Protein AF-0000000069366385 (afdb_homodimer)

Organism: Musa acuminata subsp. malaccensis (NCBI:txid214687)

Radius of gyration: 23.06 Å; Cα contacts (8 Å, |Δi|>4): 667; chains: 2; bounding box: 48×67×67 Å

Nearest PDB structures (foldseek):
  4hi0-assembly1_C  TM=8.438E-01  e=1.173E-07  Helicobacter pylori 26695
  3o1q-assembly1_A  TM=8.506E-01  e=2.607E-05  Helicobacter pylori
  8hc1-assembly1_D  TM=8.419E-01  e=2.725E-05  Helicobacter pylori 26695
  3cxn-assembly2_C  TM=8.375E-01  e=3.112E-05  unclassified
  3o1q-assembly2_B  TM=7.946E-01  e=2.980E-04  Helicobacter pylori

Structure (mmCIF, N/CA/C/O backbone):
data_AF-0000000069366385-model_v1
#
loop_
_entity.id
_entity.type
_entity.pdbx_description
1 polymer 'Urease accessory protein F'
#
loop_
_atom_site.group_PDB
_atom_site.id
_atom_site.type_symbol
_atom_site.label_atom_id
_atom_site.label_alt_id
_atom_site.label_comp_id
_atom_site.label_asym_id
_atom_site.label_entity_id
_atom_site.label_seq_id
_atom_site.pdbx_PDB_ins_code
_atom_site.Cartn_x
_atom_site.Cartn_y
_atom_site.Cartn_z
_atom_site.occupancy
_atom_site.B_iso_or_equiv
_atom_site.auth_seq_id
_atom_site.auth_comp_id
_atom_site.auth_asym_id
_atom_site.auth_atom_id
_atom_site.pdbx_PDB_model_num
ATOM 1 N N . MET A 1 1 ? -12.914 -15.672 28.844 1 44.03 1 MET A N 1
ATOM 2 C CA . MET A 1 1 ? -11.508 -15.297 28.734 1 44.03 1 MET A CA 1
ATOM 3 C C . MET A 1 1 ? -10.977 -15.547 27.328 1 44.03 1 MET A C 1
ATOM 5 O O . MET A 1 1 ? -10.219 -14.742 26.797 1 44.03 1 MET A O 1
ATOM 9 N N . GLN A 1 2 ? -11.484 -16.609 26.531 1 52.28 2 GLN A N 1
ATOM 10 C CA . GLN A 1 2 ? -11.07 -16.984 25.188 1 52.28 2 GLN A CA 1
ATOM 11 C C . GLN A 1 2 ? -11.711 -16.078 24.141 1 52.28 2 GLN A C 1
ATOM 13 O O . GLN A 1 2 ? -11.086 -15.719 23.141 1 52.28 2 GLN A O 1
ATOM 18 N N . ALA A 1 3 ? -12.805 -15.477 24.422 1 59.47 3 ALA A N 1
ATOM 19 C CA . ALA A 1 3 ? -13.562 -14.633 23.516 1 59.47 3 ALA A CA 1
ATOM 20 C C . ALA A 1 3 ? -12.938 -13.242 23.406 1 59.47 3 ALA A C 1
ATOM 22 O O . ALA A 1 3 ? -12.883 -12.656 22.328 1 59.47 3 ALA A O 1
ATOM 23 N N . ASN A 1 4 ? -12.492 -12.742 24.562 1 58.88 4 ASN A N 1
ATOM 24 C CA . ASN A 1 4 ? -11.852 -11.438 24.578 1 58.88 4 ASN A CA 1
ATOM 25 C C . ASN A 1 4 ? -10.555 -11.438 23.766 1 58.88 4 ASN A C 1
ATOM 27 O O . ASN A 1 4 ? -10.258 -10.469 23.062 1 58.88 4 ASN A O 1
ATOM 31 N N . GLY A 1 5 ? -9.891 -12.664 23.781 1 65.31 5 GLY A N 1
ATOM 32 C CA . GLY A 1 5 ? -8.656 -12.812 23.016 1 65.31 5 GLY A CA 1
ATOM 33 C C . GLY A 1 5 ? -8.883 -12.844 21.516 1 65.31 5 GLY A C 1
ATOM 34 O O . GLY A 1 5 ? -8.117 -12.25 20.766 1 65.31 5 GLY A O 1
ATOM 35 N N . MET A 1 6 ? -9.953 -13.445 21.203 1 68.44 6 MET A N 1
ATOM 36 C CA . MET A 1 6 ? -10.281 -13.562 19.797 1 68.44 6 MET A CA 1
ATOM 37 C C . MET A 1 6 ? -10.703 -12.211 19.219 1 68.44 6 MET A C 1
ATOM 39 O O . MET A 1 6 ? -10.344 -11.875 18.094 1 68.44 6 MET A O 1
ATOM 43 N N . HIS A 1 7 ? -11.438 -11.484 20 1 70.88 7 HIS A N 1
ATOM 44 C CA . HIS A 1 7 ? -11.867 -10.164 19.562 1 70.88 7 HIS A CA 1
ATOM 45 C C . HIS A 1 7 ? -10.688 -9.211 19.422 1 70.88 7 HIS A C 1
ATOM 47 O O . HIS A 1 7 ? -10.625 -8.414 18.484 1 70.88 7 HIS A O 1
ATOM 53 N N . GLU A 1 8 ? -9.734 -9.359 20.375 1 75.56 8 GLU A N 1
ATOM 54 C CA . GLU A 1 8 ? -8.531 -8.531 20.328 1 75.56 8 GLU A CA 1
ATOM 55 C C . GLU A 1 8 ? -7.668 -8.883 19.125 1 75.56 8 GLU A C 1
ATOM 57 O O . GLU A 1 8 ? -7.098 -8 18.484 1 75.56 8 GLU A O 1
ATOM 62 N N . GLN A 1 9 ? -7.688 -10.117 18.875 1 80.12 9 GLN A N 1
ATOM 63 C CA . GLN A 1 9 ? -6.902 -10.57 17.734 1 80.12 9 GLN A CA 1
ATOM 64 C C . GLN A 1 9 ? -7.512 -10.078 16.422 1 80.12 9 GLN A C 1
ATOM 66 O O . GLN A 1 9 ? -6.801 -9.594 15.539 1 80.12 9 GLN A O 1
ATOM 71 N N . LEU A 1 10 ? -8.812 -10.18 16.297 1 79.69 10 LEU A N 1
ATOM 72 C CA . LEU A 1 10 ? -9.5 -9.719 15.102 1 79.69 10 LEU A CA 1
ATOM 73 C C . LEU A 1 10 ? -9.328 -8.219 14.914 1 79.69 10 LEU A C 1
ATOM 75 O O . LEU A 1 10 ? -9.156 -7.742 13.789 1 79.69 10 LEU A O 1
ATOM 79 N N . GLY A 1 11 ? -9.344 -7.574 16.062 1 82.88 11 GLY A N 1
ATOM 80 C CA . GLY A 1 11 ? -9.102 -6.141 16.016 1 82.88 11 GLY A CA 1
ATOM 81 C C . GLY A 1 11 ? -7.738 -5.781 15.453 1 82.88 11 GLY A C 1
ATOM 82 O O . GLY A 1 11 ? -7.617 -4.875 14.625 1 82.88 11 GLY A O 1
ATOM 83 N N . SER A 1 12 ? -6.789 -6.523 15.883 1 88.12 12 SER A N 1
ATOM 84 C CA . SER A 1 12 ? -5.426 -6.297 15.406 1 88.12 12 SER A CA 1
ATOM 85 C C . SER A 1 12 ? -5.297 -6.621 13.922 1 88.12 12 SER A C 1
ATOM 87 O O . SER A 1 12 ? -4.613 -5.914 13.18 1 88.12 12 SER A O 1
ATOM 89 N N . GLU A 1 13 ? -5.973 -7.645 13.531 1 92.38 13 GLU A N 1
ATOM 90 C CA . GLU A 1 13 ? -5.922 -8.055 12.133 1 92.38 13 GLU A CA 1
ATOM 91 C C . GLU A 1 13 ? -6.621 -7.031 11.234 1 92.38 13 GLU A C 1
ATOM 93 O O . GLU A 1 13 ? -6.113 -6.684 10.164 1 92.38 13 GLU A O 1
ATOM 98 N N . LEU A 1 14 ? -7.703 -6.539 11.688 1 95.06 14 LEU A N 1
ATOM 99 C CA . LEU A 1 14 ? -8.414 -5.543 10.898 1 95.06 14 LEU A CA 1
ATOM 100 C C . LEU A 1 14 ? -7.652 -4.223 10.867 1 95.06 14 LEU A C 1
ATOM 102 O O . LEU A 1 14 ? -7.719 -3.482 9.883 1 95.06 14 LEU A O 1
ATOM 106 N N . LEU A 1 15 ? -6.922 -3.945 11.922 1 96.62 15 LEU A N 1
ATOM 107 C CA . LEU A 1 15 ? -6.066 -2.764 11.93 1 96.62 15 LEU A CA 1
ATOM 108 C C . LEU A 1 15 ? -4.984 -2.867 10.859 1 96.62 15 LEU A C 1
ATOM 110 O O . LEU A 1 15 ? -4.598 -1.858 10.266 1 96.62 15 LEU A O 1
ATOM 114 N N . GLN A 1 16 ? -4.555 -4.082 10.609 1 97 16 GLN A N 1
ATOM 115 C CA . GLN A 1 16 ? -3.578 -4.309 9.547 1 97 16 GLN A CA 1
ATOM 116 C C . GLN A 1 16 ? -4.18 -4.004 8.18 1 97 16 GLN A C 1
ATOM 118 O O . GLN A 1 16 ? -3.525 -3.393 7.328 1 97 16 GLN A O 1
ATOM 123 N N . TRP A 1 17 ? -5.41 -4.418 7.961 1 98.06 17 TRP A N 1
ATOM 124 C CA . TRP A 1 17 ? -6.105 -4.113 6.715 1 98.06 17 TRP A CA 1
ATOM 125 C C . TRP A 1 17 ? -6.242 -2.609 6.516 1 98.06 17 TRP A C 1
ATOM 127 O O . TRP A 1 17 ? -6.027 -2.1 5.414 1 98.06 17 TRP A O 1
ATOM 137 N N . ARG A 1 18 ? -6.566 -1.894 7.602 1 97.88 18 ARG A N 1
ATOM 138 C CA . ARG A 1 18 ? -6.68 -0.439 7.551 1 97.88 18 ARG A CA 1
ATOM 139 C C . ARG A 1 18 ? -5.336 0.206 7.23 1 97.88 18 ARG A C 1
ATOM 141 O O . ARG A 1 18 ? -5.273 1.181 6.48 1 97.88 18 ARG A O 1
ATOM 148 N N . GLN A 1 19 ? -4.309 -0.343 7.824 1 98.38 19 GLN A N 1
ATOM 149 C CA . GLN A 1 19 ? -2.957 0.148 7.582 1 98.38 19 GLN A CA 1
ATOM 150 C C . GLN A 1 19 ? -2.592 0.052 6.105 1 98.38 19 GLN A C 1
ATOM 152 O O . GLN A 1 19 ? -2.113 1.022 5.516 1 98.38 19 GLN A O 1
ATOM 157 N N . TRP A 1 20 ? -2.898 -1.11 5.555 1 98.38 20 TRP A N 1
ATOM 158 C CA . TRP A 1 20 ? -2.559 -1.345 4.156 1 98.38 20 TRP A CA 1
ATOM 159 C C . TRP A 1 20 ? -3.385 -0.448 3.238 1 98.38 20 TRP A C 1
ATOM 161 O O . TRP A 1 20 ? -2.871 0.078 2.248 1 98.38 20 TRP A O 1
ATOM 171 N N . GLN A 1 21 ? -4.594 -0.24 3.543 1 98 21 GLN A N 1
ATOM 172 C CA . GLN A 1 21 ? -5.453 0.611 2.727 1 98 21 GLN A CA 1
ATOM 173 C C . GLN A 1 21 ? -4.996 2.066 2.779 1 98 21 GLN A C 1
ATOM 175 O O . GLN A 1 21 ? -4.945 2.744 1.751 1 98 21 GLN A O 1
ATOM 180 N N . LEU A 1 22 ? -4.664 2.518 3.953 1 97.31 22 LEU A N 1
ATOM 181 C CA . LEU A 1 22 ? -4.266 3.906 4.16 1 97.31 22 LEU A CA 1
ATOM 182 C C . LEU A 1 22 ? -2.959 4.211 3.438 1 97.31 22 LEU A C 1
ATOM 184 O O . LEU A 1 22 ? -2.738 5.34 2.996 1 97.31 22 LEU A O 1
ATOM 188 N N . LEU A 1 23 ? -2.102 3.229 3.258 1 97.12 23 LEU A N 1
ATOM 189 C CA . LEU A 1 23 ? -0.777 3.438 2.684 1 97.12 23 LEU A CA 1
ATOM 190 C C . LEU A 1 23 ? -0.79 3.188 1.18 1 97.12 23 LEU A C 1
ATOM 192 O O . LEU A 1 23 ? 0.168 3.525 0.482 1 97.12 23 LEU A O 1
ATOM 196 N N . ASP A 1 24 ? -1.859 2.609 0.712 1 96.75 24 ASP A N 1
ATOM 197 C CA . ASP A 1 24 ? -1.896 2.246 -0.701 1 96.75 24 ASP A CA 1
ATOM 198 C C . ASP A 1 24 ? -1.888 3.488 -1.588 1 96.75 24 ASP A C 1
ATOM 200 O O . ASP A 1 24 ? -2.633 4.438 -1.342 1 96.75 24 ASP A O 1
ATOM 204 N N . SER A 1 25 ? -1.121 3.432 -2.645 1 94.31 25 SER A N 1
ATOM 205 C CA . SER A 1 25 ? -0.947 4.582 -3.527 1 94.31 25 SER A CA 1
ATOM 206 C C . SER A 1 25 ? -2.225 4.879 -4.305 1 94.31 25 SER A C 1
ATOM 208 O O . SER A 1 25 ? -2.361 5.953 -4.898 1 94.31 25 SER A O 1
ATOM 210 N N . VAL A 1 26 ? -3.146 4.012 -4.273 1 92.19 26 VAL A N 1
ATOM 211 C CA . VAL A 1 26 ? -4.375 4.211 -5.039 1 92.19 26 VAL A CA 1
ATOM 212 C C . VAL A 1 26 ? -5.348 5.07 -4.238 1 92.19 26 VAL A C 1
ATOM 214 O O . VAL A 1 26 ? -6.336 5.57 -4.781 1 92.19 26 VAL A O 1
ATOM 217 N N . LEU A 1 27 ? -5.055 5.223 -2.887 1 94.25 27 LEU A N 1
ATOM 218 C CA . LEU A 1 27 ? -5.938 6.062 -2.08 1 94.25 27 LEU A CA 1
ATOM 219 C C . LEU A 1 27 ? -6.078 7.449 -2.699 1 94.25 27 LEU A C 1
ATOM 221 O O . LEU A 1 27 ? -5.082 8.094 -3.025 1 94.25 27 LEU A O 1
ATOM 225 N N . PRO A 1 28 ? -7.266 7.902 -2.891 1 90.94 28 PRO A N 1
ATOM 226 C CA . PRO A 1 28 ? -7.473 9.148 -3.637 1 90.94 28 PRO A CA 1
ATOM 227 C C . PRO A 1 28 ? -7.246 10.391 -2.785 1 90.94 28 PRO A C 1
ATOM 229 O O . PRO A 1 28 ? -8.188 11.133 -2.504 1 90.94 28 PRO A O 1
ATOM 232 N N . THR A 1 29 ? -6.102 10.648 -2.385 1 87.12 29 THR A N 1
ATOM 233 C CA . THR A 1 29 ? -5.773 11.789 -1.53 1 87.12 29 THR A CA 1
ATOM 234 C C . THR A 1 29 ? -5.051 12.867 -2.326 1 87.12 29 THR A C 1
ATOM 236 O O . THR A 1 29 ? -4.594 13.859 -1.757 1 87.12 29 THR A O 1
ATOM 239 N N . GLY A 1 30 ? -5.109 12.945 -3.486 1 65.31 30 GLY A N 1
ATOM 240 C CA . GLY A 1 30 ? -4.543 13.992 -4.316 1 65.31 30 GLY A CA 1
ATOM 241 C C . GLY A 1 30 ? -3.027 13.984 -4.34 1 65.31 30 GLY A C 1
ATOM 242 O O . GLY A 1 30 ? -2.398 15.039 -4.473 1 65.31 30 GLY A O 1
ATOM 243 N N . GLY A 1 31 ? -2.246 12.883 -4.016 1 56.41 31 GLY A N 1
ATOM 244 C CA . GLY A 1 31 ? -0.798 12.766 -3.951 1 56.41 31 GLY A CA 1
ATOM 245 C C . GLY A 1 31 ? -0.09 13.508 -5.07 1 56.41 31 GLY A C 1
ATOM 246 O O . GLY A 1 31 ? 1.137 13.625 -5.062 1 56.41 31 GLY A O 1
ATOM 247 N N . PHE A 1 32 ? -0.819 13.906 -6.125 1 51.5 32 PHE A N 1
ATOM 248 C CA . PHE A 1 32 ? -0.129 14.523 -7.25 1 51.5 32 PHE A CA 1
ATOM 249 C C . PHE A 1 32 ? 0.514 15.844 -6.836 1 51.5 32 PHE A C 1
ATOM 251 O O . PHE A 1 32 ? 1.322 16.406 -7.578 1 51.5 32 PHE A O 1
ATOM 258 N N . ALA A 1 33 ? 0.308 16.266 -5.59 1 49.84 33 ALA A N 1
ATOM 259 C CA . ALA A 1 33 ? 0.835 17.562 -5.164 1 49.84 33 ALA A CA 1
ATOM 260 C C . ALA A 1 33 ? 2.34 17.484 -4.922 1 49.84 33 ALA A C 1
ATOM 262 O O . ALA A 1 33 ? 3.057 18.469 -5.113 1 49.84 33 ALA A O 1
ATOM 263 N N . HIS A 1 34 ? 2.932 16.281 -4.656 1 56.22 34 HIS A N 1
ATOM 264 C CA . HIS A 1 34 ? 4.344 16.266 -4.297 1 56.22 34 HIS A CA 1
ATOM 265 C C . HIS A 1 34 ? 5.23 16.5 -5.516 1 56.22 34 HIS A C 1
ATOM 267 O O 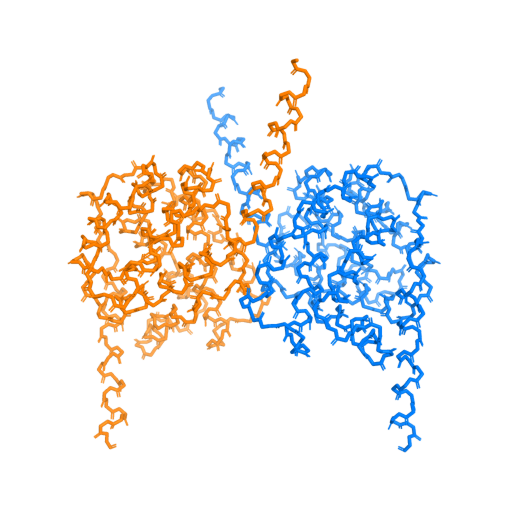. HIS A 1 34 ? 6.434 16.734 -5.379 1 56.22 34 HIS A O 1
ATOM 273 N N . SER A 1 35 ? 4.59 16.625 -6.469 1 65.88 35 SER A N 1
ATOM 274 C CA . SER A 1 35 ? 5.336 16.703 -7.719 1 65.88 35 SER A CA 1
ATOM 275 C C . SER A 1 35 ? 5.941 18.094 -7.914 1 65.88 35 SER A C 1
ATOM 277 O O . SER A 1 35 ? 6.938 18.25 -8.617 1 65.88 35 SER A O 1
ATOM 279 N N . TYR A 1 36 ? 5.535 18.859 -7.09 1 64.19 36 TYR A N 1
ATOM 280 C CA . TYR A 1 36 ? 5.953 20.234 -7.391 1 64.19 36 TYR A CA 1
ATOM 281 C C . TYR A 1 36 ? 7.387 20.469 -6.938 1 64.19 36 TYR A C 1
ATOM 283 O O . TYR A 1 36 ? 8.172 21.109 -7.652 1 64.19 36 TYR A O 1
ATOM 291 N N . GLY A 1 37 ? 7.672 20 -5.863 1 77.31 37 GLY A N 1
ATOM 292 C CA . GLY A 1 37 ? 9.031 20.172 -5.371 1 77.31 37 GLY A CA 1
ATOM 293 C C . GLY A 1 37 ? 10.07 19.516 -6.262 1 77.31 37 GLY A C 1
ATOM 294 O O . GLY A 1 37 ? 11.102 20.125 -6.57 1 77.31 37 GLY A O 1
ATOM 295 N N . LEU A 1 38 ? 9.766 18.406 -6.727 1 83.81 38 LEU A N 1
ATOM 296 C CA . LEU A 1 38 ? 10.719 17.703 -7.57 1 83.81 38 LEU A CA 1
ATOM 297 C C . LEU A 1 38 ? 10.82 18.344 -8.945 1 83.81 38 LEU A C 1
ATOM 299 O O . LEU A 1 38 ? 11.906 18.453 -9.508 1 83.81 38 LEU A O 1
ATOM 303 N N . GLU A 1 39 ? 9.688 18.812 -9.414 1 84.5 39 GLU A N 1
ATOM 304 C CA . GLU A 1 39 ? 9.688 19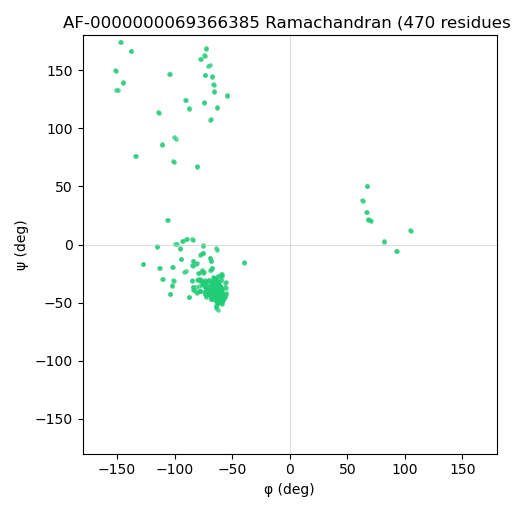.516 -10.688 1 84.5 39 GLU A CA 1
ATOM 305 C C . GLU A 1 39 ? 10.555 20.781 -10.633 1 84.5 39 GLU A C 1
ATOM 307 O O . GLU A 1 39 ? 11.336 21.047 -11.547 1 84.5 39 GLU A O 1
ATOM 312 N N . ALA A 1 40 ? 10.367 21.453 -9.555 1 81.94 40 ALA A N 1
ATOM 313 C CA . ALA A 1 40 ? 11.188 22.656 -9.352 1 81.94 40 ALA A CA 1
ATOM 314 C C . ALA A 1 40 ? 12.664 22.297 -9.266 1 81.94 40 ALA A C 1
ATOM 316 O O . ALA A 1 40 ? 13.516 23 -9.812 1 81.94 40 ALA A O 1
ATOM 317 N N . ALA A 1 41 ? 12.992 21.25 -8.633 1 83.75 41 ALA A N 1
ATOM 318 C CA . ALA A 1 41 ? 14.367 20.797 -8.477 1 83.75 41 ALA A CA 1
ATOM 319 C C . ALA A 1 41 ? 14.977 20.406 -9.828 1 83.75 41 ALA A C 1
ATOM 321 O O . ALA A 1 41 ? 16.156 20.656 -10.07 1 83.75 41 ALA A O 1
ATOM 322 N N . ILE A 1 42 ? 14.195 19.875 -10.68 1 86.19 42 ILE A N 1
ATOM 323 C CA . ILE A 1 42 ? 14.641 19.484 -12.016 1 86.19 42 ILE A CA 1
ATOM 324 C C . ILE A 1 42 ? 14.867 20.734 -12.867 1 86.19 42 ILE A C 1
ATOM 326 O O . ILE A 1 42 ? 15.898 20.859 -13.523 1 86.19 42 ILE A O 1
ATOM 330 N N . GLN A 1 43 ? 13.914 21.625 -12.766 1 82.12 43 GLN A N 1
ATOM 331 C CA . GLN A 1 43 ? 13.969 22.844 -13.57 1 82.12 43 GLN A CA 1
ATOM 332 C C . GLN A 1 43 ? 15.172 23.703 -13.188 1 82.12 43 GLN A C 1
ATOM 334 O O . GLN A 1 43 ? 15.773 24.359 -14.047 1 82.12 43 GLN A O 1
ATOM 339 N N . THR A 1 44 ? 15.57 23.656 -11.961 1 82.19 44 THR A N 1
ATOM 340 C CA . THR A 1 44 ? 16.703 24.453 -11.477 1 82.19 44 THR A CA 1
ATOM 341 C C . THR A 1 44 ? 18 23.656 -11.57 1 82.19 44 THR A C 1
ATOM 343 O O . THR A 1 44 ? 19.031 24.078 -11.055 1 82.19 44 THR A O 1
ATOM 346 N N . THR A 1 45 ? 17.938 22.422 -12.109 1 82.56 45 THR A N 1
ATOM 347 C CA . THR A 1 45 ? 19.062 21.547 -12.406 1 82.56 45 THR A CA 1
ATOM 348 C C . THR A 1 45 ? 19.703 21.031 -11.125 1 82.56 45 THR A C 1
ATOM 350 O O . THR A 1 45 ? 20.891 20.688 -11.102 1 82.56 45 THR A O 1
ATOM 353 N N . PHE A 1 46 ? 18.906 21.109 -10.148 1 83.19 46 PHE A N 1
ATOM 354 C CA . PHE A 1 46 ? 19.344 20.469 -8.914 1 83.19 46 PHE A CA 1
ATOM 355 C C . PHE A 1 46 ? 19.312 18.953 -9.031 1 83.19 46 PHE A C 1
ATOM 357 O O . PHE A 1 46 ? 20.125 18.266 -8.414 1 83.19 46 PHE A O 1
ATOM 364 N N . VAL A 1 47 ? 18.359 18.453 -9.672 1 88.25 47 VAL A N 1
ATOM 365 C CA . VAL A 1 47 ? 18.25 17.031 -9.961 1 88.25 47 VAL A CA 1
ATOM 366 C C . VAL A 1 47 ? 18.375 16.797 -11.469 1 88.25 47 VAL A C 1
ATOM 368 O O . VAL A 1 47 ? 17.516 17.203 -12.242 1 88.25 47 VAL A O 1
ATOM 371 N N . THR A 1 48 ? 19.453 16.156 -11.812 1 84.19 48 THR A N 1
ATOM 372 C CA . THR A 1 48 ? 19.703 15.961 -13.242 1 84.19 48 THR A CA 1
ATOM 373 C C . THR A 1 48 ? 19.953 14.484 -13.555 1 84.19 48 THR A C 1
ATOM 375 O O . THR A 1 48 ? 19.891 14.078 -14.711 1 84.19 48 THR A O 1
ATOM 378 N N . ASN A 1 49 ? 20.234 13.758 -12.578 1 84.25 49 ASN A N 1
ATOM 379 C CA . ASN A 1 49 ? 20.531 12.344 -12.734 1 84.25 49 ASN A CA 1
ATOM 380 C C . ASN A 1 49 ? 20.062 11.531 -11.523 1 84.25 49 ASN A C 1
ATOM 382 O O . ASN A 1 49 ? 19.609 12.102 -10.531 1 84.25 49 ASN A O 1
ATOM 386 N N . PRO A 1 50 ? 20.172 10.211 -11.609 1 83.88 50 PRO A N 1
ATOM 387 C CA . PRO A 1 50 ? 19.656 9.359 -10.531 1 83.88 50 PRO A CA 1
ATOM 388 C C . PRO A 1 50 ? 20.375 9.586 -9.203 1 83.88 50 PRO A C 1
ATOM 390 O O . PRO A 1 50 ? 19.781 9.422 -8.141 1 83.88 50 PRO A O 1
ATOM 393 N N . ILE A 1 51 ? 21.562 9.906 -9.273 1 87.69 51 ILE A N 1
ATOM 394 C CA . ILE A 1 51 ? 22.328 10.172 -8.055 1 87.69 51 ILE A CA 1
ATOM 395 C C . ILE A 1 51 ? 21.797 11.43 -7.371 1 87.69 51 ILE A C 1
ATOM 397 O O . ILE A 1 51 ? 21.609 11.453 -6.152 1 87.69 51 ILE A O 1
ATOM 401 N N . ASP A 1 52 ? 21.484 12.445 -8.211 1 91.62 52 ASP A N 1
ATOM 402 C CA . ASP A 1 52 ? 20.875 13.672 -7.691 1 91.62 52 ASP A CA 1
ATOM 403 C C . ASP A 1 52 ? 19.5 13.391 -7.094 1 91.62 52 ASP A C 1
ATOM 405 O O . ASP A 1 52 ? 19.125 13.984 -6.082 1 91.62 52 ASP A O 1
ATOM 409 N N . LEU A 1 53 ? 18.859 12.484 -7.719 1 93.88 53 LEU A N 1
ATOM 410 C CA . LEU A 1 53 ? 17.531 12.148 -7.25 1 93.88 53 LEU A CA 1
ATOM 411 C C . LEU A 1 53 ? 17.578 11.516 -5.863 1 93.88 53 LEU A C 1
ATOM 413 O O . LEU A 1 53 ? 16.781 11.859 -4.984 1 93.88 53 LEU A O 1
ATOM 417 N N . LYS A 1 54 ? 18.5 10.594 -5.668 1 94.5 54 LYS A N 1
ATOM 418 C CA . LYS A 1 54 ? 18.672 9.953 -4.363 1 94.5 54 LYS A CA 1
ATOM 419 C C . LYS A 1 54 ? 18.969 10.984 -3.279 1 94.5 54 LYS A C 1
ATOM 421 O O . LYS A 1 54 ? 18.391 10.938 -2.197 1 94.5 54 LYS A O 1
ATOM 426 N N . SER A 1 55 ? 19.844 11.891 -3.602 1 92.62 55 SER A N 1
ATOM 427 C CA . SER A 1 55 ? 20.203 12.938 -2.656 1 92.62 55 SER A CA 1
ATOM 428 C C . SER A 1 55 ? 19 13.828 -2.334 1 92.62 55 SER A C 1
ATOM 430 O O . SER A 1 55 ? 18.812 14.227 -1.185 1 92.62 55 SER A O 1
ATOM 432 N N . TYR A 1 56 ? 18.297 14.125 -3.344 1 92.69 56 TYR A N 1
ATOM 433 C CA . TYR A 1 56 ? 17.094 14.93 -3.174 1 92.69 56 TYR A CA 1
ATOM 434 C C . TYR A 1 56 ? 16.094 14.234 -2.26 1 92.69 56 TYR A C 1
ATOM 436 O O . TYR A 1 56 ? 15.516 14.859 -1.367 1 92.69 56 TYR A O 1
ATOM 444 N N . ILE A 1 57 ? 15.914 12.961 -2.451 1 94.69 57 ILE A N 1
ATOM 445 C CA . ILE A 1 57 ? 14.961 12.195 -1.651 1 94.69 57 ILE A CA 1
ATOM 446 C C . ILE A 1 57 ? 15.406 12.18 -0.192 1 94.69 57 ILE A C 1
ATOM 448 O O . ILE A 1 57 ? 14.586 12.328 0.717 1 94.69 57 ILE A O 1
ATOM 452 N N . VAL A 1 58 ? 16.641 12.031 0.003 1 94.94 58 VAL A N 1
ATOM 453 C CA . VAL A 1 58 ? 17.188 12.023 1.358 1 94.94 58 VAL A CA 1
ATOM 454 C C . VAL A 1 58 ? 16.906 13.367 2.033 1 94.94 58 VAL A C 1
ATOM 456 O O . VAL A 1 58 ? 16.547 13.414 3.213 1 94.94 58 VAL A O 1
ATOM 459 N N . GLN A 1 59 ? 17.031 14.461 1.294 1 92.12 59 GLN A N 1
ATOM 460 C CA . GLN A 1 59 ? 16.734 15.789 1.823 1 92.12 59 GLN A CA 1
ATOM 461 C C . GLN A 1 59 ? 15.258 15.938 2.139 1 92.12 59 GLN A C 1
ATOM 463 O O . GLN A 1 59 ? 14.891 16.531 3.154 1 92.12 59 GLN A O 1
ATOM 468 N N . VAL A 1 60 ? 14.438 15.438 1.271 1 92.06 60 VAL A N 1
ATOM 469 C CA . VAL A 1 60 ? 13 15.469 1.505 1 92.06 60 VAL A CA 1
ATOM 470 C C . VAL A 1 60 ? 12.664 14.695 2.779 1 92.06 60 VAL A C 1
ATOM 472 O O . VAL A 1 60 ? 11.859 15.148 3.594 1 92.06 60 VAL A O 1
ATOM 475 N N . LEU A 1 61 ? 13.32 13.539 2.977 1 95.06 61 LEU A N 1
ATOM 476 C CA . LEU A 1 61 ? 13.078 12.719 4.156 1 95.06 61 LEU A CA 1
ATOM 477 C C . LEU A 1 61 ? 13.539 13.438 5.422 1 95.06 61 LEU A C 1
ATOM 479 O O . LEU A 1 61 ? 12.867 13.383 6.453 1 95.06 61 LEU A O 1
ATOM 483 N N . GLU A 1 62 ? 14.633 14.102 5.316 1 93.88 62 GLU A N 1
ATOM 484 C CA . GLU A 1 62 ? 15.125 14.867 6.457 1 93.88 62 GLU A CA 1
ATOM 485 C C . GLU A 1 62 ? 14.148 15.977 6.84 1 93.88 62 GLU A C 1
ATOM 487 O O . GLU A 1 62 ? 13.852 16.172 8.023 1 93.88 62 GLU A O 1
ATOM 492 N N . ASN A 1 63 ? 13.656 16.703 5.871 1 92.12 63 ASN A N 1
ATOM 493 C CA . ASN A 1 63 ? 12.695 17.766 6.121 1 92.12 63 ASN A CA 1
ATOM 494 C C . ASN A 1 63 ? 11.375 17.219 6.645 1 92.12 63 ASN A C 1
ATOM 496 O O . ASN A 1 63 ? 10.742 17.828 7.508 1 92.12 63 ASN A O 1
ATOM 500 N N . THR A 1 64 ? 10.945 16.109 6.055 1 95.06 64 THR A N 1
ATOM 501 C CA . THR A 1 64 ? 9.727 15.477 6.535 1 95.06 64 THR A CA 1
ATOM 502 C C . THR A 1 64 ? 9.867 15.07 8 1 95.06 64 THR A C 1
ATOM 504 O O . THR A 1 64 ? 8.961 15.297 8.805 1 95.06 64 THR A O 1
ATOM 507 N N . GLY A 1 65 ? 10.992 14.492 8.32 1 96.44 65 GLY A N 1
ATOM 508 C CA . GLY A 1 65 ? 11.258 14.102 9.695 1 96.44 65 GLY A CA 1
ATOM 509 C C . GLY A 1 65 ? 11.32 15.281 10.648 1 96.44 65 GLY A C 1
ATOM 510 O O . GLY A 1 65 ? 10.594 15.32 11.648 1 96.44 65 GLY A O 1
ATOM 511 N N . SER A 1 66 ? 12.07 16.281 10.32 1 95.44 66 SER A N 1
ATOM 512 C CA . SER A 1 66 ? 12.375 17.375 11.234 1 95.44 66 SER A CA 1
ATOM 513 C C . SER A 1 66 ? 11.195 18.328 11.375 1 95.44 66 SER A C 1
ATOM 515 O O . SER A 1 66 ? 10.961 18.891 12.453 1 95.44 66 SER A O 1
ATOM 517 N N . LEU A 1 67 ? 10.453 18.453 10.32 1 95.12 67 LEU A N 1
ATOM 518 C CA . LEU A 1 67 ? 9.43 19.484 10.297 1 95.12 67 LEU A CA 1
ATOM 519 C C . LEU A 1 67 ? 8.039 18.891 10.508 1 95.12 67 LEU A C 1
ATOM 521 O O . LEU A 1 67 ? 7.215 19.453 11.234 1 95.12 67 LEU A O 1
ATOM 525 N N . LEU A 1 68 ? 7.734 17.766 9.875 1 96.75 68 LEU A N 1
ATOM 526 C CA . LEU A 1 68 ? 6.348 17.312 9.789 1 96.75 68 LEU A CA 1
ATOM 527 C C . LEU A 1 68 ? 6.07 16.203 10.805 1 96.75 68 LEU A C 1
ATOM 529 O O . LEU A 1 68 ? 4.957 16.109 11.328 1 96.75 68 LEU A O 1
ATOM 533 N N . LEU A 1 69 ? 7.035 15.352 11.195 1 98 69 LEU A N 1
ATOM 534 C CA . LEU A 1 69 ? 6.809 14.219 12.086 1 98 69 LEU A CA 1
ATOM 535 C C . LEU A 1 69 ? 6.297 14.68 13.445 1 98 69 LEU A C 1
ATOM 537 O O . LEU A 1 69 ? 5.441 14.031 14.047 1 98 69 LEU A O 1
ATOM 541 N N . PRO A 1 70 ? 6.84 15.781 13.977 1 98.12 70 PRO A N 1
ATOM 542 C CA . PRO A 1 70 ? 6.297 16.234 15.258 1 98.12 70 PRO A CA 1
ATOM 543 C C . PRO A 1 70 ? 4.789 16.469 15.211 1 98.12 70 PRO A C 1
ATOM 545 O O . PRO A 1 70 ? 4.082 16.156 16.172 1 98.12 70 PRO A O 1
ATOM 548 N N . PHE A 1 71 ? 4.246 16.984 14.102 1 98.31 71 PHE A N 1
ATOM 549 C CA . PHE A 1 71 ? 2.814 17.219 13.953 1 98.31 71 PHE A CA 1
ATOM 550 C C . PHE A 1 71 ? 2.062 15.891 13.828 1 98.31 71 PHE A C 1
ATOM 552 O O . PHE A 1 71 ? 0.976 15.734 14.391 1 98.31 71 PHE A O 1
ATOM 559 N N . VAL A 1 72 ? 2.646 14.938 13.094 1 98.69 72 VAL A N 1
ATOM 560 C CA . VAL A 1 72 ? 2.07 13.602 12.977 1 98.69 72 VAL A CA 1
ATOM 561 C C . VAL A 1 72 ? 2.012 12.945 14.352 1 98.69 72 VAL A C 1
ATOM 563 O O . VAL A 1 72 ? 0.973 12.406 14.742 1 98.69 72 VAL A O 1
ATOM 566 N N . TYR A 1 73 ? 3.09 13.055 15.078 1 98.69 73 TYR A N 1
ATOM 567 C CA . TYR A 1 73 ? 3.24 12.43 16.391 1 98.69 73 TYR A CA 1
ATOM 568 C C . TYR A 1 73 ? 2.236 13 17.391 1 98.69 73 TYR A C 1
ATOM 570 O O . TYR A 1 73 ? 1.475 12.258 18 1 98.69 73 TYR A O 1
ATOM 578 N N . CYS A 1 74 ? 2.199 14.273 17.516 1 98.44 74 CYS A N 1
ATOM 579 C CA . CYS A 1 74 ? 1.361 14.922 18.516 1 98.44 74 CYS A CA 1
ATOM 580 C C . CYS A 1 74 ? -0.116 14.695 18.219 1 98.44 74 CYS A C 1
ATOM 582 O O . CYS A 1 74 ? -0.905 14.453 19.141 1 98.44 74 CYS A O 1
ATOM 584 N N . ALA A 1 75 ? -0.49 14.758 16.953 1 98.44 75 ALA A N 1
ATOM 585 C CA . ALA A 1 75 ? -1.887 14.539 16.578 1 98.44 75 ALA A CA 1
ATOM 586 C C . ALA A 1 75 ? -2.305 13.094 16.844 1 98.44 75 ALA A C 1
ATOM 588 O O . ALA A 1 75 ? -3.445 12.836 17.234 1 98.44 75 ALA A O 1
ATOM 589 N N . CYS A 1 76 ? -1.405 12.18 16.625 1 98.62 76 CYS A N 1
ATOM 590 C CA . CYS A 1 76 ? -1.703 10.766 16.797 1 98.62 76 CYS A CA 1
ATOM 591 C C . CYS A 1 76 ? -1.795 10.414 18.281 1 98.62 76 CYS A C 1
ATOM 593 O O . CYS A 1 76 ? -2.672 9.648 18.688 1 98.62 76 CYS A O 1
ATOM 595 N N . LYS A 1 77 ? -0.901 10.914 19.078 1 97.19 77 LYS A N 1
ATOM 596 C CA . LYS A 1 77 ? -0.779 10.57 20.484 1 97.19 77 LYS A CA 1
ATOM 597 C C . LYS A 1 77 ? -2.02 11.008 21.266 1 97.19 77 LYS A C 1
ATOM 599 O O . LYS A 1 77 ? -2.455 10.312 22.188 1 97.19 77 LYS A O 1
ATOM 604 N N . SER A 1 78 ? -2.607 12.125 20.938 1 94.31 78 SER A N 1
ATOM 605 C CA . SER A 1 78 ? -3.805 12.648 21.594 1 94.31 78 SER A CA 1
ATOM 606 C C . SER A 1 78 ? -4.832 13.117 20.562 1 94.31 78 SER A C 1
ATOM 608 O O . SER A 1 78 ? -5.059 14.32 20.422 1 94.31 78 SER A O 1
ATOM 610 N N . PRO A 1 79 ? -5.441 12.062 20.016 1 94.88 79 PRO A N 1
ATOM 611 C CA . PRO A 1 79 ? -6.383 12.445 18.969 1 94.88 79 PRO A CA 1
ATOM 612 C C . PRO A 1 79 ? -7.602 13.195 19.5 1 94.88 79 PRO A C 1
ATOM 614 O O . PRO A 1 79 ? -8.43 12.609 20.203 1 94.88 79 PRO A O 1
ATOM 617 N N . ASP A 1 80 ? -7.594 14.438 19.203 1 94.75 80 ASP A N 1
ATOM 618 C CA . ASP A 1 80 ? -8.602 15.406 19.641 1 94.75 80 ASP A CA 1
ATOM 619 C C . ASP A 1 80 ? -8.758 16.531 18.625 1 94.75 80 ASP A C 1
ATOM 621 O O . ASP A 1 80 ? -7.762 17.094 18.156 1 94.75 80 ASP A O 1
ATOM 625 N N . ILE A 1 81 ? -9.961 16.844 18.297 1 94.19 81 ILE A N 1
ATOM 626 C CA . ILE A 1 81 ? -10.227 17.781 17.219 1 94.19 81 ILE A CA 1
ATOM 627 C C . ILE A 1 81 ? -9.734 19.172 17.625 1 94.19 81 ILE A C 1
ATOM 629 O O . ILE A 1 81 ? -9.211 19.922 16.781 1 94.19 81 ILE A O 1
ATOM 633 N N . VAL A 1 82 ? -9.914 19.516 18.891 1 93.12 82 VAL A N 1
ATOM 634 C CA . VAL A 1 82 ? -9.492 20.828 19.375 1 93.12 82 VAL A CA 1
ATOM 635 C C . VAL A 1 82 ? -7.965 20.906 19.359 1 93.12 82 VAL A C 1
ATOM 637 O O . VAL A 1 82 ? -7.398 21.891 18.875 1 93.12 82 VAL A O 1
ATOM 640 N N . ALA A 1 83 ? -7.324 19.906 19.859 1 94.88 83 ALA A N 1
ATOM 641 C CA . ALA A 1 83 ? -5.863 19.859 19.828 1 94.88 83 ALA A CA 1
ATOM 642 C C . ALA A 1 83 ? -5.34 19.859 18.406 1 94.88 83 ALA A C 1
ATOM 644 O O . ALA A 1 83 ? -4.348 20.531 18.094 1 94.88 83 ALA A O 1
ATOM 645 N N . TRP A 1 84 ? -5.98 19.141 17.547 1 96.44 84 TRP A N 1
ATOM 646 C CA . TRP A 1 84 ? -5.609 19.094 16.141 1 96.44 84 TRP A CA 1
ATOM 647 C C . TRP A 1 84 ? -5.695 20.469 15.492 1 96.44 84 TRP A C 1
ATOM 649 O O . TRP A 1 84 ? -4.816 20.859 14.719 1 96.44 84 TRP A O 1
ATOM 659 N N . SER A 1 85 ? -6.762 21.234 15.789 1 95.06 85 SER A N 1
ATOM 660 C CA . SER A 1 85 ? -6.945 22.547 15.188 1 95.06 85 SER A CA 1
ATOM 661 C C . SER A 1 85 ? -5.785 23.484 15.523 1 95.06 85 SER A C 1
ATOM 663 O O . SER A 1 85 ? -5.371 24.297 14.695 1 95.06 85 SER A O 1
ATOM 665 N N . LYS A 1 86 ? -5.273 23.375 16.688 1 95.56 86 LYS A N 1
ATOM 666 C CA . LYS A 1 86 ? -4.113 24.156 17.094 1 95.56 86 LYS A CA 1
ATOM 667 C C . LYS A 1 86 ? -2.867 23.734 16.312 1 95.56 86 LYS A C 1
ATOM 669 O O . LYS A 1 86 ? -2.086 24.578 15.883 1 95.56 86 LYS A O 1
ATOM 674 N N . LEU A 1 87 ? -2.689 22.453 16.203 1 97.44 87 LEU A N 1
ATOM 675 C CA . LEU A 1 87 ? -1.568 21.922 15.422 1 97.44 87 LEU A CA 1
ATOM 676 C C . LEU A 1 87 ? -1.647 22.391 13.969 1 97.44 87 LEU A C 1
ATOM 678 O O . LEU A 1 87 ? -0.63 22.75 13.375 1 97.44 87 LEU A O 1
ATOM 682 N N . ASP A 1 88 ? -2.824 22.391 13.406 1 97.25 88 ASP A N 1
ATOM 683 C CA . ASP A 1 88 ? -3.059 22.797 12.023 1 97.25 88 ASP A CA 1
ATOM 684 C C . ASP A 1 88 ? -2.664 24.25 11.812 1 97.25 88 ASP A C 1
ATOM 686 O O . ASP A 1 88 ? -1.968 24.578 10.844 1 97.25 88 ASP A O 1
ATOM 690 N N . ARG A 1 89 ? -3.092 25.078 12.703 1 95.62 89 ARG A N 1
ATOM 691 C CA . ARG A 1 89 ? -2.77 26.5 12.617 1 95.62 89 ARG A CA 1
ATOM 692 C C . ARG A 1 89 ? -1.271 26.734 12.781 1 95.62 89 ARG A C 1
ATOM 694 O O . ARG A 1 89 ? -0.689 27.578 12.094 1 95.62 89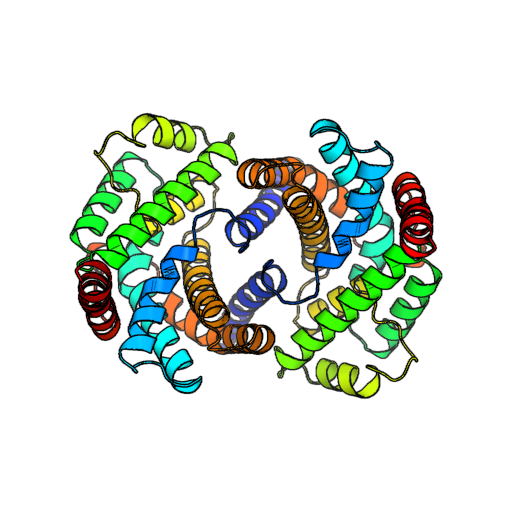 ARG A O 1
ATOM 701 N N . LEU A 1 90 ? -0.729 26.016 13.68 1 96.31 90 LEU A N 1
ATOM 702 C CA . LEU A 1 90 ? 0.706 26.141 13.906 1 96.31 90 LEU A CA 1
ATOM 703 C C . LEU A 1 90 ? 1.496 25.734 12.672 1 96.31 90 LEU A C 1
ATOM 705 O O . LEU A 1 90 ? 2.463 26.406 12.297 1 96.31 90 LEU A O 1
ATOM 709 N N . LEU A 1 91 ? 1.104 24.625 12.055 1 96.56 91 LEU A N 1
ATOM 710 C CA . LEU A 1 91 ? 1.818 24.188 10.859 1 96.56 91 LEU A CA 1
ATOM 711 C C . LEU A 1 91 ? 1.645 25.188 9.727 1 96.56 91 LEU A C 1
ATOM 713 O O . LEU A 1 91 ? 2.59 25.469 8.984 1 96.56 91 LEU A O 1
ATOM 717 N N . GLU A 1 92 ? 0.479 25.766 9.609 1 95.19 92 GLU A N 1
ATOM 718 C CA . GLU A 1 92 ? 0.249 26.828 8.625 1 95.19 92 GLU A CA 1
ATOM 719 C C . GLU A 1 92 ? 1.253 27.969 8.797 1 95.19 92 GLU A C 1
ATOM 721 O O . GLU A 1 92 ? 1.803 28.469 7.816 1 95.19 92 GLU A O 1
ATOM 726 N N . ALA A 1 93 ? 1.485 28.312 9.992 1 92.94 93 ALA A N 1
ATOM 727 C CA . ALA A 1 93 ? 2.387 29.422 10.312 1 92.94 93 ALA A CA 1
ATOM 728 C C . ALA A 1 93 ? 3.844 29.016 10.109 1 92.94 93 ALA A C 1
ATOM 730 O O . ALA A 1 93 ? 4.707 29.859 9.891 1 92.94 93 ALA A O 1
ATOM 731 N N . THR A 1 94 ? 4.086 27.734 10.18 1 91.5 94 THR A N 1
ATOM 732 C CA . THR A 1 94 ? 5.449 27.219 10.109 1 91.5 94 THR A CA 1
ATOM 733 C C . THR A 1 94 ? 5.895 27.062 8.656 1 91.5 94 THR A C 1
ATOM 735 O O . THR A 1 94 ? 7.062 27.297 8.336 1 91.5 94 THR A O 1
ATOM 738 N N . LEU A 1 95 ? 4.973 26.672 7.832 1 89.06 95 LEU A N 1
ATOM 739 C CA . LEU A 1 95 ? 5.309 26.469 6.43 1 89.06 95 LEU A CA 1
ATOM 740 C C . LEU A 1 95 ? 5.48 27.797 5.707 1 89.06 95 LEU A C 1
ATOM 742 O O . LEU A 1 95 ? 4.566 28.625 5.695 1 89.06 95 LEU A O 1
ATOM 746 N N . THR A 1 96 ? 6.621 28.016 5.137 1 80.81 96 THR A N 1
ATOM 747 C CA . THR A 1 96 ? 6.941 29.328 4.562 1 80.81 96 THR A CA 1
ATOM 748 C C . THR A 1 96 ? 6.777 29.297 3.047 1 80.81 96 THR A C 1
ATOM 750 O O . THR A 1 96 ? 6.59 30.344 2.424 1 80.81 96 THR A O 1
ATOM 753 N N . ASN A 1 97 ? 6.785 28.156 2.471 1 81.62 97 ASN A N 1
ATOM 754 C CA . ASN A 1 97 ? 6.633 28.016 1.026 1 81.62 97 ASN A CA 1
ATOM 755 C C . ASN A 1 97 ? 5.168 27.859 0.629 1 81.62 97 ASN A C 1
ATOM 757 O O . ASN A 1 97 ? 4.512 26.906 1.044 1 81.62 97 ASN A O 1
ATOM 761 N N . GLU A 1 98 ? 4.734 28.734 -0.257 1 84 98 GLU A N 1
ATOM 762 C CA . GLU A 1 98 ? 3.328 28.766 -0.644 1 84 98 GLU A CA 1
ATOM 763 C C . GLU A 1 98 ? 2.932 27.5 -1.382 1 84 98 GLU A C 1
ATOM 765 O O . GLU A 1 98 ? 1.837 26.969 -1.176 1 84 98 GLU A O 1
ATOM 770 N N . VAL A 1 99 ? 3.795 27.062 -2.201 1 81.38 99 VAL A N 1
ATOM 771 C CA . VAL A 1 99 ? 3.506 25.859 -2.99 1 81.38 99 VAL A CA 1
ATOM 772 C C . VAL A 1 99 ? 3.363 24.656 -2.066 1 81.38 99 VAL A C 1
ATOM 774 O O . VAL A 1 99 ? 2.402 23.891 -2.178 1 81.38 99 VAL A O 1
ATOM 777 N N . SER A 1 100 ? 4.23 24.516 -1.209 1 84.31 100 SER A N 1
ATOM 778 C CA . SER A 1 100 ? 4.199 23.406 -0.255 1 84.31 100 SER A CA 1
ATOM 779 C C . SER A 1 100 ? 3.01 23.531 0.689 1 84.31 100 SER A C 1
ATOM 781 O O . SER A 1 100 ? 2.412 22.516 1.071 1 84.31 100 SER A O 1
ATOM 783 N N . ARG A 1 101 ? 2.74 24.734 1.074 1 89.69 101 ARG A N 1
ATOM 784 C CA . ARG A 1 101 ? 1.61 25 1.96 1 89.69 101 ARG A CA 1
ATOM 785 C C . ARG A 1 101 ? 0.294 24.594 1.307 1 89.69 101 ARG A C 1
ATOM 787 O O . ARG A 1 101 ? -0.527 23.906 1.925 1 89.69 101 ARG A O 1
ATOM 794 N N . LYS A 1 102 ? 0.147 24.953 0.084 1 89 102 LYS A N 1
ATOM 795 C CA . LYS A 1 102 ? -1.066 24.641 -0.661 1 89 102 LYS A CA 1
ATOM 796 C C . LYS A 1 102 ? -1.183 23.125 -0.892 1 89 102 LYS A C 1
ATOM 798 O O . LYS A 1 102 ? -2.268 22.562 -0.766 1 89 102 LYS A O 1
ATOM 803 N N . ALA A 1 103 ? -0.093 22.516 -1.229 1 88.44 103 ALA A N 1
ATOM 804 C CA . ALA A 1 103 ? -0.077 21.078 -1.437 1 88.44 103 ALA A CA 1
ATOM 805 C C . ALA A 1 103 ? -0.44 20.328 -0.154 1 88.44 103 ALA A C 1
ATOM 807 O O . ALA A 1 103 ? -1.229 19.391 -0.179 1 88.44 103 ALA A O 1
ATOM 808 N N . SER A 1 104 ? 0.146 20.734 0.941 1 92.62 104 SER A N 1
ATOM 809 C CA . SER A 1 104 ? -0.122 20.156 2.248 1 92.62 104 SER A CA 1
ATOM 810 C C . SER A 1 104 ? -1.602 2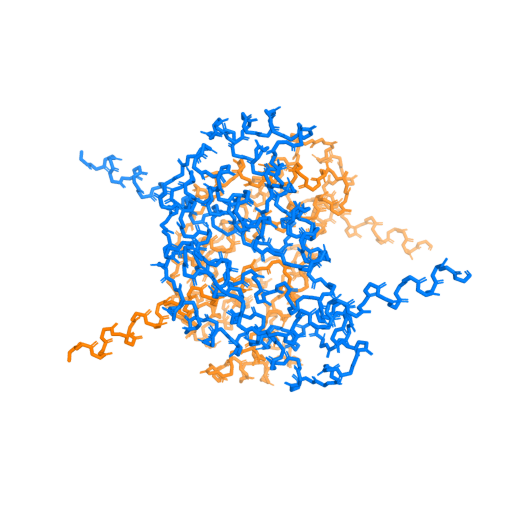0.25 2.605 1 92.62 104 SER A C 1
ATOM 812 O O . SER A 1 104 ? -2.209 19.266 3.033 1 92.62 104 SER A O 1
ATOM 814 N N . ALA A 1 105 ? -2.154 21.438 2.379 1 93.56 105 ALA A N 1
ATOM 815 C CA . ALA A 1 105 ? -3.555 21.688 2.713 1 93.56 105 ALA A CA 1
ATOM 816 C C . ALA A 1 105 ? -4.484 20.875 1.812 1 93.56 105 ALA A C 1
ATOM 818 O O . ALA A 1 105 ? -5.445 20.266 2.289 1 93.56 105 ALA A O 1
ATOM 819 N N . SER A 1 106 ? -4.219 20.891 0.525 1 92.5 106 SER A N 1
ATOM 820 C CA . SER A 1 106 ? -5.051 20.156 -0.429 1 92.5 106 SER A CA 1
ATOM 821 C C . SER A 1 106 ? -5.039 18.656 -0.15 1 92.5 106 SER A C 1
ATOM 823 O O . SER A 1 106 ? -6.086 18.016 -0.176 1 92.5 106 SER A O 1
ATOM 825 N N . GLN A 1 107 ? -3.92 18.125 0.148 1 93.56 107 GLN A N 1
ATOM 826 C CA . GLN A 1 107 ? -3.797 16.703 0.435 1 93.56 107 GLN A CA 1
ATOM 827 C C . GLN A 1 107 ? -4.5 16.344 1.74 1 93.56 107 GLN A C 1
ATOM 829 O O . GLN A 1 107 ? -5.109 15.273 1.849 1 93.56 107 GLN A O 1
ATOM 834 N N . GLY A 1 108 ? -4.32 17.219 2.709 1 95.81 108 GLY A N 1
ATOM 835 C CA . GLY A 1 108 ? -4.988 16.969 3.977 1 95.81 108 GLY A CA 1
ATOM 836 C C . GLY A 1 108 ? -6.5 17 3.869 1 95.81 108 GLY A C 1
ATOM 837 O O . GLY A 1 108 ? -7.184 16.156 4.453 1 95.81 108 GLY A O 1
ATOM 838 N N . SER A 1 109 ? -6.996 17.984 3.125 1 94.75 109 SER A N 1
ATOM 839 C CA . SER A 1 109 ? -8.438 18.078 2.9 1 94.75 109 SER A CA 1
ATOM 840 C C . SER A 1 109 ? -8.961 16.844 2.18 1 94.75 109 SER A C 1
ATOM 842 O O . SER A 1 109 ? -10.008 16.297 2.545 1 94.75 109 SER A O 1
ATOM 844 N N . ALA A 1 110 ? -8.242 16.406 1.182 1 94.88 110 ALA A N 1
ATOM 845 C CA . ALA A 1 110 ? -8.625 15.203 0.443 1 94.88 110 ALA A CA 1
ATOM 846 C C . ALA A 1 110 ? -8.609 13.977 1.345 1 94.88 110 ALA A C 1
ATOM 848 O O . ALA A 1 110 ? -9.516 13.141 1.29 1 94.88 110 ALA A O 1
ATOM 849 N N . LEU A 1 111 ? -7.625 13.875 2.176 1 96.75 111 LEU A N 1
ATOM 850 C CA . LEU A 1 111 ? -7.508 12.734 3.086 1 96.75 111 LEU A CA 1
ATOM 851 C C . LEU A 1 111 ? -8.672 12.711 4.074 1 96.75 111 LEU A C 1
ATOM 853 O O . LEU A 1 111 ? -9.227 11.648 4.359 1 96.75 111 LEU A O 1
ATOM 857 N N . LEU A 1 112 ? -9.016 13.867 4.629 1 96.69 112 LEU A N 1
ATOM 858 C CA . LEU A 1 112 ? -10.133 13.93 5.566 1 96.69 112 LEU A CA 1
ATOM 859 C C . LEU A 1 112 ? -11.43 13.516 4.891 1 96.69 112 LEU A C 1
ATOM 861 O O . LEU A 1 112 ? -12.25 12.805 5.484 1 96.69 112 LEU A O 1
ATOM 865 N N . ARG A 1 113 ? -11.602 13.969 3.641 1 95.69 113 ARG A N 1
ATOM 866 C CA . ARG A 1 113 ? -12.805 13.586 2.9 1 95.69 113 ARG A CA 1
ATOM 867 C C . ARG A 1 113 ? -12.891 12.07 2.744 1 95.69 113 ARG A C 1
ATOM 869 O O . ARG A 1 113 ? -13.945 11.477 2.971 1 95.69 113 ARG A O 1
ATOM 876 N N . VAL A 1 114 ? -11.812 11.461 2.373 1 97.12 114 VAL A N 1
ATOM 877 C CA . VAL A 1 114 ? -11.766 10.008 2.205 1 97.12 114 VAL A CA 1
ATOM 878 C C . VAL A 1 114 ? -12.023 9.328 3.545 1 97.12 114 VAL A C 1
ATOM 880 O O . VAL A 1 114 ? -12.891 8.445 3.645 1 97.12 114 VAL A O 1
ATOM 883 N N . ALA A 1 115 ? -11.328 9.766 4.566 1 97.94 115 ALA A N 1
ATOM 884 C CA . ALA A 1 115 ? -11.414 9.117 5.871 1 97.94 115 ALA A CA 1
ATOM 885 C C . ALA A 1 115 ? -12.828 9.227 6.445 1 97.94 115 ALA A C 1
ATOM 887 O O . ALA A 1 115 ? -13.352 8.266 7.012 1 97.94 115 ALA A O 1
ATOM 888 N N . ALA A 1 116 ? -13.414 10.398 6.285 1 97.38 116 ALA A N 1
ATOM 889 C CA . ALA A 1 116 ? -14.766 10.625 6.801 1 97.38 116 ALA A CA 1
ATOM 890 C C . ALA A 1 116 ? -15.781 9.734 6.098 1 97.38 116 ALA A C 1
ATOM 892 O O . ALA A 1 116 ? -16.781 9.336 6.691 1 97.38 116 ALA A O 1
ATOM 893 N N . SER A 1 117 ? -15.508 9.406 4.855 1 97.12 117 SER A N 1
ATOM 894 C CA . SER A 1 117 ? -16.406 8.562 4.078 1 97.12 117 SER A CA 1
ATOM 895 C C . SER A 1 117 ? -16.141 7.086 4.328 1 97.12 117 SER A C 1
ATOM 897 O O . SER A 1 117 ? -17.062 6.266 4.285 1 97.12 117 SER A O 1
ATOM 899 N N . VAL A 1 118 ? -14.961 6.742 4.605 1 97.94 118 VAL A N 1
ATOM 900 C CA . VAL A 1 118 ? -14.531 5.352 4.703 1 97.94 118 VAL A CA 1
ATOM 901 C C . VAL A 1 118 ? -14.766 4.84 6.121 1 97.94 118 VAL A C 1
ATOM 903 O O . VAL A 1 118 ? -15.312 3.748 6.312 1 97.94 118 VAL A O 1
ATOM 906 N N . TYR A 1 119 ? -14.391 5.633 7.109 1 97.88 119 TYR A N 1
ATOM 907 C CA . TYR A 1 119 ? -14.414 5.176 8.492 1 97.88 119 TYR A CA 1
ATOM 908 C C . TYR A 1 119 ? -15.641 5.703 9.227 1 97.88 119 TYR A C 1
ATOM 910 O O . TYR A 1 119 ? -15.516 6.465 10.188 1 97.88 119 TYR A O 1
ATOM 918 N N . LEU A 1 120 ? -16.766 5.195 8.906 1 95.94 120 LEU A N 1
ATOM 919 C CA . LEU A 1 120 ? -18.031 5.648 9.469 1 95.94 120 LEU A CA 1
ATOM 920 C C . LEU A 1 120 ? -18.125 5.309 10.953 1 95.94 120 LEU A C 1
ATOM 922 O O . LEU A 1 120 ? -18.891 5.934 11.695 1 95.94 120 LEU A O 1
ATOM 926 N N . GLU A 1 121 ? -17.312 4.348 11.398 1 95.38 121 GLU A N 1
ATOM 927 C CA . GLU A 1 121 ? -17.312 3.949 12.797 1 95.38 121 GLU A CA 1
ATOM 928 C C . GLU A 1 121 ? -16.609 4.984 13.664 1 95.38 121 GLU A C 1
ATOM 930 O O . GLU A 1 121 ? -16.609 4.883 14.898 1 95.38 121 GLU A O 1
ATOM 935 N N . VAL A 1 122 ? -15.984 5.98 13.086 1 96.38 122 VAL A N 1
ATOM 936 C CA . VAL A 1 122 ? -15.359 7.102 13.789 1 96.38 122 VAL A CA 1
ATOM 937 C C . VAL A 1 122 ? -16.141 8.383 13.516 1 96.38 122 VAL A C 1
ATOM 939 O O . VAL A 1 122 ? -15.734 9.211 12.703 1 96.38 122 VAL A O 1
ATOM 942 N N . PRO A 1 123 ? -17.141 8.68 14.234 1 95.5 123 PRO A N 1
ATOM 943 C CA . PRO A 1 123 ? -18.031 9.797 13.953 1 95.5 123 PRO A CA 1
ATOM 944 C C . PRO A 1 123 ? -17.328 11.148 14 1 95.5 123 PRO A C 1
ATOM 946 O O . PRO A 1 123 ? -17.734 12.086 13.312 1 95.5 123 PRO A O 1
ATOM 949 N N . SER A 1 124 ? -16.297 11.227 14.75 1 95.69 124 SER A N 1
ATOM 950 C CA . SER A 1 124 ? -15.57 12.484 14.891 1 95.69 124 SER A CA 1
ATOM 951 C C . SER A 1 124 ? -15.031 12.969 13.547 1 95.69 124 SER A C 1
ATOM 953 O O . SER A 1 124 ? -14.938 14.172 13.305 1 95.69 124 SER A O 1
ATOM 955 N N . LEU A 1 125 ? -14.719 12.07 12.68 1 96.56 125 LEU A N 1
ATOM 956 C CA . LEU A 1 125 ? -14.172 12.445 11.383 1 96.56 125 LEU A CA 1
ATOM 957 C C . LEU A 1 125 ? -15.242 13.094 10.508 1 96.56 125 LEU A C 1
ATOM 959 O O . LEU A 1 125 ? -14.977 14.094 9.836 1 96.56 125 LEU A O 1
ATOM 963 N N . LYS A 1 126 ? -16.375 12.539 10.523 1 94.88 126 LYS A N 1
ATOM 964 C CA . LYS A 1 126 ? -17.5 13.133 9.805 1 94.88 126 LYS A CA 1
ATOM 965 C C . LYS A 1 126 ? -17.859 14.508 10.375 1 94.88 126 LYS A C 1
ATOM 967 O O . LYS A 1 126 ? -18.109 15.445 9.625 1 94.88 126 LYS A O 1
ATOM 972 N N . GLU A 1 127 ? -17.844 14.562 11.617 1 94.12 127 GLU A N 1
ATOM 973 C CA . GLU A 1 127 ? -18.141 15.828 12.289 1 94.12 127 GLU A CA 1
ATOM 974 C C . GLU A 1 127 ? -17.125 16.906 11.914 1 94.12 127 GLU A C 1
ATOM 976 O O . GLU A 1 127 ? -17.484 18.047 11.672 1 94.12 127 GLU A O 1
ATOM 981 N N . MET A 1 128 ? -15.945 16.484 11.953 1 94 128 MET A N 1
ATOM 982 C CA . MET A 1 128 ? -14.859 17.391 11.578 1 94 128 MET A CA 1
ATOM 983 C C . MET A 1 128 ? -15.039 17.891 10.156 1 94 128 MET A C 1
ATOM 985 O O . MET A 1 128 ? -14.914 19.094 9.891 1 94 128 MET A O 1
ATOM 989 N N . ARG A 1 129 ? -15.242 17 9.258 1 92.44 129 ARG A N 1
ATOM 990 C CA . ARG A 1 129 ? -15.445 17.359 7.863 1 92.44 129 ARG A CA 1
ATOM 991 C C . ARG A 1 129 ? -16.609 18.344 7.715 1 92.44 129 ARG A C 1
ATOM 993 O O . ARG A 1 129 ? -16.453 19.406 7.105 1 92.44 129 ARG A O 1
ATOM 1000 N N . ASP A 1 130 ? -17.688 18.094 8.383 1 91.69 130 ASP A N 1
ATOM 1001 C CA . ASP A 1 130 ? -18.906 18.891 8.234 1 91.69 130 ASP A CA 1
ATOM 1002 C C . ASP A 1 130 ? -18.75 20.25 8.898 1 91.69 130 ASP A C 1
ATOM 1004 O O . ASP A 1 130 ? -19.281 21.25 8.422 1 91.69 130 ASP A O 1
ATOM 1008 N N . LYS A 1 131 ? -18 20.281 9.875 1 90.06 131 LYS A N 1
ATOM 1009 C CA . LYS A 1 131 ? -17.844 21.5 10.648 1 90.06 131 LYS A CA 1
ATOM 1010 C C . LYS A 1 131 ? -16.812 22.422 10.008 1 90.06 131 LYS A C 1
ATOM 1012 O O . LYS A 1 131 ? -17 23.641 9.961 1 90.06 131 LYS A O 1
ATOM 1017 N N . PHE A 1 132 ? -15.758 21.781 9.5 1 88.44 132 PHE A N 1
ATOM 1018 C CA . PHE A 1 132 ? -14.609 22.641 9.211 1 88.44 132 PHE A CA 1
ATOM 1019 C C . PHE A 1 132 ? -14.398 22.766 7.707 1 88.44 132 PHE A C 1
ATOM 1021 O O . PHE A 1 132 ? -13.836 23.75 7.238 1 88.44 132 PHE A O 1
ATOM 1028 N N . LEU A 1 133 ? -14.781 21.734 7.055 1 83.25 133 LEU A N 1
ATOM 1029 C CA . LEU A 1 133 ? -14.531 21.844 5.621 1 83.25 133 LEU A CA 1
ATOM 1030 C C . LEU A 1 133 ? -15.328 23 5.02 1 83.25 133 LEU A C 1
ATOM 1032 O O . LEU A 1 133 ? -16.547 23.047 5.145 1 83.25 133 LEU A O 1
ATOM 1036 N N . GLY A 1 134 ? -14.688 24.031 4.457 1 81 134 GLY A N 1
ATOM 1037 C CA . GLY A 1 134 ? -15.32 25.188 3.844 1 81 134 GLY A CA 1
ATOM 1038 C C . GLY A 1 134 ? -15.5 26.359 4.801 1 81 134 GLY A C 1
ATOM 1039 O O . GLY A 1 134 ? -15.93 27.438 4.402 1 81 134 GLY A O 1
ATOM 1040 N N . SER A 1 135 ? -15.195 26.219 6.078 1 82.44 135 SER A N 1
ATOM 1041 C CA . SER A 1 135 ? -15.406 27.25 7.086 1 82.44 135 SER A CA 1
ATOM 1042 C C . SER A 1 135 ? -14.297 28.297 7.035 1 82.44 135 SER A C 1
ATOM 1044 O O . SER A 1 135 ? -14.492 29.438 7.465 1 82.44 135 SER A O 1
ATOM 1046 N N . GLY A 1 136 ? -13.102 27.875 6.617 1 82.94 136 GLY A N 1
ATOM 1047 C CA . GLY A 1 136 ? -11.953 28.781 6.59 1 82.94 136 GLY A CA 1
ATOM 1048 C C . GLY A 1 136 ? -11.281 28.922 7.941 1 82.94 136 GLY A C 1
ATOM 1049 O O . GLY A 1 136 ? -10.297 29.641 8.078 1 82.94 136 GLY A O 1
ATOM 1050 N N . SER A 1 137 ? -11.711 28.25 8.922 1 86.88 137 SER A N 1
ATOM 1051 C CA . SER A 1 137 ? -11.195 28.375 10.281 1 86.88 137 SER A CA 1
ATOM 1052 C C . SER A 1 137 ? -9.961 27.5 10.484 1 86.88 137 SER A C 1
ATOM 1054 O O . SER A 1 137 ? -9.234 27.656 11.469 1 86.88 137 SER A O 1
ATOM 1056 N N . VAL A 1 138 ? -9.781 26.516 9.578 1 93.12 138 VAL A N 1
ATOM 1057 C CA . VAL A 1 138 ? -8.641 25.609 9.617 1 93.12 138 VAL A CA 1
ATOM 1058 C C . VAL A 1 138 ? -8.102 25.406 8.203 1 93.12 138 VAL A C 1
ATOM 1060 O O . VAL A 1 138 ? -8.727 25.828 7.223 1 93.12 138 VAL A O 1
ATOM 1063 N N . TYR A 1 139 ? -6.926 24.844 8.078 1 94.81 139 TYR A N 1
ATOM 1064 C CA . TYR A 1 139 ? -6.25 24.781 6.789 1 94.81 139 TYR A CA 1
ATOM 1065 C C . TYR A 1 139 ? -6.145 23.359 6.281 1 94.81 139 TYR A C 1
ATOM 1067 O O . TYR A 1 139 ? -5.891 23.125 5.098 1 94.81 139 TYR A O 1
ATOM 1075 N N . PHE A 1 140 ? -6.266 22.328 7.188 1 95.69 140 PHE A N 1
ATOM 1076 C CA . PHE A 1 140 ? -6.309 20.906 6.883 1 95.69 140 PHE A CA 1
ATOM 1077 C C . PHE A 1 140 ? -4.969 20.422 6.328 1 95.69 140 PHE A C 1
ATOM 1079 O O . PHE A 1 140 ? -4.922 19.766 5.285 1 95.69 140 PHE A O 1
ATOM 1086 N N . HIS A 1 141 ? -3.928 20.75 7.023 1 96.25 141 HIS A N 1
ATOM 1087 C CA . HIS A 1 141 ? -2.623 20.266 6.59 1 96.25 141 HIS A CA 1
ATOM 1088 C C . HIS A 1 141 ? -2.52 18.75 6.742 1 96.25 141 HIS A C 1
ATOM 1090 O O . HIS A 1 141 ? -3.029 18.188 7.711 1 96.25 141 HIS A O 1
ATOM 1096 N N . HIS A 1 142 ? -1.852 18.172 5.855 1 96.94 142 HIS A N 1
ATOM 1097 C CA . HIS A 1 142 ? -1.822 16.719 5.699 1 96.94 142 HIS A CA 1
ATOM 1098 C C . HIS A 1 142 ? -1.244 16.047 6.938 1 96.94 142 HIS A C 1
ATOM 1100 O O . HIS A 1 142 ? -1.812 15.07 7.438 1 96.94 142 HIS A O 1
ATOM 1106 N N . ALA A 1 143 ? -0.141 16.531 7.5 1 97.69 143 ALA A N 1
ATOM 1107 C CA . ALA A 1 143 ? 0.589 15.859 8.57 1 97.69 143 ALA A CA 1
ATOM 1108 C C . ALA A 1 143 ? -0.279 15.711 9.82 1 97.69 143 ALA A C 1
ATOM 1110 O O . ALA A 1 143 ? -0.499 14.602 10.305 1 97.69 143 ALA A O 1
ATOM 1111 N N . PRO A 1 144 ? -0.814 16.844 10.352 1 98.19 144 PRO A N 1
ATOM 1112 C CA . PRO A 1 144 ? -1.652 16.672 11.539 1 98.19 144 PRO A CA 1
ATOM 1113 C C . PRO A 1 144 ? -2.928 15.875 11.258 1 98.19 144 PRO A C 1
ATOM 1115 O O . PRO A 1 144 ? -3.402 15.133 12.117 1 98.19 144 PRO A O 1
ATOM 1118 N N . ILE A 1 145 ? -3.525 15.945 10.047 1 97.81 145 ILE A N 1
ATOM 1119 C CA . ILE A 1 145 ? -4.715 15.172 9.695 1 97.81 145 ILE A CA 1
ATOM 1120 C C . ILE A 1 145 ? -4.379 13.688 9.688 1 97.81 145 ILE A C 1
ATOM 1122 O O . ILE A 1 145 ? -5.137 12.875 10.227 1 97.81 145 ILE A O 1
ATOM 1126 N N . PHE A 1 146 ? -3.279 13.359 9.062 1 98.31 146 PHE A N 1
ATOM 1127 C CA . PHE A 1 146 ? -2.85 11.969 8.984 1 98.31 146 PHE A CA 1
ATOM 1128 C C . PHE A 1 146 ? -2.65 11.391 10.383 1 98.31 146 PHE A C 1
ATOM 1130 O O . PHE A 1 146 ? -3.139 10.305 10.688 1 98.31 146 PHE A O 1
ATOM 1137 N N . GLY A 1 147 ? -1.894 12.148 11.242 1 98.69 147 GLY A N 1
ATOM 1138 C CA . GLY A 1 147 ? -1.714 11.711 12.617 1 98.69 147 GLY A CA 1
ATOM 1139 C C . GLY A 1 147 ? -3.023 11.516 13.359 1 98.69 147 GLY A C 1
ATOM 1140 O O . GLY A 1 147 ? -3.207 10.516 14.055 1 98.69 147 GLY A O 1
ATOM 1141 N N . LEU A 1 148 ? -3.92 12.461 13.188 1 98.62 148 LEU A N 1
ATOM 1142 C CA . LEU A 1 148 ? -5.207 12.43 13.867 1 98.62 148 LEU A CA 1
ATOM 1143 C C . LEU A 1 148 ? -6.012 11.203 13.461 1 98.62 148 LEU A C 1
ATOM 1145 O O . LEU A 1 148 ? -6.539 10.484 14.312 1 98.62 148 LEU A O 1
ATO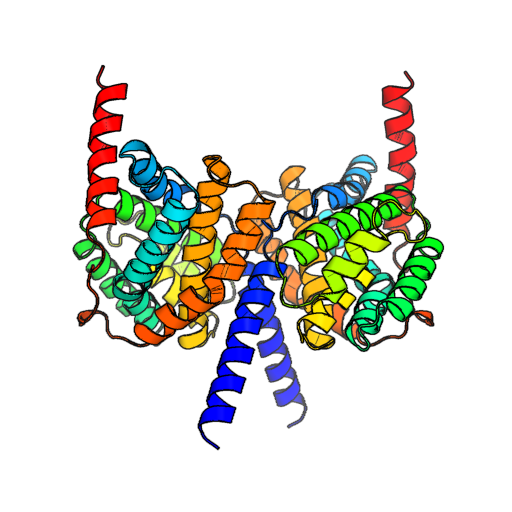M 1149 N N . ILE A 1 149 ? -6.113 10.953 12.172 1 98.44 149 ILE A N 1
ATOM 1150 C CA . ILE A 1 149 ? -6.859 9.812 11.641 1 98.44 149 ILE A CA 1
ATOM 1151 C C . ILE A 1 149 ? -6.277 8.516 12.18 1 98.44 149 ILE A C 1
ATOM 1153 O O . ILE A 1 149 ? -7.016 7.648 12.656 1 98.44 149 ILE A O 1
ATOM 1157 N N . CYS A 1 150 ? -4.965 8.391 12.117 1 98.69 150 CYS A N 1
ATOM 1158 C CA . CYS A 1 150 ? -4.316 7.188 12.625 1 98.69 150 CYS A CA 1
ATOM 1159 C C . CYS A 1 150 ? -4.605 6.992 14.109 1 98.69 150 CYS A C 1
ATOM 1161 O O . CYS A 1 150 ? -4.879 5.875 14.547 1 98.69 150 CYS A O 1
ATOM 1163 N N . GLY A 1 151 ? -4.543 8.102 14.867 1 98.44 151 GLY A N 1
ATOM 1164 C CA . GLY A 1 151 ? -4.887 8.016 16.281 1 98.44 151 GLY A CA 1
ATOM 1165 C C . GLY A 1 151 ? -6.297 7.52 16.516 1 98.44 151 GLY A C 1
ATOM 1166 O O . GLY A 1 151 ? -6.516 6.633 17.344 1 98.44 151 GLY A O 1
ATOM 1167 N N . PHE A 1 152 ? -7.254 8.062 15.812 1 98.19 152 PHE A N 1
ATOM 1168 C CA . PHE A 1 152 ? -8.648 7.656 15.945 1 98.19 152 PHE A CA 1
ATOM 1169 C C . PHE A 1 152 ? -8.828 6.188 15.578 1 98.19 152 PHE A C 1
ATOM 1171 O O . PHE A 1 152 ? -9.672 5.496 16.156 1 98.19 152 PHE A O 1
ATOM 1178 N N . LEU A 1 153 ? -8.039 5.699 14.633 1 97.5 153 LEU A N 1
ATOM 1179 C CA . LEU A 1 153 ? -8.18 4.328 14.156 1 97.5 153 LEU A CA 1
ATOM 1180 C C . LEU A 1 153 ? -7.488 3.352 15.102 1 97.5 153 LEU A C 1
ATOM 1182 O O . LEU A 1 153 ? -7.645 2.135 14.969 1 97.5 153 LEU A O 1
ATOM 1186 N N . GLY A 1 154 ? -6.605 3.846 15.984 1 96.94 154 GLY A N 1
ATOM 1187 C CA . GLY A 1 154 ? -6 3 17 1 96.94 154 GLY A CA 1
ATOM 1188 C C . GLY A 1 154 ? -4.555 2.646 16.703 1 96.94 154 GLY A C 1
ATOM 1189 O O . GLY A 1 154 ? -3.979 1.771 17.359 1 96.94 154 GLY A O 1
ATOM 1190 N N . PHE A 1 155 ? -3.938 3.307 15.727 1 97.81 155 PHE A N 1
ATOM 1191 C CA . PHE A 1 155 ? -2.523 3.07 15.461 1 97.81 155 PHE A CA 1
ATOM 1192 C C . PHE A 1 155 ? -1.658 3.699 16.547 1 97.81 155 PHE A C 1
ATOM 1194 O O . PHE A 1 155 ? -1.994 4.758 17.078 1 97.81 155 PHE A O 1
ATOM 1201 N N . ASP A 1 156 ? -0.54 3.012 16.844 1 97.38 156 ASP A N 1
ATOM 1202 C CA . ASP A 1 156 ? 0.427 3.643 17.734 1 97.38 156 ASP A CA 1
ATOM 1203 C C . ASP A 1 156 ? 1.249 4.695 17 1 97.38 156 ASP A C 1
ATOM 1205 O O . ASP A 1 156 ? 1.361 4.656 15.766 1 97.38 156 ASP A O 1
ATOM 1209 N N . SER A 1 157 ? 1.854 5.617 17.781 1 97.88 157 SER A N 1
ATOM 1210 C CA . SER A 1 157 ? 2.521 6.773 17.203 1 97.88 157 SER A CA 1
ATOM 1211 C C . SER A 1 157 ? 3.766 6.355 16.422 1 97.88 157 SER A C 1
ATOM 1213 O O . SER A 1 157 ? 4.105 6.977 15.406 1 97.88 157 SER A O 1
ATOM 1215 N N . SER A 1 158 ? 4.453 5.324 16.875 1 97.62 158 SER A N 1
ATOM 1216 C CA . SER A 1 158 ? 5.656 4.875 16.172 1 97.62 158 SER A CA 1
ATOM 1217 C C . SER A 1 158 ? 5.324 4.379 14.773 1 97.62 158 SER A C 1
ATOM 1219 O O . SER A 1 158 ? 5.949 4.797 13.797 1 97.62 158 SER A O 1
ATOM 1221 N N . THR A 1 159 ? 4.324 3.537 14.664 1 97.56 159 THR A N 1
ATOM 1222 C CA . THR A 1 159 ? 3.875 3.027 13.375 1 97.56 159 THR A CA 1
ATOM 1223 C C . THR A 1 159 ? 3.375 4.164 12.492 1 97.56 159 THR A C 1
ATOM 1225 O O . THR A 1 159 ? 3.684 4.211 11.297 1 97.56 159 THR A O 1
ATOM 1228 N N . THR A 1 160 ? 2.658 5.078 13.094 1 98.69 160 THR A N 1
ATOM 1229 C CA . THR A 1 160 ? 2.088 6.195 12.352 1 98.69 160 THR A CA 1
ATOM 1230 C C . THR A 1 160 ? 3.189 7.055 11.734 1 98.69 160 THR A C 1
ATOM 1232 O O . THR A 1 160 ? 3.105 7.438 10.57 1 98.69 160 THR A O 1
ATOM 1235 N N . GLN A 1 161 ? 4.191 7.332 12.531 1 98.69 161 GLN A N 1
ATOM 1236 C CA . GLN A 1 161 ? 5.305 8.141 12.047 1 98.69 161 GLN A CA 1
ATOM 1237 C C . GLN A 1 161 ? 6.078 7.406 10.953 1 98.69 161 GLN A C 1
ATOM 1239 O O . GLN A 1 161 ? 6.496 8.016 9.969 1 98.69 161 GLN A O 1
ATOM 1244 N N . ARG A 1 162 ? 6.238 6.105 11.094 1 98.62 162 ARG A N 1
ATOM 1245 C CA . ARG A 1 162 ? 6.887 5.297 10.062 1 98.62 162 ARG A CA 1
ATOM 1246 C C . ARG A 1 162 ? 6.066 5.285 8.781 1 98.62 162 ARG A C 1
ATOM 1248 O O . ARG A 1 162 ? 6.617 5.43 7.684 1 98.62 162 ARG A O 1
ATOM 1255 N N . MET A 1 163 ? 4.777 5.156 8.906 1 98.5 163 MET A N 1
ATOM 1256 C CA . MET A 1 163 ? 3.879 5.207 7.762 1 98.5 163 MET A CA 1
ATOM 1257 C C . MET A 1 163 ? 4.039 6.523 7 1 98.5 163 MET A C 1
ATOM 1259 O O . MET A 1 163 ? 4.094 6.531 5.77 1 98.5 163 MET A O 1
ATOM 1263 N N . TYR A 1 164 ? 4.109 7.566 7.758 1 98.31 164 TYR A N 1
ATOM 1264 C CA . TYR A 1 164 ? 4.203 8.883 7.145 1 98.31 164 TYR A CA 1
ATOM 1265 C C . TYR A 1 164 ? 5.5 9.031 6.352 1 98.31 164 TYR A C 1
ATOM 1267 O O . TYR A 1 164 ? 5.5 9.562 5.242 1 98.31 164 TYR A O 1
ATOM 1275 N N . MET A 1 165 ? 6.613 8.578 6.922 1 97.88 165 MET A N 1
ATOM 1276 C CA . MET A 1 165 ? 7.902 8.609 6.238 1 97.88 165 MET A CA 1
ATOM 1277 C C . MET A 1 165 ? 7.879 7.734 4.988 1 97.88 165 MET A C 1
ATOM 1279 O O . MET A 1 165 ? 8.438 8.102 3.957 1 97.88 165 MET A O 1
ATOM 1283 N N . PHE A 1 166 ? 7.246 6.633 5.082 1 98.06 166 PHE A N 1
ATOM 1284 C CA . PHE A 1 166 ? 7.102 5.75 3.932 1 98.06 166 PHE A CA 1
ATOM 1285 C C . PHE A 1 166 ? 6.359 6.445 2.797 1 98.06 166 PHE A C 1
ATOM 1287 O O . PHE A 1 166 ? 6.805 6.422 1.648 1 98.06 166 PHE A O 1
ATOM 1294 N N . MET A 1 167 ? 5.289 7.055 3.15 1 96.69 167 MET A N 1
ATOM 1295 C CA . MET A 1 167 ? 4.473 7.738 2.152 1 96.69 167 MET A CA 1
ATOM 1296 C C . MET A 1 167 ? 5.25 8.883 1.504 1 96.69 167 MET A C 1
ATOM 1298 O O . MET A 1 167 ? 5.18 9.07 0.289 1 96.69 167 MET A O 1
ATOM 1302 N N . ALA A 1 168 ? 5.934 9.625 2.314 1 95.06 168 ALA A N 1
ATOM 1303 C CA . ALA A 1 168 ? 6.715 10.734 1.777 1 95.06 168 ALA A CA 1
ATOM 1304 C C . ALA A 1 168 ? 7.73 10.242 0.748 1 95.06 168 ALA A C 1
ATOM 1306 O O . ALA A 1 168 ? 7.828 10.797 -0.348 1 95.06 168 ALA A O 1
ATOM 1307 N N . MET A 1 169 ? 8.43 9.211 1.105 1 95.88 169 MET A N 1
ATOM 1308 C CA . MET A 1 169 ? 9.43 8.641 0.206 1 95.88 169 MET A CA 1
ATOM 1309 C C . MET A 1 169 ? 8.781 8.125 -1.073 1 95.88 169 MET A C 1
ATOM 1311 O O . MET A 1 169 ? 9.219 8.453 -2.176 1 95.88 169 MET A O 1
ATOM 1315 N N . ARG A 1 170 ? 7.742 7.34 -0.914 1 95.94 170 ARG A N 1
ATOM 1316 C CA . ARG A 1 170 ? 7.039 6.742 -2.043 1 95.94 170 ARG A CA 1
ATOM 1317 C C . ARG A 1 170 ? 6.488 7.816 -2.977 1 95.94 170 ARG A C 1
ATOM 1319 O O . ARG A 1 170 ? 6.504 7.652 -4.199 1 95.94 170 ARG A O 1
ATOM 1326 N N . ASP A 1 171 ? 5.988 8.875 -2.438 1 93.75 171 ASP A N 1
ATOM 1327 C CA . ASP A 1 171 ? 5.355 9.914 -3.242 1 93.75 171 ASP A CA 1
ATOM 1328 C C . ASP A 1 171 ? 6.395 10.68 -4.066 1 93.75 171 ASP A C 1
ATOM 1330 O O . ASP A 1 171 ? 6.133 11.055 -5.211 1 93.75 171 ASP A O 1
ATOM 1334 N N . VAL A 1 172 ? 7.562 10.977 -3.5 1 93.31 172 VAL A N 1
ATOM 1335 C CA . VAL A 1 172 ? 8.617 11.641 -4.254 1 93.31 172 VAL A CA 1
ATOM 1336 C C . VAL A 1 172 ? 9.102 10.734 -5.379 1 93.31 172 VAL A C 1
ATOM 1338 O O . VAL A 1 172 ? 9.32 11.188 -6.504 1 93.31 172 VAL A O 1
ATOM 1341 N N . ILE A 1 173 ? 9.258 9.484 -5.078 1 95.06 173 ILE A N 1
ATOM 1342 C CA . ILE A 1 173 ? 9.719 8.523 -6.078 1 95.06 173 ILE A CA 1
ATOM 1343 C C . ILE A 1 173 ? 8.672 8.383 -7.18 1 95.06 173 ILE A C 1
ATOM 1345 O O . ILE A 1 173 ? 9.008 8.312 -8.359 1 95.06 173 ILE A O 1
ATOM 1349 N N . SER A 1 174 ? 7.414 8.328 -6.777 1 93.62 174 SER A N 1
ATOM 1350 C CA . SER A 1 174 ? 6.332 8.289 -7.754 1 93.62 174 SER A CA 1
ATOM 1351 C C . SER A 1 174 ? 6.355 9.516 -8.656 1 93.62 174 SER A C 1
ATOM 1353 O O . SER A 1 174 ? 6.156 9.414 -9.867 1 93.62 174 SER A O 1
ATOM 1355 N N . ALA A 1 175 ? 6.605 10.656 -8.078 1 91.88 175 ALA A N 1
ATOM 1356 C CA . ALA A 1 175 ? 6.73 11.875 -8.867 1 91.88 175 ALA A CA 1
ATOM 1357 C C . ALA A 1 175 ? 7.895 11.781 -9.852 1 91.88 175 ALA A C 1
ATOM 1359 O O . ALA A 1 175 ? 7.793 12.234 -10.992 1 91.88 175 ALA A O 1
ATOM 1360 N N . ALA A 1 176 ? 8.961 11.227 -9.422 1 93.25 176 ALA A N 1
ATOM 1361 C CA . ALA A 1 176 ? 10.133 11.062 -10.281 1 93.25 176 ALA A CA 1
ATOM 1362 C C . ALA A 1 176 ? 9.805 10.188 -11.492 1 93.25 176 ALA A C 1
ATOM 1364 O O . ALA A 1 176 ? 10.297 10.438 -12.594 1 93.25 176 ALA A O 1
ATOM 1365 N N . THR A 1 177 ? 8.984 9.141 -11.273 1 93.31 177 THR A N 1
ATOM 1366 C CA . THR A 1 177 ? 8.57 8.266 -12.367 1 93.31 177 THR A CA 1
ATOM 1367 C C . THR A 1 177 ? 7.676 9.023 -13.352 1 93.31 177 THR A C 1
ATOM 1369 O O . THR A 1 177 ? 7.824 8.883 -14.562 1 93.31 177 THR A O 1
ATOM 1372 N N . ARG A 1 178 ? 6.809 9.812 -12.875 1 90.56 178 ARG A N 1
ATOM 1373 C CA . ARG A 1 178 ? 5.898 10.578 -13.719 1 90.56 178 ARG A CA 1
ATOM 1374 C C . ARG A 1 178 ? 6.656 11.625 -14.531 1 90.56 178 ARG A C 1
ATOM 1376 O O . ARG A 1 178 ? 6.262 11.953 -15.648 1 90.56 178 ARG A O 1
ATOM 1383 N N . LEU A 1 179 ? 7.73 12.109 -13.93 1 89.44 179 LEU A N 1
ATOM 1384 C CA . LEU A 1 179 ? 8.547 13.117 -14.594 1 89.44 179 LEU A CA 1
ATOM 1385 C C . LEU A 1 179 ? 9.633 12.461 -15.438 1 89.44 179 LEU A C 1
ATOM 1387 O O . LEU A 1 179 ? 10.547 13.141 -15.922 1 89.44 179 LEU A O 1
ATOM 1391 N N . ASN A 1 180 ? 9.617 11.133 -15.523 1 90.44 180 ASN A N 1
ATOM 1392 C CA . ASN A 1 180 ? 10.484 10.32 -16.375 1 90.44 180 ASN A CA 1
ATOM 1393 C C . ASN A 1 180 ? 11.938 10.398 -15.93 1 90.44 180 ASN A C 1
ATOM 1395 O O . ASN A 1 180 ? 12.852 10.305 -16.75 1 90.44 180 ASN A O 1
ATOM 1399 N N . LEU A 1 181 ? 12.18 10.641 -14.664 1 91.62 181 LEU A N 1
ATOM 1400 C CA . LEU A 1 181 ? 13.531 10.641 -14.125 1 91.62 181 LEU A CA 1
ATOM 1401 C C . LEU A 1 181 ? 14.008 9.219 -13.859 1 91.62 181 LEU A C 1
ATOM 1403 O O . LEU A 1 181 ? 15.211 8.938 -13.898 1 91.62 181 LEU A O 1
ATOM 1407 N N . VAL A 1 182 ? 13.109 8.398 -13.555 1 94.06 182 VAL A N 1
ATOM 1408 C CA . VAL A 1 182 ? 13.391 6.996 -13.273 1 94.06 182 VAL A CA 1
ATOM 1409 C C . VAL A 1 182 ? 12.242 6.129 -13.773 1 94.06 182 VAL A C 1
ATOM 1411 O O . VAL A 1 182 ? 11.078 6.527 -13.711 1 94.06 182 VAL A O 1
ATOM 1414 N N . GLY A 1 183 ? 12.578 4.992 -14.359 1 94.31 183 GLY A N 1
ATOM 1415 C CA . GLY A 1 183 ? 11.539 4.07 -14.781 1 94.31 183 GLY A CA 1
ATOM 1416 C C . GLY A 1 183 ? 10.867 3.355 -13.625 1 94.31 183 GLY A C 1
ATOM 1417 O O . GLY A 1 183 ? 11.359 3.402 -12.492 1 94.31 183 GLY A O 1
ATOM 1418 N N . PRO A 1 184 ? 9.773 2.672 -13.914 1 94.94 184 PRO A N 1
ATOM 1419 C CA . PRO A 1 184 ? 9.008 2.002 -12.852 1 94.94 184 PRO A CA 1
ATOM 1420 C C . PRO A 1 184 ? 9.844 0.979 -12.086 1 94.94 184 PRO A C 1
ATOM 1422 O O . PRO A 1 184 ? 9.781 0.92 -10.852 1 94.94 184 PRO A O 1
ATOM 1425 N N . LEU A 1 185 ? 10.586 0.179 -12.758 1 95.69 185 LEU A N 1
ATOM 1426 C CA . LEU A 1 185 ? 11.438 -0.799 -12.094 1 95.69 185 LEU A CA 1
ATOM 1427 C C . LEU A 1 185 ? 12.523 -0.106 -11.273 1 95.69 185 LEU A C 1
ATOM 1429 O O . LEU A 1 185 ? 12.781 -0.487 -10.133 1 95.69 185 LEU A O 1
ATOM 1433 N N . GLY A 1 186 ? 13.117 0.877 -11.883 1 95.94 186 GLY A N 1
ATOM 1434 C CA . GLY A 1 186 ? 14.109 1.655 -11.156 1 95.94 186 GLY A CA 1
ATOM 1435 C C . GLY A 1 186 ? 13.562 2.316 -9.906 1 95.94 186 GLY A C 1
ATOM 1436 O O . GLY A 1 186 ? 14.258 2.416 -8.898 1 95.94 186 GLY A O 1
ATOM 1437 N N . ALA A 1 187 ? 12.359 2.785 -9.992 1 96.38 187 ALA A N 1
ATOM 1438 C CA . ALA A 1 187 ? 11.688 3.396 -8.844 1 96.38 187 ALA A CA 1
ATOM 1439 C C . ALA A 1 187 ? 11.531 2.398 -7.703 1 96.38 187 ALA A C 1
ATOM 1441 O O . ALA A 1 187 ? 11.758 2.736 -6.539 1 96.38 187 ALA A O 1
ATOM 1442 N N . SER A 1 188 ? 11.156 1.181 -8.039 1 97.62 188 SER A N 1
ATOM 1443 C CA . SER A 1 188 ? 11 0.138 -7.031 1 97.62 188 SER A CA 1
ATOM 1444 C C . SER A 1 188 ? 12.336 -0.188 -6.367 1 97.62 188 SER A C 1
ATOM 1446 O O . SER A 1 188 ? 12.398 -0.376 -5.148 1 97.62 188 SER A O 1
ATOM 1448 N N . VAL A 1 189 ? 13.352 -0.254 -7.133 1 97.69 189 VAL A N 1
ATOM 1449 C CA . VAL A 1 189 ? 14.695 -0.516 -6.625 1 97.69 189 VAL A CA 1
ATOM 1450 C C . VAL A 1 189 ? 15.117 0.61 -5.688 1 97.69 189 VAL A C 1
ATOM 1452 O O . VAL A 1 189 ? 15.594 0.356 -4.578 1 97.69 189 VAL A O 1
ATOM 1455 N N . LEU A 1 190 ? 14.922 1.82 -6.168 1 97.06 190 LEU A N 1
ATOM 1456 C CA . LEU A 1 190 ? 15.297 3 -5.395 1 97.06 190 LEU A CA 1
ATOM 1457 C C . LEU A 1 190 ? 14.578 3.027 -4.055 1 97.06 190 LEU A C 1
ATOM 1459 O O . LEU A 1 190 ? 15.18 3.344 -3.025 1 97.06 190 LEU A O 1
ATOM 1463 N N . GLN A 1 191 ? 13.328 2.732 -4.059 1 97.75 191 GLN A N 1
ATOM 1464 C CA . GLN A 1 191 ? 12.531 2.729 -2.836 1 97.75 191 GLN A CA 1
ATOM 1465 C C . GLN A 1 191 ? 13.086 1.728 -1.824 1 97.75 191 GLN A C 1
ATOM 1467 O O . GLN A 1 191 ? 13.172 2.025 -0.632 1 97.75 191 GLN A O 1
ATOM 1472 N N . HIS A 1 192 ? 13.383 0.542 -2.287 1 98.06 192 HIS A N 1
ATOM 1473 C CA . HIS A 1 192 ? 13.953 -0.48 -1.418 1 98.06 192 HIS A CA 1
ATOM 1474 C C . HIS A 1 192 ? 15.305 -0.042 -0.867 1 98.06 192 HIS A C 1
ATOM 1476 O O . HIS A 1 192 ? 15.586 -0.218 0.321 1 98.06 192 HIS A O 1
ATOM 1482 N N . GLN A 1 193 ? 16.109 0.579 -1.674 1 97 193 GLN A N 1
ATOM 1483 C CA . GLN A 1 193 ? 17.438 1.011 -1.284 1 97 193 GLN A CA 1
ATOM 1484 C C . GLN A 1 193 ? 17.375 2.092 -0.21 1 97 193 GLN A C 1
ATOM 1486 O O . GLN A 1 193 ? 18.25 2.168 0.655 1 97 193 GLN A O 1
ATOM 1491 N N . LEU A 1 194 ? 16.375 2.865 -0.235 1 97.69 194 LEU A N 1
ATOM 1492 C CA . LEU A 1 194 ? 16.297 4.023 0.646 1 97.69 194 LEU A CA 1
ATOM 1493 C C . LEU A 1 194 ? 15.516 3.689 1.914 1 97.69 194 LEU A C 1
ATOM 1495 O O . LEU A 1 194 ? 15.406 4.516 2.82 1 97.69 194 LEU A O 1
ATOM 1499 N N . ALA A 1 195 ? 14.992 2.465 1.979 1 98.12 195 ALA A N 1
ATOM 1500 C CA . ALA A 1 195 ? 14.172 2.084 3.123 1 98.12 195 ALA A CA 1
ATOM 1501 C C . ALA A 1 195 ? 14.945 2.223 4.43 1 98.12 195 ALA A C 1
ATOM 1503 O O . ALA A 1 195 ? 14.422 2.725 5.426 1 98.12 195 ALA A O 1
ATOM 1504 N N . LEU A 1 196 ? 16.188 1.763 4.422 1 97.06 196 LEU A N 1
ATOM 1505 C CA . LEU A 1 196 ? 17 1.845 5.633 1 97.06 196 LEU A CA 1
ATOM 1506 C C . LEU A 1 196 ? 17.266 3.299 6.012 1 97.06 196 LEU A C 1
ATOM 1508 O O . LEU A 1 196 ? 17.172 3.662 7.184 1 97.06 196 LEU A O 1
ATOM 1512 N N . VAL A 1 197 ? 17.578 4.098 5.012 1 97.25 197 VAL A N 1
ATOM 1513 C CA . VAL A 1 197 ? 17.812 5.52 5.238 1 97.25 197 VAL A CA 1
ATOM 1514 C C . VAL A 1 197 ? 16.562 6.172 5.824 1 97.25 197 VAL A C 1
ATOM 1516 O O . VAL A 1 197 ? 16.656 6.949 6.773 1 97.25 197 VAL A O 1
ATOM 1519 N N . ALA A 1 198 ? 15.453 5.855 5.266 1 98.06 198 ALA A N 1
ATOM 1520 C CA . ALA A 1 198 ? 14.18 6.41 5.73 1 98.06 198 ALA A CA 1
ATOM 1521 C C . ALA A 1 198 ? 13.891 5.988 7.164 1 98.06 198 ALA A C 1
ATOM 1523 O O . ALA A 1 198 ? 13.43 6.797 7.977 1 98.06 198 ALA A O 1
ATOM 1524 N N . GLU A 1 199 ? 14.117 4.707 7.5 1 98.12 199 GLU A N 1
ATOM 1525 C CA . GLU A 1 199 ? 13.914 4.211 8.859 1 98.12 199 GLU A CA 1
ATOM 1526 C C . GLU A 1 199 ? 14.82 4.934 9.852 1 98.12 199 GLU A C 1
ATOM 1528 O O . GLU A 1 199 ? 14.383 5.301 10.945 1 98.12 199 GLU A O 1
ATOM 1533 N N . GLU A 1 200 ? 16.031 5.098 9.477 1 96.88 200 GLU A N 1
ATOM 1534 C CA . GLU A 1 200 ? 16.984 5.793 10.344 1 96.88 200 GLU A CA 1
ATOM 1535 C C . GLU A 1 200 ? 16.578 7.246 10.555 1 96.88 200 GLU A C 1
ATOM 1537 O O . GLU A 1 200 ? 16.672 7.77 11.664 1 96.88 200 GLU A O 1
ATOM 1542 N N . MET A 1 201 ? 16.188 7.887 9.484 1 96.25 201 MET A N 1
ATOM 1543 C CA . MET A 1 201 ? 15.703 9.266 9.578 1 96.25 201 MET A CA 1
ATOM 1544 C C . MET A 1 201 ? 14.469 9.352 10.469 1 96.25 201 MET A C 1
ATOM 1546 O O . MET A 1 201 ? 14.328 10.297 11.25 1 96.25 201 MET A O 1
ATOM 1550 N N . MET A 1 202 ? 13.586 8.406 10.305 1 97.19 202 MET A N 1
ATOM 1551 C CA . MET A 1 202 ? 12.391 8.328 11.141 1 97.19 202 MET A CA 1
ATOM 1552 C C . MET A 1 202 ? 12.766 8.219 12.609 1 97.19 202 MET A C 1
ATOM 1554 O O . MET A 1 202 ? 12.242 8.961 13.445 1 97.19 202 MET A O 1
ATOM 1558 N N . LYS A 1 203 ? 13.688 7.395 12.992 1 97.12 203 LYS A N 1
ATOM 1559 C CA . LYS A 1 203 ? 14.109 7.184 14.375 1 97.12 203 LYS A CA 1
ATOM 1560 C C . LYS A 1 203 ? 14.805 8.422 14.93 1 97.12 203 LYS A C 1
ATOM 1562 O O . LYS A 1 203 ? 14.664 8.734 16.109 1 97.12 203 LYS A O 1
ATOM 1567 N N . LYS A 1 204 ? 15.516 9.023 14.062 1 96.69 204 LYS A N 1
ATOM 1568 C CA . LYS A 1 204 ? 16.219 10.242 14.461 1 96.69 204 LYS A CA 1
ATOM 1569 C C . LYS A 1 204 ? 15.242 11.32 14.922 1 96.69 204 LYS A C 1
ATOM 1571 O O . LYS A 1 204 ? 15.516 12.039 15.883 1 96.69 204 LYS A O 1
ATOM 1576 N N . TRP A 1 205 ? 14.055 11.422 14.297 1 96.94 205 TRP A N 1
ATOM 1577 C CA . TRP A 1 205 ? 13.203 12.586 14.492 1 96.94 205 TRP A CA 1
ATOM 1578 C C . TRP A 1 205 ? 11.898 12.195 15.188 1 96.94 205 TRP A C 1
ATOM 1580 O O . TRP A 1 205 ? 11.086 13.062 15.523 1 96.94 205 TRP A O 1
ATOM 1590 N N . MET A 1 206 ? 11.703 10.969 15.469 1 97.38 206 MET A N 1
ATOM 1591 C CA . MET A 1 206 ? 10.414 10.508 15.969 1 97.38 206 MET A CA 1
ATOM 1592 C C . MET A 1 206 ? 10.172 11 17.391 1 97.38 206 MET A C 1
ATOM 1594 O O . MET A 1 206 ? 11.117 11.297 18.125 1 97.38 206 MET A O 1
ATOM 1598 N N . ASP A 1 207 ? 8.945 11.133 17.781 1 97.81 207 ASP A N 1
ATOM 1599 C CA . ASP A 1 207 ? 8.453 11.367 19.141 1 97.81 207 ASP A CA 1
ATOM 1600 C C . ASP A 1 207 ? 8.938 12.711 19.672 1 97.81 207 ASP A C 1
ATOM 1602 O O . ASP A 1 207 ? 9.328 12.812 20.844 1 97.81 207 ASP A O 1
ATOM 1606 N N . ARG A 1 208 ? 8.977 13.656 18.812 1 96.69 208 ARG A N 1
ATOM 1607 C CA . ARG A 1 208 ? 9.359 15.008 19.203 1 96.69 208 ARG A CA 1
ATOM 1608 C C . ARG A 1 208 ? 8.141 15.922 19.281 1 96.69 208 ARG A C 1
ATOM 1610 O O . ARG A 1 208 ? 7.195 15.773 18.5 1 96.69 208 ARG A O 1
ATOM 1617 N N . PRO A 1 209 ? 8.195 16.906 20.234 1 96.19 209 PRO A N 1
ATOM 1618 C CA . PRO A 1 209 ? 7.109 17.891 20.297 1 96.19 209 PRO A CA 1
ATOM 1619 C C . PRO A 1 209 ? 7.188 18.906 19.172 1 96.19 209 PRO A C 1
ATOM 1621 O O . PRO A 1 209 ? 8.219 19.031 18.5 1 96.19 209 PRO A O 1
ATOM 1624 N N . VAL A 1 210 ? 6.109 19.625 18.906 1 95.12 210 VAL A N 1
ATOM 1625 C CA . VAL A 1 210 ? 6.004 20.516 17.766 1 95.12 210 VAL A CA 1
ATOM 1626 C C . VAL A 1 210 ? 6.926 21.719 17.953 1 95.12 210 VAL A C 1
ATOM 1628 O O . VAL A 1 210 ? 7.344 22.359 16.984 1 95.12 210 VAL A O 1
ATOM 1631 N N . ASP A 1 211 ? 7.309 22.047 19.172 1 93.31 211 ASP A N 1
ATOM 1632 C CA . ASP A 1 211 ? 8.195 23.172 19.422 1 93.31 211 ASP A CA 1
ATOM 1633 C C . ASP A 1 211 ? 9.602 22.891 18.891 1 93.31 211 ASP A C 1
ATOM 1635 O O . ASP A 1 211 ? 10.406 23.812 18.734 1 93.31 211 ASP A O 1
ATOM 1639 N N . GLU A 1 212 ? 9.891 21.625 18.562 1 89.62 212 GLU A N 1
ATOM 1640 C CA . GLU A 1 212 ? 11.195 21.25 18.031 1 89.62 212 GLU A CA 1
ATOM 1641 C C . GLU A 1 212 ? 11.148 21.125 16.516 1 89.62 212 GLU A C 1
ATOM 1643 O O . GLU A 1 212 ? 12.172 20.859 15.875 1 89.62 212 GLU A O 1
ATOM 1648 N N . ALA A 1 213 ? 10.008 21.375 15.969 1 87.81 213 ALA A N 1
ATOM 1649 C CA . ALA A 1 213 ? 9.883 21.281 14.516 1 87.81 213 ALA A CA 1
ATOM 1650 C C . ALA A 1 213 ? 10.727 22.359 13.828 1 87.81 213 ALA A C 1
ATOM 1652 O O . ALA A 1 213 ? 10.719 23.516 14.25 1 87.81 213 ALA A O 1
ATOM 1653 N N . CYS A 1 214 ? 11.477 22.031 12.875 1 82.25 214 CYS A N 1
ATOM 1654 C CA . CYS A 1 214 ? 12.328 22.969 12.156 1 82.25 214 CYS A CA 1
ATOM 1655 C C . CYS A 1 214 ? 12.562 22.516 10.727 1 82.25 214 CYS A C 1
ATOM 1657 O O . CYS A 1 214 ? 12.43 21.328 10.414 1 82.25 214 CYS A O 1
ATOM 1659 N N . GLN A 1 215 ? 12.742 23.516 9.898 1 74.88 215 GLN A N 1
ATOM 1660 C CA . GLN A 1 215 ? 13.148 23.219 8.531 1 74.88 215 GLN A CA 1
ATOM 1661 C C . GLN A 1 215 ? 14.672 23.125 8.414 1 74.88 215 GLN A C 1
ATOM 1663 O O . GLN A 1 215 ? 15.383 24.047 8.812 1 74.88 215 GLN A O 1
ATOM 1668 N N . VAL A 1 216 ? 15.117 22.094 8.109 1 63.88 216 VAL A N 1
ATOM 1669 C CA . VAL A 1 216 ? 16.562 21.953 8.07 1 63.88 216 VAL A CA 1
ATOM 1670 C C . VAL A 1 216 ? 17.062 22.016 6.625 1 63.88 216 VAL A C 1
ATOM 1672 O O . VAL A 1 216 ? 18.203 22.375 6.371 1 63.88 216 VAL A O 1
ATOM 1675 N N . ALA A 1 217 ? 16.344 21.484 5.613 1 60.59 217 ALA A N 1
ATOM 1676 C CA . ALA A 1 217 ? 16.922 21.438 4.277 1 60.59 217 ALA A CA 1
ATOM 1677 C C . ALA A 1 217 ? 16.422 22.594 3.422 1 60.59 217 ALA A C 1
ATOM 1679 O O . ALA A 1 217 ? 15.328 22.516 2.84 1 60.59 217 ALA A O 1
ATOM 1680 N N . PRO A 1 218 ? 17.172 23.797 3.414 1 54.97 218 PRO A N 1
ATOM 1681 C CA . PRO A 1 218 ? 16.812 25.016 2.705 1 54.97 218 PRO A CA 1
ATOM 1682 C C . PRO A 1 218 ? 16.688 24.812 1.197 1 54.97 218 PRO A C 1
ATOM 1684 O O . PRO A 1 218 ? 15.953 25.562 0.532 1 54.97 218 PRO A O 1
ATOM 1687 N N . MET A 1 219 ? 17.359 23.844 0.725 1 50.28 219 MET A N 1
ATOM 1688 C CA . MET A 1 219 ? 17.391 23.703 -0.729 1 50.28 219 MET A CA 1
ATOM 1689 C C . MET A 1 219 ? 16 23.453 -1.284 1 50.28 219 MET A C 1
ATOM 1691 O O . MET A 1 219 ? 15.641 23.984 -2.338 1 50.28 219 MET A O 1
ATOM 1695 N N . LEU A 1 220 ? 15.164 22.766 -0.501 1 54.94 220 LEU A N 1
ATOM 1696 C CA . LEU A 1 220 ? 13.812 22.469 -0.978 1 54.94 220 LEU A CA 1
ATOM 1697 C C . LEU A 1 220 ? 12.969 23.75 -1.027 1 54.94 220 LEU A C 1
ATOM 1699 O O . LEU A 1 220 ? 12.195 23.938 -1.967 1 54.94 220 LEU A O 1
ATOM 1703 N N . ASP A 1 221 ? 13.258 24.609 -0.114 1 54.38 221 ASP A N 1
ATOM 1704 C CA . ASP A 1 221 ? 12.5 25.859 -0.052 1 54.38 221 ASP A CA 1
ATOM 1705 C C . ASP A 1 221 ? 12.914 26.797 -1.18 1 54.38 221 ASP A C 1
ATOM 1707 O O . ASP A 1 221 ? 12.07 27.484 -1.76 1 54.38 221 ASP A O 1
ATOM 1711 N N . VAL A 1 222 ? 14.133 26.703 -1.479 1 48.53 222 VAL A N 1
ATOM 1712 C CA . VAL A 1 222 ? 14.641 27.594 -2.52 1 48.53 222 VAL A CA 1
ATOM 1713 C C . VAL A 1 222 ? 14.148 27.125 -3.887 1 48.53 222 VAL A C 1
ATOM 1715 O O . VAL A 1 222 ? 13.711 27.938 -4.707 1 48.53 222 VAL A O 1
ATOM 1718 N N . VAL A 1 223 ? 14.141 25.875 -4.078 1 52.5 223 VAL A N 1
ATOM 1719 C CA . VAL A 1 223 ? 13.766 25.328 -5.375 1 52.5 223 VAL A CA 1
ATOM 1720 C C . VAL A 1 223 ? 12.266 25.484 -5.59 1 52.5 223 VAL A C 1
ATOM 1722 O O . VAL A 1 223 ? 11.82 25.844 -6.68 1 52.5 223 VAL A O 1
ATOM 1725 N N . GLN A 1 224 ? 11.531 25.312 -4.523 1 51.38 224 GLN A N 1
ATOM 1726 C CA . GLN A 1 224 ? 10.078 25.406 -4.625 1 51.38 224 GLN A CA 1
ATOM 1727 C C . GLN A 1 224 ? 9.633 26.859 -4.797 1 51.38 224 GLN A C 1
ATOM 1729 O O . GLN A 1 224 ? 8.633 27.141 -5.465 1 51.38 224 GLN A O 1
ATOM 1734 N N . GLY A 1 225 ? 10.375 27.75 -4.117 1 47.53 225 GLY A N 1
ATOM 1735 C CA . GLY A 1 225 ? 10.141 29.188 -4.258 1 47.53 225 GLY A CA 1
ATOM 1736 C C . GLY A 1 225 ? 10.453 29.703 -5.648 1 47.53 225 GLY A C 1
ATOM 1737 O O . GLY A 1 225 ? 9.773 30.609 -6.145 1 47.53 225 GLY A O 1
ATOM 1738 N N . CYS A 1 226 ? 11.352 29.078 -6.309 1 44.34 226 CYS A N 1
ATOM 1739 C CA . CYS A 1 226 ? 11.742 29.516 -7.641 1 44.34 226 CYS A CA 1
ATOM 1740 C C . CYS A 1 226 ? 10.703 29.109 -8.68 1 44.34 226 CYS A C 1
ATOM 1742 O O . CYS A 1 226 ? 10.523 29.797 -9.688 1 44.34 226 CYS A O 1
ATOM 1744 N N . HIS A 1 227 ? 10 28.016 -8.5 1 45.84 227 HIS A N 1
ATOM 1745 C CA . HIS A 1 227 ? 8.992 27.547 -9.445 1 45.84 227 HIS A CA 1
ATOM 1746 C C . HIS A 1 227 ? 7.848 28.562 -9.562 1 45.84 227 HIS A C 1
ATOM 1748 O O . HIS A 1 227 ? 7.293 28.75 -10.648 1 45.84 227 HIS A O 1
ATOM 1754 N N . GLN A 1 228 ? 7.418 29.141 -8.492 1 44.53 228 GLN A N 1
ATOM 1755 C CA . GLN A 1 228 ? 6.418 30.203 -8.602 1 44.53 228 GLN A CA 1
ATOM 1756 C C . GLN A 1 228 ? 6.891 31.312 -9.539 1 44.53 228 GLN A C 1
ATOM 1758 O O . GLN A 1 228 ? 6.094 31.875 -10.297 1 44.53 228 GLN A O 1
ATOM 1763 N N . TYR A 1 229 ? 8.07 31.5 -9.547 1 41.09 229 TYR A N 1
ATOM 1764 C CA . TYR A 1 229 ? 8.586 32.562 -10.414 1 41.09 229 TYR A CA 1
ATOM 1765 C C . TYR A 1 229 ? 8.594 32.094 -11.867 1 41.09 229 TYR A C 1
ATOM 1767 O O . TYR A 1 229 ? 8.297 32.875 -12.773 1 41.09 229 TYR A O 1
ATOM 1775 N N . LEU A 1 230 ? 8.844 30.875 -12.117 1 39.72 230 LEU A N 1
ATOM 1776 C CA . LEU A 1 230 ? 8.938 30.438 -13.508 1 39.72 230 LEU A CA 1
ATOM 1777 C C . LEU A 1 230 ? 7.547 30.266 -14.117 1 39.72 230 LEU A C 1
ATOM 1779 O O . LEU A 1 230 ? 7.328 30.609 -15.281 1 39.72 230 LEU A O 1
ATOM 1783 N N . PHE A 1 231 ? 6.574 29.75 -13.445 1 39.06 231 PHE A N 1
ATOM 1784 C CA . PHE A 1 231 ? 5.223 29.656 -13.984 1 39.06 231 PHE A CA 1
ATOM 1785 C C . PHE A 1 231 ? 4.598 31.047 -14.125 1 39.06 231 PHE A C 1
ATOM 1787 O O . PHE A 1 231 ? 3.803 31.281 -15.039 1 39.06 231 PHE A O 1
ATOM 1794 N N . SER A 1 232 ? 4.84 31.969 -13.258 1 36.38 232 SER A N 1
ATOM 1795 C CA . SER A 1 232 ? 4.328 33.312 -13.508 1 36.38 232 SER A CA 1
ATOM 1796 C C . SER A 1 232 ? 4.875 33.875 -14.82 1 36.38 232 SER A C 1
ATOM 1798 O O . SER A 1 232 ? 4.219 34.688 -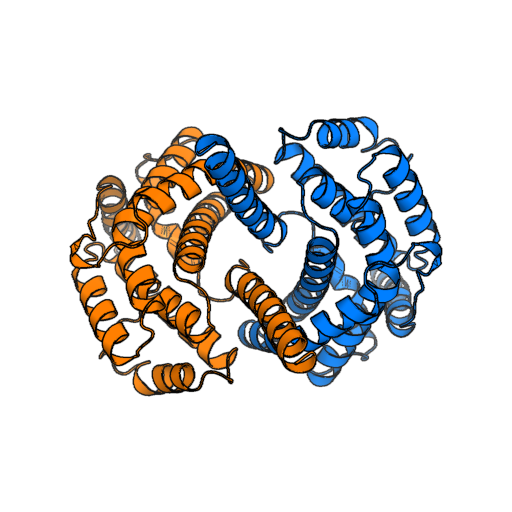15.477 1 36.38 232 SER A O 1
ATOM 1800 N N . ARG A 1 233 ? 5.969 33.406 -15.195 1 38.62 233 ARG A N 1
ATOM 1801 C CA . ARG A 1 233 ? 6.484 33.969 -16.453 1 38.62 233 ARG A CA 1
ATOM 1802 C C . ARG A 1 233 ? 5.824 33.312 -17.656 1 38.62 233 ARG A C 1
ATOM 1804 O O . ARG A 1 233 ? 5.793 33.875 -18.734 1 38.62 233 ARG A O 1
ATOM 1811 N N . LEU A 1 234 ? 5.562 32.031 -17.562 1 35.81 234 LEU A N 1
ATOM 1812 C CA . LEU A 1 234 ? 4.996 31.422 -18.766 1 35.81 234 LEU A CA 1
ATOM 1813 C C . LEU A 1 234 ? 3.543 31.844 -18.953 1 35.81 234 LEU A C 1
ATOM 1815 O O . LEU A 1 234 ? 3.045 31.891 -20.078 1 35.81 234 LEU A O 1
ATOM 1819 N N . PHE A 1 235 ? 2.711 32.094 -17.984 1 33.97 235 PHE A N 1
ATOM 1820 C CA . PHE A 1 235 ? 1.335 32.5 -18.234 1 33.97 235 PHE A CA 1
ATOM 1821 C C . PHE A 1 235 ? 1.22 34.031 -18.297 1 33.97 235 PHE A C 1
ATOM 1823 O O . PHE A 1 235 ? 0.142 34.562 -18.562 1 33.97 235 PHE A O 1
ATOM 1830 N N . CYS A 1 236 ? 2.125 34.719 -17.703 1 31.78 236 CYS A N 1
ATOM 1831 C CA . CYS A 1 236 ? 1.934 36.156 -17.891 1 31.78 236 CYS A CA 1
ATOM 1832 C C . CYS A 1 236 ? 2.533 36.625 -19.203 1 31.78 236 CYS A C 1
ATOM 1834 O O . CYS A 1 236 ? 2.549 37.844 -19.5 1 31.78 236 CYS A O 1
ATOM 1836 N N . SER A 1 237 ? 3.025 35.719 -19.953 1 27.98 237 SER A N 1
ATOM 1837 C CA . SER A 1 237 ? 3.238 36.281 -21.266 1 27.98 237 SER A CA 1
ATOM 1838 C C . SER A 1 237 ? 2.025 36.094 -22.172 1 27.98 237 SER A C 1
ATOM 1840 O O . SER A 1 237 ? 1.279 35.125 -22 1 27.98 237 SER A O 1
ATOM 1842 N N . MET B 1 1 ? 24.234 -8.617 24.406 1 44.06 1 MET B N 1
ATOM 1843 C CA . MET B 1 1 ? 22.828 -8.992 24.531 1 44.06 1 MET B CA 1
ATOM 1844 C C . MET B 1 1 ? 21.922 -7.867 24.047 1 44.06 1 MET B C 1
ATOM 1846 O O . MET B 1 1 ? 20.906 -8.125 23.391 1 44.06 1 MET B O 1
ATOM 1850 N N . GLN B 1 2 ? 22.281 -6.5 24.172 1 52.72 2 GLN B N 1
ATOM 1851 C CA . GLN B 1 2 ? 21.516 -5.328 23.75 1 52.72 2 GLN B CA 1
ATOM 1852 C C . GLN B 1 2 ? 21.641 -5.094 22.25 1 52.72 2 GLN B C 1
ATOM 1854 O O . GLN B 1 2 ? 20.672 -4.691 21.594 1 52.72 2 GLN B O 1
ATOM 1859 N N . ALA B 1 3 ? 22.656 -5.539 21.641 1 59.25 3 ALA B N 1
ATOM 1860 C CA . ALA B 1 3 ? 22.938 -5.344 20.219 1 59.25 3 ALA B CA 1
ATOM 1861 C C . ALA B 1 3 ? 22.109 -6.293 19.359 1 59.25 3 ALA B C 1
ATOM 1863 O O . ALA B 1 3 ? 21.609 -5.91 18.297 1 59.25 3 ALA B O 1
ATOM 1864 N N . ASN B 1 4 ? 21.984 -7.52 19.844 1 59.56 4 ASN B N 1
ATOM 1865 C CA . ASN B 1 4 ? 21.188 -8.5 19.125 1 59.56 4 ASN B CA 1
ATOM 1866 C C . ASN B 1 4 ? 19.719 -8.102 19.062 1 59.56 4 ASN B C 1
ATOM 1868 O O . ASN B 1 4 ? 19.062 -8.281 18.047 1 59.56 4 ASN B O 1
ATOM 1872 N N . GLY B 1 5 ? 19.297 -7.375 20.172 1 65.56 5 GLY B N 1
ATOM 1873 C CA . GLY B 1 5 ? 17.922 -6.898 20.234 1 65.56 5 GLY B CA 1
ATOM 1874 C C . GLY B 1 5 ? 17.641 -5.758 19.281 1 65.56 5 GLY B C 1
ATOM 1875 O O . GLY B 1 5 ? 16.594 -5.723 18.641 1 65.56 5 GLY B O 1
ATOM 1876 N N . MET B 1 6 ? 18.641 -4.973 19.156 1 69.06 6 MET B N 1
ATOM 1877 C CA . MET B 1 6 ? 18.5 -3.822 18.266 1 69.06 6 MET B CA 1
ATOM 1878 C C . MET B 1 6 ? 18.5 -4.254 16.812 1 69.06 6 MET B C 1
ATOM 1880 O O . MET B 1 6 ? 17.734 -3.725 16 1 69.06 6 MET B O 1
ATOM 1884 N N . HIS B 1 7 ? 19.312 -5.215 16.516 1 71.06 7 HIS B N 1
ATOM 1885 C CA . HIS B 1 7 ? 19.375 -5.727 15.148 1 71.06 7 HIS B CA 1
ATOM 1886 C C . HIS B 1 7 ? 18.078 -6.445 14.773 1 71.06 7 HIS B C 1
ATOM 1888 O O . HIS B 1 7 ? 17.594 -6.312 13.648 1 71.06 7 HIS B O 1
ATOM 1894 N N . GLU B 1 8 ? 17.547 -7.168 15.781 1 75.62 8 GLU B N 1
ATOM 1895 C CA . GLU B 1 8 ? 16.281 -7.867 15.547 1 75.62 8 GLU B CA 1
ATOM 1896 C C . GLU B 1 8 ? 15.141 -6.879 15.352 1 75.62 8 GLU B C 1
ATOM 1898 O O . GLU B 1 8 ? 14.258 -7.094 14.516 1 75.62 8 GLU B O 1
ATOM 1903 N N . GLN B 1 9 ? 15.25 -5.863 16.094 1 80.19 9 GLN B N 1
ATOM 1904 C CA . GLN B 1 9 ? 14.219 -4.84 15.977 1 80.19 9 GLN B CA 1
ATOM 1905 C C . GLN B 1 9 ? 14.281 -4.137 14.625 1 80.19 9 GLN B C 1
ATOM 1907 O O . GLN B 1 9 ? 13.258 -3.932 13.977 1 80.19 9 GLN B O 1
ATOM 1912 N N . LEU B 1 10 ? 15.477 -3.799 14.203 1 79.75 10 LEU B N 1
ATOM 1913 C CA . LEU B 1 10 ? 15.656 -3.141 12.914 1 79.75 10 LEU B CA 1
ATOM 1914 C C . LEU B 1 10 ? 15.211 -4.051 11.773 1 79.75 10 LEU B C 1
ATOM 1916 O O . LEU B 1 10 ? 14.609 -3.584 10.797 1 79.75 10 LEU B O 1
ATOM 1920 N N . GLY B 1 11 ? 15.5 -5.305 12.008 1 83.19 11 GLY B N 1
ATOM 1921 C CA . GLY B 1 11 ? 15.047 -6.27 11.023 1 83.19 11 GLY B CA 1
ATOM 1922 C C . GLY B 1 11 ? 13.539 -6.309 10.875 1 83.19 11 GLY B C 1
ATOM 1923 O O . GLY B 1 11 ? 13.023 -6.34 9.75 1 83.19 11 GLY B O 1
ATOM 1924 N N . SER B 1 12 ? 12.906 -6.262 11.984 1 88.19 12 SER B N 1
ATOM 1925 C CA . SER B 1 12 ? 11.445 -6.27 11.977 1 88.19 12 SER B CA 1
ATOM 1926 C C . SER B 1 12 ? 10.891 -4.996 11.352 1 88.19 12 SER B C 1
ATOM 1928 O O . SER B 1 12 ? 9.898 -5.039 10.609 1 88.19 12 SER B O 1
ATOM 1930 N N . GLU B 1 13 ? 11.539 -3.924 11.625 1 92.44 13 GLU B N 1
ATOM 1931 C CA . GLU B 1 13 ? 11.102 -2.645 11.078 1 92.44 13 GLU B CA 1
ATOM 1932 C C . GLU B 1 13 ? 11.305 -2.588 9.57 1 92.44 13 GLU B C 1
ATOM 1934 O O . GLU B 1 13 ? 10.43 -2.127 8.836 1 92.44 13 GLU B O 1
ATOM 1939 N N . LEU B 1 14 ? 12.391 -3.086 9.125 1 95.12 14 LEU B N 1
ATOM 1940 C CA . LEU B 1 14 ? 12.648 -3.082 7.688 1 95.12 14 LEU B CA 1
ATOM 1941 C C . LEU B 1 14 ? 11.727 -4.062 6.969 1 95.12 14 LEU B C 1
ATOM 1943 O O . LEU B 1 14 ? 11.359 -3.842 5.812 1 95.12 14 LEU B O 1
ATOM 1947 N N . LEU B 1 15 ? 11.359 -5.125 7.656 1 96.69 15 LEU B N 1
ATOM 1948 C CA . LEU B 1 15 ? 10.391 -6.055 7.094 1 96.69 15 LEU B CA 1
ATOM 1949 C C . LEU B 1 15 ? 9.047 -5.371 6.871 1 96.69 15 LEU B C 1
ATOM 1951 O O . LEU B 1 15 ? 8.344 -5.676 5.906 1 96.69 15 LEU B O 1
ATOM 1955 N N . GLN B 1 16 ? 8.742 -4.43 7.734 1 97.06 16 GLN B N 1
ATOM 1956 C CA . GLN B 1 16 ? 7.52 -3.654 7.574 1 97.06 16 GLN B CA 1
ATOM 1957 C C . GLN B 1 16 ? 7.582 -2.777 6.328 1 97.06 16 GLN B C 1
ATOM 1959 O O . GLN B 1 16 ? 6.602 -2.674 5.586 1 97.06 16 GLN B O 1
ATOM 1964 N N . TRP B 1 17 ? 8.711 -2.168 6.082 1 98.06 17 TRP B N 1
ATOM 1965 C CA . TRP B 1 17 ? 8.898 -1.364 4.879 1 98.06 17 TRP B CA 1
ATOM 1966 C C . TRP B 1 17 ? 8.742 -2.219 3.625 1 98.06 17 TRP B C 1
ATOM 1968 O O . TRP B 1 17 ? 8.102 -1.798 2.658 1 98.06 17 TRP B O 1
ATOM 1978 N N . ARG B 1 18 ? 9.297 -3.43 3.67 1 97.88 18 ARG B N 1
ATOM 1979 C CA . ARG B 1 18 ? 9.172 -4.359 2.551 1 97.88 18 ARG B CA 1
ATOM 1980 C C . ARG B 1 18 ? 7.715 -4.762 2.332 1 97.88 18 ARG B C 1
ATOM 1982 O O . ARG B 1 18 ? 7.262 -4.883 1.192 1 97.88 18 ARG B O 1
ATOM 1989 N N . GLN B 1 19 ? 7.039 -4.973 3.43 1 98.38 19 GLN B N 1
ATOM 1990 C CA . GLN B 1 19 ? 5.625 -5.332 3.373 1 98.38 19 GLN B CA 1
ATOM 1991 C C . GLN B 1 19 ? 4.812 -4.25 2.664 1 98.38 19 GLN B C 1
ATOM 1993 O O . GLN B 1 19 ? 4.027 -4.551 1.763 1 98.38 19 GLN B O 1
ATOM 1998 N N . TRP B 1 20 ? 5.086 -3.018 3.066 1 98.44 20 TRP B N 1
ATOM 1999 C CA . TRP B 1 20 ? 4.348 -1.898 2.494 1 98.44 20 TRP B CA 1
ATOM 2000 C C . TRP B 1 20 ? 4.68 -1.722 1.017 1 98.44 20 TRP B C 1
ATOM 2002 O O . TRP B 1 20 ? 3.795 -1.443 0.204 1 98.44 20 TRP B O 1
ATOM 2012 N N . GLN B 1 21 ? 5.879 -1.902 0.659 1 98 21 GLN B N 1
ATOM 2013 C CA . GLN B 1 21 ? 6.281 -1.759 -0.735 1 98 21 GLN B CA 1
ATOM 2014 C C . GLN B 1 21 ? 5.66 -2.848 -1.604 1 98 21 GLN B C 1
ATOM 2016 O O . GLN B 1 21 ? 5.176 -2.568 -2.705 1 98 21 GLN B O 1
ATOM 2021 N N . LEU B 1 22 ? 5.668 -4.051 -1.111 1 97.38 22 LEU B N 1
ATOM 2022 C CA . LEU B 1 22 ? 5.16 -5.195 -1.858 1 97.38 22 LEU B CA 1
ATOM 2023 C C . LEU B 1 22 ? 3.658 -5.07 -2.088 1 97.38 22 LEU B C 1
ATOM 2025 O O . LEU B 1 22 ? 3.141 -5.547 -3.1 1 97.38 22 LEU B O 1
ATOM 2029 N N . LEU B 1 23 ? 2.951 -4.406 -1.208 1 97.19 23 LEU B N 1
ATOM 2030 C CA . LEU B 1 23 ? 1.496 -4.328 -1.271 1 97.19 23 LEU B CA 1
ATOM 2031 C C . LEU B 1 23 ? 1.051 -3.07 -2.01 1 97.19 23 LEU B C 1
ATOM 2033 O O . LEU B 1 23 ? -0.122 -2.938 -2.365 1 97.19 23 LEU B O 1
ATOM 2037 N N . ASP B 1 24 ? 1.975 -2.18 -2.227 1 96.81 24 ASP B N 1
ATOM 2038 C CA . ASP B 1 24 ? 1.6 -0.907 -2.834 1 96.81 24 ASP B CA 1
ATOM 2039 C C . ASP B 1 24 ? 1.114 -1.105 -4.27 1 96.81 24 ASP B C 1
ATOM 2041 O O . ASP B 1 24 ? 1.749 -1.816 -5.051 1 96.81 24 ASP B O 1
ATOM 2045 N N . SER B 1 25 ? 0.058 -0.425 -4.617 1 94.38 25 SER B N 1
ATOM 2046 C CA . SER B 1 25 ? -0.564 -0.588 -5.93 1 94.38 25 SER B CA 1
ATOM 2047 C C . SER B 1 25 ? 0.325 -0.032 -7.035 1 94.38 25 SER B C 1
ATOM 2049 O O . SER B 1 25 ? 0.099 -0.306 -8.219 1 94.38 25 SER B O 1
ATOM 2051 N N . VAL B 1 26 ? 1.319 0.671 -6.688 1 92.19 26 VAL B N 1
ATOM 2052 C CA . VAL B 1 26 ? 2.182 1.271 -7.703 1 92.19 26 VAL B CA 1
ATOM 2053 C C . VAL B 1 26 ? 3.227 0.255 -8.156 1 92.19 26 VAL B C 1
ATOM 2055 O O . VAL B 1 26 ? 3.896 0.456 -9.172 1 92.19 26 VAL B O 1
ATOM 2058 N N . LEU B 1 27 ? 3.375 -0.87 -7.348 1 94.25 27 LEU B N 1
ATOM 2059 C CA . LEU B 1 27 ? 4.34 -1.889 -7.754 1 94.25 27 LEU B CA 1
ATOM 2060 C C . LEU B 1 27 ? 4.062 -2.357 -9.18 1 94.25 27 LEU B C 1
ATOM 2062 O O . LEU B 1 27 ? 2.93 -2.705 -9.516 1 94.25 27 LEU B O 1
ATOM 2066 N N . PRO B 1 28 ? 5.047 -2.344 -10.016 1 90.94 28 PRO B N 1
ATOM 2067 C CA . PRO B 1 28 ? 4.809 -2.609 -11.438 1 90.94 28 PRO B CA 1
ATOM 2068 C C . PRO B 1 28 ? 4.691 -4.102 -11.75 1 90.94 28 PRO B C 1
ATOM 2070 O O . PRO B 1 28 ? 5.555 -4.66 -12.43 1 90.94 28 PRO B O 1
ATOM 2073 N N . THR B 1 29 ? 3.732 -4.738 -11.312 1 87.19 29 THR B N 1
ATOM 2074 C CA . THR B 1 29 ? 3.539 -6.168 -11.508 1 87.19 29 THR B CA 1
ATOM 2075 C C . THR B 1 29 ? 2.436 -6.43 -12.531 1 87.19 29 THR B C 1
ATOM 2077 O O . THR B 1 29 ? 2.043 -7.578 -12.75 1 87.19 29 THR B O 1
ATOM 2080 N N . GLY B 1 30 ? 2.109 -5.637 -13.305 1 65.56 30 GLY B N 1
ATOM 2081 C CA . GLY B 1 30 ? 1.15 -5.828 -14.383 1 65.56 30 GLY B CA 1
ATOM 2082 C C . GLY B 1 30 ? -0.269 -6.031 -13.891 1 65.56 30 GLY B C 1
ATOM 2083 O O . GLY B 1 30 ? -1.061 -6.727 -14.531 1 65.56 30 GLY B O 1
ATOM 2084 N N . GLY B 1 31 ? -0.741 -5.629 -12.641 1 56.31 31 GLY B N 1
ATOM 2085 C CA . GLY B 1 31 ? -2.055 -5.812 -12.047 1 56.31 31 GLY B CA 1
ATOM 2086 C C . GLY B 1 31 ? -3.189 -5.617 -13.039 1 56.31 31 GLY B C 1
ATOM 2087 O O . GLY B 1 31 ? -4.348 -5.914 -12.727 1 56.31 31 GLY B O 1
ATOM 2088 N N . PHE B 1 32 ? -2.914 -4.996 -14.203 1 51.28 32 PHE B N 1
ATOM 2089 C CA . PHE B 1 32 ? -4.012 -4.703 -15.117 1 51.28 32 PHE B CA 1
ATOM 2090 C C . PHE B 1 32 ? -4.668 -5.988 -15.609 1 51.28 32 PHE B C 1
ATOM 2092 O O . PHE B 1 32 ? -5.754 -5.953 -16.188 1 51.28 32 PHE B O 1
ATOM 2099 N N . ALA B 1 33 ? -4.117 -7.141 -15.234 1 49.88 33 ALA B N 1
ATOM 2100 C CA . ALA B 1 33 ? -4.648 -8.398 -15.75 1 49.88 33 ALA B CA 1
ATOM 2101 C C . ALA B 1 33 ? -5.957 -8.766 -15.055 1 49.88 33 ALA B C 1
ATOM 2103 O O . ALA B 1 33 ? -6.828 -9.406 -15.648 1 49.88 33 ALA B O 1
ATOM 2104 N N . HIS B 1 34 ? -6.242 -8.242 -13.82 1 55.94 34 HIS B N 1
ATOM 2105 C CA . HIS B 1 34 ? -7.434 -8.727 -13.125 1 55.94 34 HIS B CA 1
ATOM 2106 C C . HIS B 1 34 ? -8.695 -8.133 -13.734 1 55.94 34 HIS B C 1
ATOM 2108 O O . HIS B 1 34 ? -9.805 -8.555 -13.406 1 55.94 34 HIS B O 1
ATOM 2114 N N . SER B 1 35 ? -8.445 -7.402 -14.602 1 65.75 35 SER B N 1
ATOM 2115 C CA . SER B 1 35 ? -9.57 -6.664 -15.156 1 65.75 35 SER B CA 1
ATOM 2116 C C . SER B 1 35 ? -10.406 -7.547 -16.078 1 65.75 35 SER B C 1
ATOM 2118 O O . SER B 1 35 ? -11.594 -7.289 -16.297 1 65.75 35 SER B O 1
ATOM 2120 N N . TYR B 1 36 ? -9.867 -8.609 -16.266 1 63.97 36 TYR B N 1
ATOM 2121 C CA . TYR B 1 36 ? -10.562 -9.375 -17.312 1 63.97 36 TYR B CA 1
ATOM 2122 C C . TYR B 1 36 ? -11.781 -10.078 -16.734 1 63.97 36 TYR B C 1
ATOM 2124 O O . TYR B 1 36 ? -12.844 -10.094 -17.359 1 63.97 36 TYR B O 1
ATOM 2132 N N . GLY B 1 37 ? -11.641 -10.57 -15.641 1 77.31 37 GLY B N 1
ATOM 2133 C CA . GLY B 1 37 ? -12.773 -11.242 -15.023 1 77.31 37 GLY B CA 1
ATOM 2134 C C . GLY B 1 37 ? -13.945 -10.312 -14.75 1 77.31 37 GLY B C 1
ATOM 2135 O O . GLY B 1 37 ? -15.094 -10.648 -15.039 1 77.31 37 GLY B O 1
ATOM 2136 N N . LEU B 1 38 ? -13.641 -9.188 -14.328 1 83.88 38 LEU B N 1
ATOM 2137 C CA . LEU B 1 38 ? -14.711 -8.242 -14.016 1 83.88 38 LEU B CA 1
ATOM 2138 C C . LEU B 1 38 ? -15.344 -7.695 -15.297 1 83.88 38 LEU B C 1
ATOM 2140 O O . LEU B 1 38 ? -16.562 -7.52 -15.359 1 83.88 38 LEU B O 1
ATOM 2144 N N . GLU B 1 39 ? -14.508 -7.512 -16.297 1 84.56 39 GLU B N 1
ATOM 2145 C CA . GLU B 1 39 ? -15.023 -7.059 -17.578 1 84.56 39 GLU B CA 1
ATOM 2146 C C . GLU B 1 39 ? -16 -8.078 -18.172 1 84.56 39 GLU B C 1
ATOM 2148 O O . GLU B 1 39 ? -17.062 -7.707 -18.656 1 84.56 39 GLU B O 1
ATOM 2153 N N . ALA B 1 40 ? -15.578 -9.289 -18.062 1 81.88 40 ALA B N 1
ATOM 2154 C CA . ALA B 1 40 ? -16.453 -10.359 -18.531 1 81.88 40 ALA B CA 1
ATOM 2155 C C . ALA B 1 40 ? -17.75 -10.398 -17.734 1 81.88 40 ALA B C 1
ATOM 2157 O O . ALA B 1 40 ? -18.828 -10.602 -18.312 1 81.88 40 ALA B O 1
ATOM 2158 N N . ALA B 1 41 ? -17.703 -10.195 -16.484 1 83.75 41 ALA B N 1
ATOM 2159 C CA . ALA B 1 41 ? -18.875 -10.203 -15.617 1 83.75 41 ALA B CA 1
ATOM 2160 C C . ALA B 1 41 ? -19.828 -9.062 -15.961 1 83.75 41 ALA B C 1
ATOM 2162 O O . ALA B 1 41 ? -21.047 -9.219 -15.898 1 83.75 41 ALA B O 1
ATOM 2163 N N . ILE B 1 42 ? -19.281 -7.969 -16.344 1 86.31 42 ILE B N 1
ATOM 2164 C CA . ILE B 1 42 ? -20.094 -6.809 -16.734 1 86.31 42 ILE B CA 1
ATOM 2165 C C . ILE B 1 42 ? -20.75 -7.066 -18.078 1 86.31 42 ILE B C 1
ATOM 2167 O O . ILE B 1 42 ? -21.953 -6.828 -18.234 1 86.31 42 ILE B O 1
ATOM 2171 N N . GLN B 1 43 ? -19.953 -7.602 -18.969 1 82.31 43 GLN B N 1
ATOM 2172 C CA . GLN B 1 43 ? -20.453 -7.844 -20.328 1 82.31 43 GLN B CA 1
ATOM 2173 C C . GLN B 1 43 ? -21.578 -8.875 -20.328 1 82.31 43 GLN B C 1
ATOM 2175 O O . GLN B 1 43 ? -22.516 -8.781 -21.125 1 82.31 43 GLN B O 1
ATOM 2180 N N . THR B 1 44 ? -21.547 -9.781 -19.406 1 82.44 44 THR B N 1
ATOM 2181 C CA . THR B 1 44 ? -22.562 -10.828 -19.328 1 82.44 44 THR B CA 1
ATOM 2182 C C . THR B 1 44 ? -23.688 -10.422 -18.391 1 82.44 44 THR B C 1
ATOM 2184 O O . THR B 1 44 ? -24.547 -11.234 -18.047 1 82.44 44 THR B O 1
ATOM 2187 N N . THR B 1 45 ? -23.609 -9.188 -17.844 1 82.62 45 THR B N 1
ATOM 2188 C CA . THR B 1 45 ? -24.641 -8.555 -17.016 1 82.62 45 THR B CA 1
ATOM 2189 C C . THR B 1 45 ? -24.734 -9.234 -15.648 1 82.62 45 THR B C 1
ATOM 2191 O O . THR B 1 45 ? -25.781 -9.188 -15 1 82.62 45 THR B O 1
ATOM 2194 N N . PHE B 1 46 ? -23.688 -9.875 -15.375 1 83.44 46 PHE B N 1
ATOM 2195 C CA . PHE B 1 46 ? -23.609 -10.414 -14.031 1 83.44 46 PHE B CA 1
ATOM 2196 C C . PHE B 1 46 ? -23.391 -9.305 -13.008 1 83.44 46 PHE B C 1
ATOM 2198 O O . PHE B 1 46 ? -23.844 -9.398 -11.867 1 83.44 46 PHE B O 1
ATOM 2205 N N . VAL B 1 47 ? -22.641 -8.359 -13.352 1 88.44 47 VAL B N 1
ATOM 2206 C CA . VAL B 1 47 ? -22.422 -7.172 -12.531 1 88.44 47 VAL B CA 1
ATOM 2207 C C . VAL B 1 47 ? -23 -5.945 -13.242 1 88.44 47 VAL B C 1
ATOM 2209 O O . VAL B 1 47 ? -22.5 -5.539 -14.289 1 88.44 47 VAL B O 1
ATOM 2212 N N . THR B 1 48 ? -24.016 -5.41 -12.633 1 84.06 48 THR B N 1
ATOM 2213 C CA . THR B 1 48 ? -24.672 -4.281 -13.281 1 84.06 48 THR B CA 1
ATOM 2214 C C . THR B 1 48 ? -24.781 -3.098 -12.32 1 84.06 48 THR B C 1
ATOM 2216 O O . THR B 1 48 ? -25.047 -1.972 -12.75 1 84.06 48 THR B O 1
ATOM 2219 N N . ASN B 1 49 ? -24.625 -3.355 -11.102 1 84.06 49 ASN B N 1
ATOM 2220 C CA . ASN B 1 49 ? -24.75 -2.328 -10.07 1 84.06 49 ASN B CA 1
ATOM 2221 C C . ASN B 1 49 ? -23.797 -2.592 -8.906 1 84.06 49 ASN B C 1
ATOM 2223 O O . ASN B 1 49 ? -23.125 -3.629 -8.867 1 84.06 49 ASN B O 1
ATOM 2227 N N . PRO B 1 50 ? -23.734 -1.664 -7.977 1 83.81 50 PRO B N 1
ATOM 2228 C CA . PRO B 1 50 ? -22.766 -1.794 -6.875 1 83.81 50 PRO B CA 1
ATOM 2229 C C . PRO B 1 50 ? -23.047 -3.012 -5.996 1 83.81 50 PRO B C 1
ATOM 2231 O O . PRO B 1 50 ? -22.125 -3.588 -5.422 1 83.81 50 PRO B O 1
ATOM 2234 N N . ILE B 1 51 ? -24.234 -3.361 -5.875 1 87.5 51 ILE B N 1
ATOM 2235 C CA . ILE B 1 51 ? -24.578 -4.531 -5.074 1 87.5 51 ILE B CA 1
ATOM 2236 C C . ILE B 1 51 ? -24.047 -5.793 -5.742 1 87.5 51 ILE B C 1
ATOM 2238 O O . ILE B 1 51 ? -23.469 -6.66 -5.078 1 87.5 51 ILE B O 1
ATOM 2242 N N . ASP B 1 52 ? -24.172 -5.832 -7.09 1 91.62 52 ASP B N 1
ATOM 2243 C CA . ASP B 1 52 ? -23.625 -6.941 -7.859 1 91.62 52 ASP B CA 1
ATOM 2244 C C . ASP B 1 52 ? -22.094 -6.98 -7.742 1 91.62 52 ASP B C 1
ATOM 2246 O O . ASP B 1 52 ? -21.5 -8.062 -7.684 1 91.62 52 ASP B O 1
ATOM 2250 N N . LEU B 1 53 ? -21.578 -5.824 -7.68 1 93.88 53 LEU B N 1
ATOM 2251 C CA . LEU B 1 53 ? -20.125 -5.738 -7.586 1 93.88 53 LEU B CA 1
ATOM 2252 C C . LEU B 1 53 ? -19.641 -6.324 -6.266 1 93.88 53 LEU B C 1
ATOM 2254 O O . LEU B 1 53 ? -18.656 -7.078 -6.242 1 93.88 53 LEU B O 1
ATOM 2258 N N . LYS B 1 54 ? -20.297 -5.973 -5.18 1 94.44 54 LYS B N 1
ATOM 2259 C CA . LYS B 1 54 ? -19.938 -6.508 -3.871 1 94.44 54 LYS B CA 1
ATOM 2260 C C . LYS B 1 54 ? -20.016 -8.031 -3.855 1 94.44 54 LYS B C 1
ATOM 2262 O O . LYS B 1 54 ? -19.094 -8.703 -3.361 1 94.44 54 LYS B O 1
ATOM 2267 N N . SER B 1 55 ? -21.062 -8.539 -4.418 1 92.69 55 SER B N 1
ATOM 2268 C CA . SER B 1 55 ? -21.234 -9.984 -4.484 1 92.69 55 SER B CA 1
ATOM 2269 C C . SER B 1 55 ? -20.141 -10.633 -5.32 1 92.69 55 SER B C 1
ATOM 2271 O O . SER B 1 55 ? -19.656 -11.711 -4.977 1 92.69 55 SER B O 1
ATOM 2273 N N . TYR B 1 56 ? -19.859 -10 -6.383 1 92.69 56 TYR B N 1
ATOM 2274 C CA . TYR B 1 56 ? -18.797 -10.492 -7.258 1 92.69 56 TYR B CA 1
ATOM 2275 C C . TYR B 1 56 ? -17.469 -10.539 -6.527 1 92.69 56 TYR B C 1
ATOM 2277 O O . TYR B 1 56 ? -16.734 -11.523 -6.625 1 92.69 56 TYR B O 1
ATOM 2285 N N . ILE B 1 57 ? -17.172 -9.516 -5.785 1 94.69 57 ILE B N 1
ATOM 2286 C CA . ILE B 1 57 ? -15.906 -9.438 -5.062 1 94.69 57 ILE B CA 1
ATOM 2287 C C . ILE B 1 57 ? -15.836 -10.547 -4.02 1 94.69 57 ILE B C 1
ATOM 2289 O O . ILE B 1 57 ? -14.797 -11.188 -3.842 1 94.69 57 ILE B O 1
ATOM 2293 N N . VAL B 1 58 ? -16.906 -10.773 -3.385 1 94.88 58 VAL B N 1
ATOM 2294 C CA . VAL B 1 58 ? -16.969 -11.828 -2.377 1 94.88 58 VAL B CA 1
ATOM 2295 C C . VAL B 1 58 ? -16.688 -13.18 -3.029 1 94.88 58 VAL B C 1
ATOM 2297 O O . VAL B 1 58 ? -15.969 -14.008 -2.461 1 94.88 58 VAL B O 1
ATOM 2300 N N . GLN B 1 59 ? -17.203 -13.398 -4.227 1 92.12 59 GLN B N 1
ATOM 2301 C CA . GLN B 1 59 ? -16.953 -14.641 -4.961 1 92.12 59 GLN B CA 1
ATOM 2302 C C . GLN B 1 59 ? -15.484 -14.75 -5.363 1 92.12 59 GLN B C 1
ATOM 2304 O O . GLN B 1 59 ? -14.891 -15.828 -5.297 1 92.12 59 GLN B O 1
ATOM 2309 N N . VAL B 1 60 ? -14.93 -13.656 -5.801 1 92.12 60 VAL B N 1
ATOM 2310 C CA . VAL B 1 60 ? -13.516 -13.633 -6.152 1 92.12 60 VAL B CA 1
ATOM 2311 C C . VAL B 1 60 ? -12.672 -13.984 -4.93 1 92.12 60 VAL B C 1
ATOM 2313 O O . VAL B 1 60 ? -11.719 -14.758 -5.031 1 92.12 60 VAL B O 1
ATOM 2316 N N . LEU B 1 61 ? -13.047 -13.438 -3.768 1 95.06 61 LEU B N 1
ATOM 2317 C CA . LEU B 1 61 ? -12.312 -13.703 -2.533 1 95.06 61 LEU B CA 1
ATOM 2318 C C . LEU B 1 61 ? -12.438 -15.172 -2.135 1 95.06 61 LEU B C 1
ATOM 2320 O O . LEU B 1 61 ? -11.461 -15.781 -1.692 1 95.06 61 LEU B O 1
ATOM 2324 N N . GLU B 1 62 ? -13.586 -15.703 -2.311 1 93.88 62 GLU B N 1
ATOM 2325 C CA . GLU B 1 62 ? -13.781 -17.125 -2.01 1 93.88 62 GLU B CA 1
ATOM 2326 C C . GLU B 1 62 ? -12.906 -18 -2.898 1 93.88 62 GLU B C 1
ATOM 2328 O O . GLU B 1 62 ? -12.266 -18.938 -2.416 1 93.88 62 GLU B O 1
ATOM 2333 N N . ASN B 1 63 ? -12.875 -17.719 -4.172 1 92.12 63 ASN B N 1
ATOM 2334 C CA . ASN B 1 63 ? -12.055 -18.469 -5.109 1 92.12 63 ASN B CA 1
ATOM 2335 C C . ASN B 1 63 ? -10.562 -18.281 -4.836 1 92.12 63 ASN B C 1
ATOM 2337 O O . ASN B 1 63 ? -9.781 -19.234 -4.957 1 92.12 63 ASN B O 1
ATOM 2341 N N . THR B 1 64 ? -10.203 -17.047 -4.535 1 95 64 THR B N 1
ATOM 2342 C CA . THR B 1 64 ? -8.812 -16.781 -4.18 1 95 64 THR B CA 1
ATOM 2343 C C . THR B 1 64 ? -8.406 -17.594 -2.953 1 95 64 THR B C 1
ATOM 2345 O O . THR B 1 64 ? -7.332 -18.203 -2.93 1 95 64 THR B O 1
ATOM 2348 N N . GLY B 1 65 ? -9.266 -17.594 -1.97 1 96.44 65 GLY B N 1
ATOM 2349 C CA . GLY B 1 65 ? -9 -18.375 -0.765 1 96.44 65 GLY B CA 1
ATOM 2350 C C . GLY B 1 65 ? -8.922 -19.859 -1.015 1 96.44 65 GLY B C 1
ATOM 2351 O O . GLY B 1 65 ? -7.926 -20.5 -0.676 1 96.44 65 GLY B O 1
ATOM 2352 N N . SER B 1 66 ? -9.883 -20.422 -1.691 1 95.44 66 SER B N 1
ATOM 2353 C CA . SER B 1 66 ? -10.031 -21.859 -1.825 1 95.44 66 SER B CA 1
ATOM 2354 C C . SER B 1 66 ? -9.023 -22.438 -2.82 1 95.44 66 SER B C 1
ATOM 2356 O O . SER B 1 66 ? -8.531 -23.547 -2.641 1 95.44 66 SER B O 1
ATOM 2358 N N . LEU B 1 67 ? -8.695 -21.641 -3.789 1 95.06 67 LEU B N 1
ATOM 2359 C CA . LEU B 1 67 ? -7.898 -22.172 -4.891 1 95.06 67 LEU B CA 1
ATOM 2360 C C . LEU B 1 67 ? -6.449 -21.719 -4.789 1 95.06 67 LEU B C 1
ATOM 2362 O O . LEU B 1 67 ? -5.527 -22.5 -5.02 1 95.06 67 LEU B O 1
ATOM 2366 N N . LEU B 1 68 ? -6.207 -20.453 -4.461 1 96.69 68 LEU B N 1
ATOM 2367 C CA . LEU B 1 68 ? -4.879 -19.875 -4.645 1 96.69 68 LEU B CA 1
ATOM 2368 C C . LEU B 1 68 ? -4.117 -19.828 -3.322 1 96.69 68 LEU B C 1
ATOM 2370 O O . LEU B 1 68 ? -2.893 -19.969 -3.301 1 96.69 68 LEU B O 1
ATOM 2374 N N . LEU B 1 69 ? -4.762 -19.672 -2.146 1 98 69 LEU B N 1
ATOM 2375 C CA . LEU B 1 69 ? -4.09 -19.516 -0.862 1 98 69 LEU B CA 1
ATOM 2376 C C . LEU B 1 69 ? -3.238 -20.75 -0.539 1 98 69 LEU B C 1
ATOM 2378 O O . LEU B 1 69 ? -2.146 -20.609 0.021 1 98 69 LEU B O 1
ATOM 2382 N N . PRO B 1 70 ? -3.732 -21.938 -0.834 1 98.06 70 PRO B N 1
ATOM 2383 C CA . PRO B 1 70 ? -2.873 -23.094 -0.562 1 98.06 70 PRO B CA 1
ATOM 2384 C C . PRO B 1 70 ? -1.514 -23 -1.25 1 98.06 70 PRO B C 1
ATOM 2386 O O . PRO B 1 70 ? -0.495 -23.375 -0.671 1 98.06 70 PRO B O 1
ATOM 2389 N N . PHE B 1 71 ? -1.447 -22.469 -2.471 1 98.31 71 PHE B N 1
ATOM 2390 C CA . PHE B 1 71 ? -0.195 -22.297 -3.199 1 98.31 71 PHE B CA 1
ATOM 2391 C C . PHE B 1 71 ? 0.663 -21.219 -2.57 1 98.31 71 PHE B C 1
ATOM 2393 O O . PHE B 1 71 ? 1.884 -21.359 -2.471 1 98.31 71 PHE B O 1
ATOM 2400 N N . VAL B 1 72 ? 0.014 -20.125 -2.143 1 98.69 72 VAL B N 1
ATOM 2401 C CA . VAL B 1 72 ? 0.711 -19.047 -1.437 1 98.69 72 VAL B CA 1
ATOM 2402 C C . VAL B 1 72 ? 1.316 -19.594 -0.144 1 98.69 72 VAL B C 1
ATOM 2404 O O . VAL B 1 72 ? 2.494 -19.359 0.142 1 98.69 72 VAL B O 1
ATOM 2407 N N . TYR B 1 73 ? 0.535 -20.359 0.578 1 98.69 73 TYR B N 1
ATOM 2408 C CA . TYR B 1 73 ? 0.915 -20.906 1.875 1 98.69 73 TYR B CA 1
ATOM 2409 C C . TYR B 1 73 ? 2.092 -21.859 1.738 1 98.69 73 TYR B C 1
ATOM 2411 O O . TYR B 1 73 ? 3.115 -21.703 2.406 1 98.69 73 TYR B O 1
ATOM 2419 N N . CYS B 1 74 ? 1.982 -22.812 0.89 1 98.44 74 CYS B N 1
ATOM 2420 C CA . CYS B 1 74 ? 2.996 -23.844 0.751 1 98.44 74 CYS B CA 1
ATOM 2421 C C . CYS B 1 74 ? 4.312 -23.266 0.254 1 98.44 74 CYS B C 1
ATOM 2423 O O . CYS B 1 74 ? 5.383 -23.641 0.729 1 98.44 74 CYS B O 1
ATOM 2425 N N . ALA B 1 75 ? 4.238 -22.328 -0.696 1 98.44 75 ALA B N 1
ATOM 2426 C CA . ALA B 1 75 ? 5.449 -21.703 -1.223 1 98.44 75 ALA B CA 1
ATOM 2427 C C . ALA B 1 75 ? 6.137 -20.859 -0.16 1 98.44 75 ALA B C 1
ATOM 2429 O O . ALA B 1 75 ? 7.367 -20.781 -0.107 1 98.44 75 ALA B O 1
ATOM 2430 N N . CYS B 1 76 ? 5.359 -20.219 0.67 1 98.56 76 CYS B N 1
ATOM 2431 C CA . CYS B 1 76 ? 5.906 -19.344 1.709 1 98.56 76 CYS B CA 1
ATOM 2432 C C . CYS B 1 76 ? 6.531 -20.172 2.83 1 98.56 76 CYS B C 1
ATOM 2434 O O . CYS B 1 76 ? 7.598 -19.812 3.34 1 98.56 76 CYS B O 1
ATOM 2436 N N . LYS B 1 77 ? 5.891 -21.219 3.24 1 97.19 77 LYS B N 1
ATOM 2437 C CA . LYS B 1 77 ? 6.293 -22.031 4.383 1 97.19 77 LYS B CA 1
ATOM 2438 C C . LYS B 1 77 ? 7.641 -22.703 4.129 1 97.19 77 LYS B C 1
ATOM 2440 O O . LYS B 1 77 ? 8.453 -22.828 5.047 1 97.19 77 LYS B O 1
ATOM 2445 N N . SER B 1 78 ? 7.91 -23.109 2.928 1 94.31 78 SER B N 1
ATOM 2446 C CA . SER B 1 78 ? 9.164 -23.766 2.549 1 94.31 78 SER B CA 1
ATOM 2447 C C . SER B 1 78 ? 9.711 -23.172 1.251 1 94.31 78 SER B C 1
ATOM 2449 O O . SER B 1 78 ? 9.68 -23.828 0.207 1 94.31 78 SER B O 1
ATOM 2451 N N . PRO B 1 79 ? 10.266 -21.984 1.491 1 94.75 79 PRO B N 1
ATOM 2452 C CA . PRO B 1 79 ? 10.734 -21.344 0.267 1 94.75 79 PRO B CA 1
ATOM 2453 C C . PRO B 1 79 ? 11.938 -22.047 -0.351 1 94.75 79 PRO B C 1
ATOM 2455 O O . PRO B 1 79 ? 13.031 -22.031 0.221 1 94.75 79 PRO B O 1
ATOM 2458 N N . ASP B 1 80 ? 11.648 -22.703 -1.426 1 94.69 80 ASP B N 1
ATOM 2459 C CA . ASP B 1 80 ? 12.586 -23.516 -2.188 1 94.69 80 ASP B CA 1
ATOM 2460 C C . ASP B 1 80 ? 12.227 -23.516 -3.672 1 94.69 80 ASP B C 1
ATOM 2462 O O . ASP B 1 80 ? 11.062 -23.703 -4.035 1 94.69 80 ASP B O 1
ATOM 2466 N N . ILE B 1 81 ? 13.203 -23.312 -4.492 1 94.06 81 ILE B N 1
ATOM 2467 C CA . ILE B 1 81 ? 12.961 -23.125 -5.918 1 94.06 81 ILE B CA 1
ATOM 2468 C C . ILE B 1 81 ? 12.422 -24.422 -6.52 1 94.06 81 ILE B C 1
ATOM 2470 O O . ILE B 1 81 ? 11.547 -24.406 -7.387 1 94.06 81 ILE B O 1
ATOM 2474 N N . VAL B 1 82 ? 12.953 -25.547 -6.039 1 93 82 VAL B N 1
ATOM 2475 C CA . VAL B 1 82 ? 12.516 -26.844 -6.559 1 93 82 VAL B CA 1
ATOM 2476 C C . VAL B 1 82 ? 11.078 -27.109 -6.133 1 93 82 VAL B C 1
ATOM 2478 O O . VAL B 1 82 ? 10.242 -27.516 -6.949 1 93 82 VAL B O 1
ATOM 2481 N N . ALA B 1 83 ? 10.789 -26.891 -4.887 1 94.75 83 ALA B N 1
ATOM 2482 C CA . ALA B 1 83 ? 9.422 -27.062 -4.391 1 94.75 83 ALA B CA 1
ATOM 2483 C C . ALA B 1 83 ? 8.469 -26.109 -5.094 1 94.75 83 ALA B C 1
ATOM 2485 O O . ALA B 1 83 ? 7.344 -26.484 -5.434 1 94.75 83 ALA B O 1
ATOM 2486 N N . TRP B 1 84 ? 8.891 -24.906 -5.301 1 96.25 84 TRP B N 1
ATOM 2487 C CA . TRP B 1 84 ? 8.086 -23.891 -5.996 1 96.25 84 TRP B CA 1
ATOM 2488 C C . TRP B 1 84 ? 7.754 -24.359 -7.414 1 96.25 84 TRP B C 1
ATOM 2490 O O . TRP B 1 84 ? 6.625 -24.188 -7.879 1 96.25 84 TRP B O 1
ATOM 2500 N N . SER B 1 85 ? 8.742 -24.938 -8.133 1 94.94 85 SER B N 1
ATOM 2501 C CA . SER B 1 85 ? 8.523 -25.359 -9.508 1 94.94 85 SER B CA 1
ATOM 2502 C C . SER B 1 85 ? 7.414 -26.406 -9.594 1 94.94 85 SER B C 1
ATOM 2504 O O . SER B 1 85 ? 6.637 -26.406 -10.547 1 94.94 85 SER B O 1
ATOM 2506 N N . LYS B 1 86 ? 7.336 -27.25 -8.633 1 95.44 86 LYS B N 1
ATOM 2507 C CA . LYS B 1 86 ? 6.266 -28.234 -8.578 1 95.44 86 LYS B CA 1
ATOM 2508 C C . LYS B 1 86 ? 4.914 -27.578 -8.344 1 95.44 86 LYS B C 1
ATOM 2510 O O . LYS B 1 86 ? 3.918 -27.938 -8.969 1 95.44 86 LYS B O 1
ATOM 2515 N N . LEU B 1 87 ? 4.898 -26.656 -7.43 1 97.38 87 LEU B N 1
ATOM 2516 C CA . LEU B 1 87 ? 3.674 -25.906 -7.156 1 97.38 87 LEU B CA 1
ATOM 2517 C C . LEU B 1 87 ? 3.203 -25.156 -8.398 1 97.38 87 LEU B C 1
ATOM 2519 O O . LEU B 1 87 ? 2.006 -25.109 -8.688 1 97.38 87 LEU B O 1
ATOM 2523 N N . ASP B 1 88 ? 4.113 -24.562 -9.125 1 97.19 88 ASP B N 1
ATOM 2524 C CA . ASP B 1 88 ? 3.816 -23.812 -10.336 1 97.19 88 ASP B CA 1
ATOM 2525 C C . ASP B 1 88 ? 3.162 -24.703 -11.398 1 97.19 88 ASP B C 1
ATOM 2527 O O . ASP B 1 88 ? 2.15 -24.312 -11.992 1 97.19 88 ASP B O 1
ATOM 2531 N N . ARG B 1 89 ? 3.738 -25.828 -11.586 1 95.56 89 ARG B N 1
ATOM 2532 C CA . ARG B 1 89 ? 3.199 -26.781 -12.555 1 95.56 89 ARG B CA 1
ATOM 2533 C C . ARG B 1 89 ? 1.82 -27.266 -12.133 1 95.56 89 ARG B C 1
ATOM 2535 O O . ARG B 1 89 ? 0.927 -27.422 -12.969 1 95.56 89 ARG B O 1
ATOM 2542 N N . LEU B 1 90 ? 1.708 -27.516 -10.891 1 96.25 90 LEU B N 1
ATOM 2543 C CA . LEU B 1 90 ? 0.427 -27.984 -10.375 1 96.25 90 LEU B CA 1
ATOM 2544 C C . LEU B 1 90 ? -0.659 -26.938 -10.578 1 96.25 90 LEU B C 1
ATOM 2546 O O . LEU B 1 90 ? -1.781 -27.266 -10.969 1 96.25 90 LEU B O 1
ATOM 2550 N N . LEU B 1 91 ? -0.325 -25.672 -10.273 1 96.5 91 LEU B N 1
ATOM 2551 C CA . LEU B 1 91 ? -1.319 -24.625 -10.453 1 96.5 91 LEU B CA 1
ATOM 2552 C C . LEU B 1 91 ? -1.678 -24.469 -11.93 1 96.5 91 LEU B C 1
ATOM 2554 O O . LEU B 1 91 ? -2.844 -24.25 -12.266 1 96.5 91 LEU B O 1
ATOM 2558 N N . GLU B 1 92 ? -0.711 -24.594 -12.805 1 95.12 92 GLU B N 1
ATOM 2559 C CA . GLU B 1 92 ? -0.974 -24.562 -14.234 1 95.12 92 GLU B CA 1
ATOM 2560 C C . GLU B 1 92 ? -2.023 -25.609 -14.625 1 95.12 92 GLU B C 1
ATOM 2562 O O . GLU B 1 92 ? -2.934 -25.312 -15.398 1 95.12 92 GLU B O 1
ATOM 2567 N N . ALA B 1 93 ? -1.9 -26.734 -14.07 1 92.88 93 ALA B N 1
ATOM 2568 C CA . ALA B 1 93 ? -2.801 -27.844 -14.383 1 92.88 93 ALA B CA 1
ATOM 2569 C C . ALA B 1 93 ? -4.168 -27.641 -13.734 1 92.88 93 ALA B C 1
ATOM 2571 O O . ALA B 1 93 ? -5.172 -28.172 -14.203 1 92.88 93 ALA B O 1
ATOM 2572 N N . THR B 1 94 ? -4.188 -26.875 -12.68 1 91.38 94 THR B N 1
ATOM 2573 C CA . THR B 1 94 ? -5.41 -26.672 -11.906 1 91.38 94 THR B CA 1
ATOM 2574 C C . THR B 1 94 ? -6.277 -25.578 -12.531 1 91.38 94 THR B C 1
ATOM 2576 O O . THR B 1 94 ? -7.504 -25.672 -12.508 1 91.38 94 THR B O 1
ATOM 2579 N N . LEU B 1 95 ? -5.629 -24.594 -13.055 1 89 95 LEU B N 1
ATOM 2580 C CA . LEU B 1 95 ? -6.371 -23.484 -13.648 1 89 95 LEU B CA 1
ATOM 2581 C C . LEU B 1 95 ? -6.969 -23.891 -14.992 1 89 95 LEU B C 1
ATOM 2583 O O . LEU B 1 95 ? -6.242 -24.297 -15.898 1 89 95 LEU B O 1
ATOM 2587 N N . THR B 1 96 ? -8.234 -23.781 -15.125 1 80.81 96 THR B N 1
ATOM 2588 C CA . THR B 1 96 ? -8.914 -24.297 -16.312 1 80.81 96 THR B CA 1
ATOM 2589 C C . THR B 1 96 ? -9.258 -23.156 -17.266 1 80.81 96 THR B C 1
ATOM 2591 O O . THR B 1 96 ? -9.43 -23.391 -18.469 1 80.81 96 THR B O 1
ATOM 2594 N N . ASN B 1 97 ? -9.289 -21.969 -16.797 1 81.69 97 ASN B N 1
ATOM 2595 C CA . ASN B 1 97 ? -9.602 -20.812 -17.609 1 81.69 97 ASN B CA 1
ATOM 2596 C C . ASN B 1 97 ? -8.344 -20.203 -18.219 1 81.69 97 ASN B C 1
ATOM 2598 O O . ASN B 1 97 ? -7.449 -19.75 -17.5 1 81.69 97 ASN B O 1
ATOM 2602 N N . GLU B 1 98 ? -8.359 -20.094 -19.547 1 83.94 98 GLU B N 1
ATOM 2603 C CA . GLU B 1 98 ? -7.176 -19.625 -20.266 1 83.94 98 GLU B CA 1
ATOM 2604 C C . GLU B 1 98 ? -6.859 -18.172 -19.922 1 83.94 98 GLU B C 1
ATOM 2606 O O . GLU B 1 98 ? -5.691 -17.797 -19.766 1 83.94 98 GLU B O 1
ATOM 2611 N N . VAL B 1 99 ? -7.871 -17.406 -19.812 1 81.44 99 VAL B N 1
ATOM 2612 C CA . VAL B 1 99 ? -7.684 -15.992 -19.531 1 81.44 99 VAL B CA 1
ATOM 2613 C C . VAL B 1 99 ? -7.07 -15.82 -18.141 1 81.44 99 VAL B C 1
ATOM 2615 O O . VAL B 1 99 ? -6.098 -15.086 -17.969 1 81.44 99 VAL B O 1
ATOM 2618 N N . SER B 1 100 ? -7.578 -16.484 -17.234 1 84.31 100 SER B N 1
ATOM 2619 C CA . SER B 1 100 ? -7.078 -16.422 -15.859 1 84.31 100 SER B CA 1
ATOM 2620 C C . SER B 1 100 ? -5.672 -17 -15.758 1 84.31 100 SER B C 1
ATOM 2622 O O . SER B 1 100 ? -4.84 -16.5 -14.992 1 84.31 100 SER B O 1
ATOM 2624 N N . ARG B 1 101 ? -5.473 -18.047 -16.484 1 89.69 101 ARG B N 1
ATOM 2625 C CA . ARG B 1 101 ? -4.168 -18.703 -16.5 1 89.69 101 ARG B CA 1
ATOM 2626 C C . ARG B 1 101 ? -3.092 -17.766 -17.047 1 89.69 101 ARG B C 1
ATOM 2628 O O . ARG B 1 101 ? -2.021 -17.625 -16.438 1 89.69 101 ARG B O 1
ATOM 2635 N N . LYS B 1 102 ? -3.41 -17.109 -18.109 1 88.88 102 LYS B N 1
ATOM 2636 C CA . LYS B 1 102 ? -2.473 -16.188 -18.719 1 88.88 102 LYS B CA 1
ATOM 2637 C C . LYS B 1 102 ? -2.219 -14.977 -17.812 1 88.88 102 LYS B C 1
ATOM 2639 O O . LYS B 1 102 ? -1.08 -14.523 -17.688 1 88.88 102 LYS B O 1
ATOM 2644 N N . ALA B 1 103 ? -3.26 -14.492 -17.219 1 88.38 103 ALA B N 1
ATOM 2645 C CA . ALA B 1 103 ? -3.129 -13.367 -16.297 1 88.38 103 ALA B CA 1
ATOM 2646 C C . ALA B 1 103 ? -2.26 -13.734 -15.094 1 88.38 103 ALA B C 1
ATOM 2648 O O . ALA B 1 103 ? -1.394 -12.961 -14.688 1 88.38 103 ALA B O 1
ATOM 2649 N N . SER B 1 104 ? -2.502 -14.891 -14.539 1 92.62 104 SER B N 1
ATOM 2650 C CA . SER B 1 104 ? -1.736 -15.398 -13.406 1 92.62 104 SER B CA 1
ATOM 2651 C C . SER B 1 104 ? -0.253 -15.508 -13.742 1 92.62 104 SER B C 1
ATOM 2653 O O . SER B 1 104 ? 0.599 -15.062 -12.969 1 92.62 104 SER B O 1
ATOM 2655 N N . ALA B 1 105 ? 0.011 -16.047 -14.914 1 93.56 105 ALA B N 1
ATOM 2656 C CA . ALA B 1 105 ? 1.39 -16.25 -15.352 1 93.56 105 ALA B CA 1
ATOM 2657 C C . ALA B 1 105 ? 2.082 -14.914 -15.625 1 93.56 105 ALA B C 1
ATOM 2659 O O . ALA B 1 105 ? 3.225 -14.711 -15.211 1 93.56 105 ALA B O 1
ATOM 2660 N N . SER B 1 106 ? 1.402 -14.031 -16.328 1 92.44 106 SER B N 1
ATOM 2661 C CA . SER B 1 106 ? 1.974 -12.727 -16.656 1 92.44 106 SER B CA 1
ATOM 2662 C C . SER B 1 106 ? 2.275 -11.922 -15.406 1 92.44 106 SER B C 1
ATOM 2664 O O . SER B 1 106 ? 3.338 -11.305 -15.297 1 92.44 106 SER B O 1
ATOM 2666 N N . GLN B 1 107 ? 1.405 -11.945 -14.469 1 93.5 107 GLN B N 1
ATOM 2667 C CA . GLN B 1 107 ? 1.596 -11.211 -13.219 1 93.5 107 GLN B CA 1
ATOM 2668 C C . GLN B 1 107 ? 2.734 -11.805 -12.398 1 93.5 107 GLN B C 1
ATOM 2670 O O . GLN B 1 107 ? 3.498 -11.07 -11.766 1 93.5 107 GLN B O 1
ATOM 2675 N N . GLY B 1 108 ? 2.762 -13.117 -12.383 1 95.75 108 GLY B N 1
ATOM 2676 C CA . GLY B 1 108 ? 3.838 -13.773 -11.656 1 95.75 108 GLY B CA 1
ATOM 2677 C C . GLY B 1 108 ? 5.211 -13.492 -12.242 1 95.75 108 GLY B C 1
ATOM 2678 O O . GLY B 1 108 ? 6.164 -13.242 -11.5 1 95.75 108 GLY B O 1
ATOM 2679 N N . SER B 1 109 ? 5.285 -13.539 -13.57 1 94.69 109 SER B N 1
ATOM 2680 C CA . SER B 1 109 ? 6.539 -13.227 -14.242 1 94.69 109 SER B CA 1
ATOM 2681 C C . SER B 1 109 ? 6.977 -11.797 -13.961 1 94.69 109 SER B C 1
ATOM 2683 O O . SER B 1 109 ? 8.148 -11.539 -13.695 1 94.69 109 SER B O 1
ATOM 2685 N N . ALA B 1 110 ? 6.039 -10.891 -14.016 1 94.94 110 ALA B N 1
ATOM 2686 C CA . ALA B 1 110 ? 6.336 -9.492 -13.727 1 94.94 110 ALA B CA 1
ATOM 2687 C C . ALA B 1 110 ? 6.793 -9.312 -12.281 1 94.94 110 ALA B C 1
ATOM 2689 O O . ALA B 1 110 ? 7.742 -8.578 -12.016 1 94.94 110 ALA B O 1
ATOM 2690 N N . LEU B 1 111 ? 6.156 -10 -11.383 1 96.75 111 LEU B N 1
ATOM 2691 C CA . LEU B 1 111 ? 6.516 -9.914 -9.969 1 96.75 111 LEU B CA 1
ATOM 2692 C C . LEU B 1 111 ? 7.926 -10.438 -9.734 1 96.75 111 LEU B C 1
ATOM 2694 O O . LEU B 1 111 ? 8.695 -9.844 -8.969 1 96.75 111 LEU B O 1
ATOM 2698 N N . LEU B 1 112 ? 8.266 -11.547 -10.344 1 96.69 112 LEU B N 1
ATOM 2699 C CA . LEU B 1 112 ? 9.609 -12.109 -10.188 1 96.69 112 LEU B CA 1
ATOM 2700 C C . LEU B 1 112 ? 10.664 -11.141 -10.727 1 96.69 112 LEU B C 1
ATOM 2702 O O . LEU B 1 112 ? 11.727 -10.977 -10.125 1 96.69 112 LEU B O 1
ATOM 2706 N N . ARG B 1 113 ? 10.344 -10.523 -11.867 1 95.69 113 ARG B N 1
ATOM 2707 C CA . ARG B 1 113 ? 11.273 -9.555 -12.438 1 95.69 113 ARG B CA 1
ATOM 2708 C C . ARG B 1 113 ? 11.523 -8.406 -11.469 1 95.69 113 ARG B C 1
ATOM 2710 O O . ARG B 1 113 ? 12.672 -8.016 -11.242 1 95.69 113 ARG B O 1
ATOM 2717 N N . VAL B 1 114 ? 10.484 -7.891 -10.891 1 97.12 114 VAL B N 1
ATOM 2718 C CA . VAL B 1 114 ? 10.602 -6.801 -9.93 1 97.12 114 VAL B CA 1
ATOM 2719 C C . VAL B 1 114 ? 11.391 -7.273 -8.711 1 97.12 114 VAL B C 1
ATOM 2721 O O . VAL B 1 114 ? 12.352 -6.625 -8.297 1 97.12 114 VAL B O 1
ATOM 2724 N N . ALA B 1 115 ? 11.016 -8.414 -8.172 1 97.94 115 ALA B N 1
ATOM 2725 C CA . ALA B 1 115 ? 11.625 -8.906 -6.941 1 97.94 115 ALA B CA 1
ATOM 2726 C C . ALA B 1 115 ? 13.109 -9.188 -7.141 1 97.94 115 ALA B C 1
ATOM 2728 O O . ALA B 1 115 ? 13.93 -8.875 -6.273 1 97.94 115 ALA B O 1
ATOM 2729 N N . ALA B 1 116 ? 13.438 -9.758 -8.281 1 97.38 116 ALA B N 1
ATOM 2730 C CA . ALA B 1 116 ? 14.828 -10.094 -8.578 1 97.38 116 ALA B CA 1
ATOM 2731 C C . ALA B 1 116 ? 15.68 -8.828 -8.695 1 97.38 116 ALA B C 1
ATOM 2733 O O . ALA B 1 116 ? 16.875 -8.844 -8.383 1 97.38 116 ALA B O 1
ATOM 2734 N N . SER B 1 117 ? 15.062 -7.754 -9.117 1 97.12 117 SER B N 1
ATOM 2735 C CA . SER B 1 117 ? 15.773 -6.488 -9.281 1 97.12 117 SER B CA 1
ATOM 2736 C C . SER B 1 117 ? 15.828 -5.715 -7.965 1 97.12 117 SER B C 1
ATOM 2738 O O . SER B 1 117 ? 16.781 -4.992 -7.699 1 97.12 117 SER B O 1
ATOM 2740 N N . VAL B 1 118 ? 14.867 -5.855 -7.164 1 97.94 118 VAL B N 1
ATOM 2741 C CA . VAL B 1 118 ? 14.703 -5.051 -5.953 1 97.94 118 VAL B CA 1
ATOM 2742 C C . VAL B 1 118 ? 15.461 -5.699 -4.797 1 97.94 118 VAL B C 1
ATOM 2744 O O . VAL B 1 118 ? 16.188 -5.02 -4.07 1 97.94 118 VAL B O 1
ATOM 2747 N N . TYR B 1 119 ? 15.312 -7.004 -4.652 1 97.88 119 TYR B N 1
ATOM 2748 C CA . TYR B 1 119 ? 15.859 -7.691 -3.486 1 97.88 119 TYR B CA 1
ATOM 2749 C C . TYR B 1 119 ? 17.172 -8.391 -3.826 1 97.88 119 TYR B C 1
ATOM 2751 O O . TYR B 1 119 ? 17.25 -9.625 -3.754 1 97.88 119 TYR B O 1
ATOM 2759 N N . LEU B 1 120 ? 18.188 -7.645 -4.027 1 96 120 LEU B N 1
ATOM 2760 C CA . LEU B 1 120 ? 19.484 -8.164 -4.43 1 96 120 LEU B CA 1
ATOM 2761 C C . LEU B 1 120 ? 20.109 -9 -3.311 1 96 120 LEU B C 1
ATOM 2763 O O . LEU B 1 120 ? 20.984 -9.844 -3.564 1 96 120 LEU B O 1
ATOM 2767 N N . GLU B 1 121 ? 19.641 -8.797 -2.08 1 95.31 121 GLU B N 1
ATOM 2768 C CA . GLU B 1 121 ? 20.156 -9.547 -0.94 1 95.31 121 GLU B CA 1
ATOM 2769 C C . GLU B 1 121 ? 19.625 -10.977 -0.928 1 95.31 121 GLU B C 1
ATOM 2771 O O . GLU B 1 121 ? 20.047 -11.797 -0.114 1 95.31 121 GLU B O 1
ATOM 2776 N N . VAL B 1 122 ? 18.703 -11.328 -1.794 1 96.31 122 VAL B N 1
ATOM 2777 C CA . VAL B 1 122 ? 18.188 -12.68 -1.971 1 96.31 122 VAL B CA 1
ATOM 2778 C C . VAL B 1 122 ? 18.641 -13.234 -3.32 1 96.31 122 VAL B C 1
ATOM 2780 O O . VAL B 1 122 ? 17.875 -13.266 -4.277 1 96.31 122 VAL B O 1
ATOM 2783 N N . PRO B 1 123 ? 19.766 -13.805 -3.434 1 95.44 123 PRO B N 1
ATOM 2784 C CA . PRO B 1 123 ? 20.344 -14.227 -4.711 1 95.44 123 PRO B CA 1
ATOM 2785 C C . PRO B 1 123 ? 19.5 -15.273 -5.43 1 95.44 123 PRO B C 1
ATOM 2787 O O . PRO B 1 123 ? 19.5 -15.344 -6.66 1 95.44 123 PRO B O 1
ATOM 2790 N N . SER B 1 124 ? 18.766 -16.031 -4.688 1 95.62 124 SER B N 1
ATOM 2791 C CA . SER B 1 124 ? 17.953 -17.078 -5.273 1 95.62 124 SER B CA 1
ATOM 2792 C C . SER B 1 124 ? 16.938 -16.516 -6.262 1 95.62 124 SER B C 1
ATOM 2794 O O . SER B 1 124 ? 16.578 -17.172 -7.246 1 95.62 124 SER B O 1
ATOM 2796 N N . LEU B 1 125 ? 16.5 -15.328 -6.035 1 96.5 125 LEU B N 1
ATOM 2797 C CA . LEU B 1 125 ? 15.5 -14.727 -6.914 1 96.5 125 LEU B CA 1
ATOM 2798 C C . LEU B 1 125 ? 16.109 -14.375 -8.266 1 96.5 125 LEU B C 1
ATOM 2800 O O . LEU B 1 125 ? 15.492 -14.602 -9.312 1 96.5 125 LEU B O 1
ATOM 2804 N N . LYS B 1 126 ? 17.266 -13.836 -8.227 1 94.81 126 LYS B N 1
ATOM 2805 C CA . LYS B 1 126 ? 17.984 -13.555 -9.469 1 94.81 126 LYS B CA 1
ATOM 2806 C C . LYS B 1 126 ? 18.297 -14.844 -10.227 1 94.81 126 LYS B C 1
ATOM 2808 O O . LYS B 1 126 ? 18.156 -14.898 -11.453 1 94.81 126 LYS B O 1
ATOM 2813 N N . GLU B 1 127 ? 18.688 -15.781 -9.516 1 94 127 GLU B N 1
ATOM 2814 C CA . GLU B 1 127 ? 19 -17.078 -10.117 1 94 127 GLU B CA 1
ATOM 2815 C C . GLU B 1 127 ? 17.75 -17.688 -10.781 1 94 127 GLU B C 1
ATOM 2817 O O . GLU B 1 127 ? 17.844 -18.234 -11.883 1 94 127 GLU B O 1
ATOM 2822 N N . MET B 1 128 ? 16.734 -17.594 -10.07 1 93.88 128 MET B N 1
ATOM 2823 C CA . MET B 1 128 ? 15.469 -18.094 -10.594 1 93.88 128 MET B CA 1
ATOM 2824 C C . MET B 1 128 ? 15.086 -17.375 -11.883 1 93.88 128 MET B C 1
ATOM 2826 O O . MET B 1 128 ? 14.703 -18.016 -12.859 1 93.88 128 MET B O 1
ATOM 2830 N N . ARG B 1 129 ? 15.117 -16.109 -11.852 1 92.25 129 ARG B N 1
ATOM 2831 C CA . ARG B 1 129 ? 14.797 -15.305 -13.023 1 92.25 129 ARG B CA 1
ATOM 2832 C C . ARG B 1 129 ? 15.688 -15.695 -14.203 1 92.25 129 ARG B C 1
ATOM 2834 O O . ARG B 1 129 ? 15.188 -15.992 -15.289 1 92.25 129 ARG B O 1
ATOM 2841 N N . ASP B 1 130 ? 16.953 -15.844 -13.984 1 91.56 130 ASP B N 1
ATOM 2842 C CA . ASP B 1 130 ? 17.922 -16.094 -15.047 1 91.56 130 ASP B CA 1
ATOM 2843 C C . ASP B 1 130 ? 17.781 -17.531 -15.578 1 91.56 130 ASP B C 1
ATOM 2845 O O . ASP B 1 130 ? 17.969 -17.766 -16.766 1 91.56 130 ASP B O 1
ATOM 2849 N N . LYS B 1 131 ? 17.406 -18.359 -14.75 1 89.94 131 LYS B N 1
ATOM 2850 C CA . LYS B 1 131 ? 17.328 -19.766 -15.117 1 89.94 131 LYS B CA 1
ATOM 2851 C C . LYS B 1 131 ? 16.016 -20.078 -15.828 1 89.94 131 LYS B C 1
ATOM 2853 O O . LYS B 1 131 ? 16 -20.844 -16.797 1 89.94 131 LYS B O 1
ATOM 2858 N N . PHE B 1 132 ? 14.977 -19.438 -15.32 1 88.38 132 PHE B N 1
ATOM 2859 C CA . PHE B 1 132 ? 13.688 -19.969 -15.734 1 88.38 132 PHE B CA 1
ATOM 2860 C C . PHE B 1 132 ? 12.977 -19 -16.672 1 88.38 132 PHE B C 1
ATOM 2862 O O . PHE B 1 132 ? 12.141 -19.422 -17.484 1 88.38 132 PHE B O 1
ATOM 2869 N N . LEU B 1 133 ? 13.266 -17.797 -16.453 1 83 133 LEU B N 1
ATOM 2870 C CA . LEU B 1 133 ? 12.547 -16.875 -17.328 1 83 133 LEU B CA 1
ATOM 2871 C C . LEU B 1 133 ? 12.922 -17.094 -18.797 1 83 133 LEU B C 1
ATOM 2873 O O . LEU B 1 133 ? 14.102 -17.031 -19.141 1 83 133 LEU B O 1
ATOM 2877 N N . GLY B 1 134 ? 11.992 -17.469 -19.672 1 80.5 134 GLY B N 1
ATOM 2878 C CA . GLY B 1 134 ? 12.219 -17.719 -21.078 1 80.5 134 GLY B CA 1
ATOM 2879 C C . GLY B 1 134 ? 12.531 -19.172 -21.391 1 80.5 134 GLY B C 1
ATOM 2880 O O . GLY B 1 134 ? 12.641 -19.547 -22.562 1 80.5 134 GLY B O 1
ATOM 2881 N N . SER B 1 135 ? 12.688 -20.031 -20.422 1 82.25 135 SER B N 1
ATOM 2882 C CA . SER B 1 135 ? 13.055 -21.438 -20.609 1 82.25 135 SER B CA 1
ATOM 2883 C C . SER B 1 135 ? 11.852 -22.266 -21.047 1 82.25 135 SER B C 1
ATOM 2885 O O . SER B 1 135 ? 12.008 -23.312 -21.672 1 82.25 135 SER B O 1
ATOM 2887 N N . GLY B 1 136 ? 10.672 -21.859 -20.594 1 82.75 136 GLY B N 1
ATOM 2888 C CA . GLY B 1 136 ? 9.453 -22.609 -20.875 1 82.75 136 GLY B CA 1
ATOM 2889 C C . GLY B 1 136 ? 9.25 -23.781 -19.938 1 82.75 136 GLY B C 1
ATOM 2890 O O . GLY B 1 136 ? 8.266 -24.516 -20.062 1 82.75 136 GLY B O 1
ATOM 2891 N N . SER B 1 137 ? 10.07 -23.969 -19 1 86.44 137 SER B N 1
ATOM 2892 C CA . SER B 1 137 ? 10.016 -25.109 -18.078 1 86.44 137 SER B CA 1
ATOM 2893 C C . SER B 1 137 ? 9.055 -24.859 -16.922 1 86.44 137 SER B C 1
ATOM 2895 O O . SER B 1 137 ? 8.672 -25.781 -16.219 1 86.44 137 SER B O 1
ATOM 2897 N N . VAL B 1 138 ? 8.742 -23.578 -16.719 1 93 138 VAL B N 1
ATOM 2898 C CA . VAL B 1 138 ? 7.816 -23.156 -15.664 1 93 138 VAL B CA 1
ATOM 2899 C C . VAL B 1 138 ? 6.883 -22.078 -16.203 1 93 138 VAL B C 1
ATOM 2901 O O . VAL B 1 138 ? 7.086 -21.562 -17.297 1 93 138 VAL B O 1
ATOM 2904 N N . TYR B 1 139 ? 5.828 -21.781 -15.484 1 94.75 139 TYR B N 1
ATOM 2905 C CA . TYR B 1 139 ? 4.785 -20.906 -16.016 1 94.75 139 TYR B CA 1
ATOM 2906 C C . TYR B 1 139 ? 4.73 -19.594 -15.25 1 94.75 139 TYR B C 1
ATOM 2908 O O . TYR B 1 139 ? 4.137 -18.609 -15.727 1 94.75 139 TYR B O 1
ATOM 2916 N N . PHE B 1 140 ? 5.285 -19.531 -13.992 1 95.62 140 PHE B N 1
ATOM 2917 C CA . PHE B 1 140 ? 5.434 -18.344 -13.164 1 95.62 140 PHE B CA 1
ATOM 2918 C C . PHE B 1 140 ? 4.074 -17.812 -12.711 1 95.62 140 PHE B C 1
ATOM 2920 O O . PHE B 1 140 ? 3.783 -16.625 -12.852 1 95.62 140 PHE B O 1
ATOM 2927 N N . HIS B 1 141 ? 3.287 -18.703 -12.188 1 96.25 141 HIS B N 1
ATOM 2928 C CA . HIS B 1 141 ? 1.999 -18.25 -11.672 1 96.25 141 HIS B CA 1
ATOM 2929 C C . HIS B 1 141 ? 2.178 -17.359 -10.453 1 96.25 141 HIS B C 1
ATOM 2931 O O . HIS B 1 141 ? 3.057 -17.594 -9.617 1 96.25 141 HIS B O 1
ATOM 2937 N N . HIS B 1 142 ? 1.354 -16.406 -10.344 1 96.94 142 HIS B N 1
ATOM 2938 C CA . HIS B 1 142 ? 1.488 -15.312 -9.383 1 96.94 142 HIS B CA 1
ATOM 2939 C C . HIS B 1 142 ? 1.456 -15.836 -7.949 1 96.94 142 HIS B C 1
ATOM 2941 O O . HIS B 1 142 ? 2.295 -15.461 -7.129 1 96.94 142 HIS B O 1
ATOM 2947 N N . ALA B 1 143 ? 0.546 -16.75 -7.594 1 97.69 143 ALA B N 1
ATOM 2948 C CA . ALA B 1 143 ? 0.315 -17.172 -6.215 1 97.69 143 ALA B CA 1
ATOM 2949 C C . ALA B 1 143 ? 1.555 -17.859 -5.637 1 97.69 143 ALA B C 1
ATOM 2951 O O . ALA B 1 143 ? 2.086 -17.422 -4.613 1 97.69 143 ALA B O 1
ATOM 2952 N N . PRO B 1 144 ? 2.064 -18.906 -6.309 1 98.12 144 PRO B N 1
ATOM 2953 C CA . PRO B 1 144 ? 3.262 -19.531 -5.738 1 98.12 144 PRO B CA 1
ATOM 2954 C C . PRO B 1 144 ? 4.473 -18.609 -5.758 1 98.12 144 PRO B C 1
ATOM 2956 O O . PRO B 1 144 ? 5.312 -18.656 -4.855 1 98.12 144 PRO B O 1
ATOM 2959 N N . ILE B 1 145 ? 4.621 -17.688 -6.738 1 97.81 145 ILE B N 1
ATOM 2960 C CA . ILE B 1 145 ? 5.727 -16.734 -6.789 1 97.81 145 ILE B CA 1
ATOM 2961 C C . ILE B 1 145 ? 5.637 -15.781 -5.605 1 97.81 145 ILE B C 1
ATOM 2963 O O . ILE B 1 145 ? 6.637 -15.508 -4.941 1 97.81 145 ILE B O 1
ATOM 2967 N N . PHE B 1 146 ? 4.445 -15.266 -5.395 1 98.25 146 PHE B N 1
ATOM 2968 C CA . PHE B 1 146 ? 4.23 -14.336 -4.289 1 98.25 146 PHE B CA 1
ATOM 2969 C C . PHE B 1 146 ? 4.586 -14.984 -2.959 1 98.25 146 PHE B C 1
ATOM 2971 O O . PHE B 1 146 ? 5.301 -14.398 -2.146 1 98.25 146 PHE B O 1
ATOM 2978 N N . GLY B 1 147 ? 4.059 -16.234 -2.73 1 98.69 147 GLY B N 1
ATOM 2979 C CA . GLY B 1 147 ? 4.406 -16.969 -1.521 1 98.69 147 GLY B CA 1
ATOM 2980 C C . GLY B 1 147 ? 5.902 -17.172 -1.359 1 98.69 147 GLY B C 1
ATOM 2981 O O . GLY B 1 147 ? 6.449 -16.969 -0.272 1 98.69 147 GLY B O 1
ATOM 2982 N N . LEU B 1 148 ? 6.539 -17.547 -2.441 1 98.62 148 LEU B N 1
ATOM 2983 C CA . LEU B 1 148 ? 7.969 -17.828 -2.428 1 98.62 148 LEU B CA 1
ATOM 2984 C C . LEU B 1 148 ? 8.766 -16.594 -2.051 1 98.62 148 LEU B C 1
ATOM 2986 O O . LEU B 1 148 ? 9.641 -16.641 -1.188 1 98.62 148 LEU B O 1
ATOM 2990 N N . ILE B 1 149 ? 8.469 -15.477 -2.693 1 98.44 149 ILE B N 1
ATOM 2991 C CA . ILE B 1 149 ? 9.164 -14.211 -2.443 1 98.44 149 ILE B CA 1
ATOM 2992 C C . ILE B 1 149 ? 8.992 -13.812 -0.98 1 98.44 149 ILE B C 1
ATOM 2994 O O . ILE B 1 149 ? 9.969 -13.461 -0.309 1 98.44 149 ILE B O 1
ATOM 2998 N N . CYS B 1 150 ? 7.762 -13.891 -0.497 1 98.69 150 CYS B N 1
ATOM 2999 C CA . CYS B 1 150 ? 7.5 -13.539 0.896 1 98.69 150 CYS B CA 1
ATOM 3000 C C . CYS B 1 150 ? 8.289 -14.438 1.84 1 98.69 150 CYS B C 1
ATOM 3002 O O . CYS B 1 150 ? 8.852 -13.969 2.828 1 98.69 150 CYS B O 1
ATOM 3004 N N . GLY B 1 151 ? 8.32 -15.727 1.524 1 98.44 151 GLY B N 1
ATOM 3005 C CA . GLY B 1 151 ? 9.117 -16.641 2.326 1 98.44 151 GLY B CA 1
ATOM 3006 C C . GLY B 1 151 ? 10.586 -16.281 2.369 1 98.44 151 GLY B C 1
ATOM 3007 O O . GLY B 1 151 ? 11.195 -16.25 3.441 1 98.44 151 GLY B O 1
ATOM 3008 N N . PHE B 1 152 ? 11.164 -15.992 1.23 1 98.12 152 PHE B N 1
ATOM 3009 C CA . PHE B 1 152 ? 12.57 -15.617 1.146 1 98.12 152 PHE B CA 1
ATOM 3010 C C . PHE B 1 152 ? 12.836 -14.336 1.927 1 98.12 152 PHE B C 1
ATOM 3012 O O . PHE B 1 152 ? 13.914 -14.164 2.5 1 98.12 152 PHE B O 1
ATOM 3019 N N . LEU B 1 153 ? 11.859 -13.43 1.967 1 97.5 153 LEU B N 1
ATOM 3020 C CA . LEU B 1 153 ? 12.031 -12.141 2.625 1 97.5 153 LEU B CA 1
ATOM 3021 C C . LEU B 1 153 ? 11.844 -12.266 4.133 1 97.5 153 LEU B C 1
ATOM 3023 O O . LEU B 1 153 ? 12.125 -11.328 4.883 1 97.5 153 LEU B O 1
ATOM 3027 N N . GLY B 1 154 ? 11.242 -13.375 4.598 1 96.94 154 GLY B N 1
ATOM 3028 C CA . GLY B 1 154 ? 11.133 -13.633 6.027 1 96.94 154 GLY B CA 1
ATOM 3029 C C . GLY B 1 154 ? 9.742 -13.383 6.574 1 96.94 154 GLY B C 1
ATOM 3030 O O . GLY B 1 154 ? 9.547 -13.344 7.793 1 96.94 154 GLY B O 1
ATOM 3031 N N . PHE B 1 155 ? 8.75 -13.219 5.707 1 97.81 155 PHE B N 1
ATOM 3032 C CA . PHE B 1 155 ? 7.379 -13.078 6.184 1 97.81 155 PHE B CA 1
ATOM 3033 C C . PHE B 1 155 ? 6.832 -14.406 6.676 1 97.81 155 PHE B C 1
ATOM 3035 O O . PHE B 1 155 ? 7.16 -15.461 6.125 1 97.81 155 PHE B O 1
ATOM 3042 N N . ASP B 1 156 ? 5.988 -14.312 7.719 1 97.38 156 ASP B N 1
ATOM 3043 C CA . ASP B 1 156 ? 5.285 -15.523 8.125 1 97.38 156 ASP B CA 1
ATOM 3044 C C . ASP B 1 156 ? 4.121 -15.82 7.188 1 97.38 156 ASP B C 1
ATOM 3046 O O . ASP B 1 156 ? 3.615 -14.93 6.508 1 97.38 156 ASP B O 1
ATOM 3050 N N . SER B 1 157 ? 3.674 -17.109 7.199 1 97.88 157 SER B N 1
ATOM 3051 C CA . SER B 1 157 ? 2.689 -17.562 6.227 1 97.88 157 SER B CA 1
ATOM 3052 C C . SER B 1 157 ? 1.334 -16.906 6.457 1 97.88 157 SER B C 1
ATOM 3054 O O . SER B 1 157 ? 0.595 -16.641 5.508 1 97.88 157 SER B O 1
ATOM 3056 N N . SER B 1 158 ? 1 -16.641 7.707 1 97.62 158 SER B N 1
ATOM 3057 C CA . SER B 1 158 ? -0.283 -16 8 1 97.62 158 SER B CA 1
ATOM 3058 C C . SER B 1 158 ? -0.364 -14.602 7.398 1 97.62 158 SER B C 1
ATOM 3060 O O . SER B 1 158 ? -1.329 -14.273 6.707 1 97.62 158 SER B O 1
ATOM 3062 N N . THR B 1 159 ? 0.657 -13.82 7.609 1 97.56 159 THR B N 1
ATOM 3063 C CA . THR B 1 159 ? 0.727 -12.477 7.047 1 97.56 159 THR B CA 1
ATOM 3064 C C . THR B 1 159 ? 0.735 -12.523 5.523 1 97.56 159 THR B C 1
ATOM 3066 O O . THR B 1 159 ? 0.047 -11.742 4.867 1 97.56 159 THR B O 1
ATOM 3069 N N . THR B 1 160 ? 1.468 -13.461 5 1 98.69 160 THR B N 1
ATOM 3070 C CA . THR B 1 160 ? 1.59 -13.602 3.553 1 98.69 160 THR B CA 1
ATOM 3071 C C . THR B 1 160 ? 0.234 -13.898 2.92 1 98.69 160 THR B C 1
ATOM 3073 O O . THR B 1 160 ? -0.129 -13.297 1.905 1 98.69 160 THR B O 1
ATOM 3076 N N . GLN B 1 161 ? -0.488 -14.805 3.527 1 98.62 161 GLN B N 1
ATOM 3077 C CA . GLN B 1 161 ? -1.805 -15.164 3.014 1 98.62 161 GLN B CA 1
ATOM 3078 C C . GLN B 1 161 ? -2.779 -14 3.133 1 98.62 161 GLN B C 1
ATOM 3080 O O . GLN B 1 161 ? -3.582 -13.758 2.229 1 98.62 161 GLN B O 1
ATOM 3085 N N . ARG B 1 162 ? -2.689 -13.25 4.207 1 98.62 162 ARG B N 1
ATOM 3086 C CA . ARG B 1 162 ? -3.51 -12.055 4.383 1 98.62 162 ARG B CA 1
ATOM 3087 C C . ARG B 1 162 ? -3.168 -10.992 3.34 1 98.62 162 ARG B C 1
ATOM 3089 O O . ARG B 1 162 ? -4.062 -10.383 2.748 1 98.62 162 ARG B O 1
ATOM 3096 N N . MET B 1 163 ? -1.9 -10.812 3.086 1 98.5 163 MET B N 1
ATOM 3097 C CA . MET B 1 163 ? -1.445 -9.883 2.057 1 98.5 163 MET B CA 1
ATOM 3098 C C . MET B 1 163 ? -2.037 -10.242 0.698 1 98.5 163 MET B C 1
ATOM 3100 O O . MET B 1 163 ? -2.492 -9.367 -0.038 1 98.5 163 MET B O 1
ATOM 3104 N N . TYR B 1 164 ? -2.012 -11.5 0.432 1 98.31 164 TYR B N 1
ATOM 3105 C CA . TYR B 1 164 ? -2.494 -11.961 -0.865 1 98.31 164 TYR B CA 1
ATOM 3106 C C . TYR B 1 164 ? -3.984 -11.672 -1.024 1 98.31 164 TYR B C 1
ATOM 3108 O O . TYR B 1 164 ? -4.426 -11.234 -2.088 1 98.31 164 TYR B O 1
ATOM 3116 N N . MET B 1 165 ? -4.773 -11.953 0.017 1 97.81 165 MET B N 1
ATOM 3117 C CA . MET B 1 165 ? -6.207 -11.672 -0.002 1 97.81 165 MET B CA 1
ATOM 3118 C C . MET B 1 165 ? -6.465 -10.172 -0.138 1 97.81 165 MET B C 1
ATOM 3120 O O . MET B 1 165 ? -7.379 -9.758 -0.852 1 97.81 165 MET B O 1
ATOM 3124 N N . PHE B 1 166 ? -5.68 -9.406 0.501 1 98.06 166 PHE B N 1
ATOM 3125 C CA . PHE B 1 166 ? -5.793 -7.953 0.397 1 98.06 166 PHE B CA 1
ATOM 3126 C C . PHE B 1 166 ? -5.574 -7.496 -1.04 1 98.06 166 PHE B C 1
ATOM 3128 O O . PHE B 1 166 ? -6.363 -6.711 -1.574 1 98.06 166 PHE B O 1
ATOM 3135 N N . MET B 1 167 ? -4.551 -8 -1.616 1 96.69 167 MET B N 1
ATOM 3136 C CA . MET B 1 167 ? -4.219 -7.621 -2.986 1 96.69 167 MET B CA 1
ATOM 3137 C C . MET B 1 167 ? -5.324 -8.039 -3.951 1 96.69 167 MET B C 1
ATOM 3139 O O . MET B 1 167 ? -5.688 -7.277 -4.852 1 96.69 167 MET B O 1
ATOM 3143 N N . ALA B 1 168 ? -5.805 -9.227 -3.764 1 95.06 168 ALA B N 1
ATOM 3144 C CA . ALA B 1 168 ? -6.875 -9.703 -4.633 1 95.06 168 ALA B CA 1
ATOM 3145 C C . ALA B 1 168 ? -8.086 -8.773 -4.57 1 95.06 168 ALA B C 1
ATOM 3147 O O . ALA B 1 168 ? -8.617 -8.367 -5.605 1 95.06 168 ALA B O 1
ATOM 3148 N N . MET B 1 169 ? -8.469 -8.438 -3.383 1 95.88 169 MET B N 1
ATOM 3149 C CA . MET B 1 169 ? -9.609 -7.551 -3.188 1 95.88 169 MET B CA 1
ATOM 3150 C C . MET B 1 169 ? -9.344 -6.184 -3.805 1 95.88 169 MET B C 1
ATOM 3152 O O . MET B 1 169 ? -10.164 -5.672 -4.574 1 95.88 169 MET B O 1
ATOM 3156 N N . ARG B 1 170 ? -8.219 -5.617 -3.48 1 95.94 170 ARG B N 1
ATOM 3157 C CA . ARG B 1 170 ? -7.84 -4.293 -3.965 1 95.94 170 ARG B CA 1
ATOM 3158 C C . ARG B 1 170 ? -7.789 -4.262 -5.488 1 95.94 170 ARG B C 1
ATOM 3160 O O . ARG B 1 170 ? -8.18 -3.27 -6.109 1 95.94 170 ARG B O 1
ATOM 3167 N N . ASP B 1 171 ? -7.309 -5.289 -6.09 1 93.69 171 ASP B N 1
ATOM 3168 C CA . ASP B 1 171 ? -7.141 -5.316 -7.539 1 93.69 171 ASP B CA 1
ATOM 3169 C C . ASP B 1 171 ? -8.492 -5.391 -8.25 1 93.69 171 ASP B C 1
ATOM 3171 O O . ASP B 1 171 ? -8.672 -4.781 -9.305 1 93.69 171 ASP B O 1
ATOM 3175 N N . VAL B 1 172 ? -9.43 -6.172 -7.738 1 93.31 172 VAL B N 1
ATOM 3176 C CA . VAL B 1 172 ? -10.758 -6.234 -8.336 1 93.31 172 VAL B CA 1
ATOM 3177 C C . VAL B 1 172 ? -11.445 -4.879 -8.203 1 93.31 172 VAL B C 1
ATOM 3179 O O . VAL B 1 172 ? -12.086 -4.406 -9.141 1 93.31 172 VAL B O 1
ATOM 3182 N N . ILE B 1 173 ? -11.312 -4.277 -7.066 1 95 173 ILE B N 1
ATOM 3183 C CA . ILE B 1 173 ? -11.93 -2.975 -6.828 1 95 173 ILE B CA 1
ATOM 3184 C C . ILE B 1 173 ? -11.289 -1.929 -7.738 1 95 173 ILE B C 1
ATOM 3186 O O . ILE B 1 173 ? -11.977 -1.073 -8.297 1 95 173 ILE B O 1
ATOM 3190 N N . SER B 1 174 ? -9.977 -1.993 -7.863 1 93.69 174 SER B N 1
ATOM 3191 C CA . SER B 1 174 ? -9.281 -1.103 -8.781 1 93.69 174 SER B CA 1
ATOM 3192 C C . SER B 1 174 ? -9.781 -1.284 -10.211 1 93.69 174 SER B C 1
ATOM 3194 O O . SER B 1 174 ? -9.977 -0.306 -10.938 1 93.69 174 SER B O 1
ATOM 3196 N N . ALA B 1 175 ? -9.984 -2.504 -10.602 1 91.88 175 ALA B N 1
ATOM 3197 C CA . ALA B 1 175 ? -10.547 -2.775 -11.922 1 91.88 175 ALA B CA 1
ATOM 3198 C C . ALA B 1 175 ? -11.938 -2.174 -12.062 1 91.88 175 ALA B C 1
ATOM 3200 O O . ALA B 1 175 ? -12.289 -1.64 -13.125 1 91.88 175 ALA B O 1
ATOM 3201 N N . ALA B 1 176 ? -12.711 -2.271 -11.055 1 93.19 176 ALA B N 1
ATOM 3202 C CA . ALA B 1 176 ? -14.062 -1.712 -11.07 1 93.19 176 ALA B CA 1
ATOM 3203 C C . ALA B 1 176 ? -14.023 -0.2 -11.281 1 93.19 176 ALA B C 1
ATOM 3205 O O . ALA B 1 176 ? -14.883 0.357 -11.969 1 93.19 176 ALA B O 1
ATOM 3206 N N . THR B 1 177 ? -13.039 0.472 -10.664 1 93.25 177 THR B N 1
ATOM 3207 C CA . THR B 1 177 ? -12.883 1.912 -10.836 1 93.25 177 THR B CA 1
ATOM 3208 C C . THR B 1 177 ? -12.477 2.244 -12.273 1 93.25 177 THR B C 1
ATOM 3210 O O . THR B 1 177 ? -12.992 3.195 -12.867 1 93.25 177 THR B O 1
ATOM 3213 N N . ARG B 1 178 ? -11.625 1.497 -12.844 1 90.5 178 ARG B N 1
ATOM 3214 C CA . ARG B 1 178 ? -11.172 1.72 -14.211 1 90.5 178 ARG B CA 1
ATOM 3215 C C . ARG B 1 178 ? -12.297 1.489 -15.211 1 90.5 178 ARG B C 1
ATOM 3217 O O . ARG B 1 178 ? -12.344 2.135 -16.25 1 90.5 178 ARG B O 1
ATOM 3224 N N . LEU B 1 179 ? -13.18 0.572 -14.836 1 89.25 179 LEU B N 1
ATOM 3225 C CA . LEU B 1 179 ? -14.312 0.253 -15.695 1 89.25 179 LEU B CA 1
ATOM 3226 C C . LEU B 1 179 ? -15.508 1.146 -15.375 1 89.25 179 LEU B C 1
ATOM 3228 O O . LEU B 1 179 ? -16.609 0.904 -15.859 1 89.25 179 LEU B O 1
ATOM 3232 N N . ASN B 1 180 ? -15.328 2.107 -14.477 1 90.31 180 ASN B N 1
ATOM 3233 C CA . ASN B 1 180 ? -16.281 3.143 -14.117 1 90.31 180 ASN B CA 1
ATOM 3234 C C . ASN B 1 180 ? -17.516 2.553 -13.422 1 90.31 180 ASN B C 1
ATOM 3236 O O . ASN B 1 180 ? -18.625 3.082 -13.547 1 90.31 180 ASN B O 1
ATOM 3240 N N . LEU B 1 181 ? -17.359 1.44 -12.766 1 91.56 181 LEU B N 1
ATOM 3241 C CA . LEU B 1 181 ? -18.438 0.854 -11.984 1 91.56 181 LEU B CA 1
ATOM 3242 C C . LEU B 1 181 ? -18.594 1.551 -10.641 1 91.56 181 LEU B C 1
ATOM 3244 O O . LEU B 1 181 ? -19.672 1.586 -10.062 1 91.56 181 LEU B O 1
ATOM 3248 N N . VAL B 1 182 ? -17.531 2.016 -10.164 1 94 182 VAL B N 1
ATOM 3249 C CA . VAL B 1 182 ? -17.5 2.715 -8.883 1 94 182 VAL B CA 1
ATOM 3250 C C . VAL B 1 182 ? -16.469 3.838 -8.938 1 94 182 VAL B C 1
ATOM 3252 O O . VAL B 1 182 ? -15.422 3.697 -9.57 1 94 182 VAL B O 1
ATOM 3255 N N . GLY B 1 183 ? -16.797 4.977 -8.359 1 94.25 183 GLY B N 1
ATOM 3256 C CA . GLY B 1 183 ? -15.828 6.062 -8.289 1 94.25 183 GLY B CA 1
ATOM 3257 C C . GLY B 1 183 ? -14.719 5.805 -7.285 1 94.25 183 GLY B C 1
ATOM 3258 O O . GLY B 1 183 ? -14.812 4.887 -6.469 1 94.25 183 GLY B O 1
ATOM 3259 N N . PRO B 1 184 ? -13.688 6.625 -7.336 1 94.94 184 PRO B N 1
ATOM 3260 C CA . PRO B 1 184 ? -12.531 6.426 -6.457 1 94.94 184 PRO B CA 1
ATOM 3261 C C . PRO B 1 184 ? -12.906 6.438 -4.977 1 94.94 184 PRO B C 1
ATOM 3263 O O . PRO B 1 184 ? -12.43 5.598 -4.207 1 94.94 184 PRO B O 1
ATOM 3266 N N . LEU B 1 185 ? -13.711 7.359 -4.562 1 95.69 185 LEU B N 1
ATOM 3267 C CA . LEU B 1 185 ? -14.141 7.41 -3.172 1 95.69 185 LEU B CA 1
ATOM 3268 C C . LEU B 1 185 ? -14.984 6.188 -2.82 1 95.69 185 LEU B C 1
ATOM 3270 O O . LEU B 1 185 ? -14.789 5.578 -1.765 1 95.69 185 LEU B O 1
ATOM 3274 N N . GLY B 1 186 ? -15.867 5.871 -3.705 1 95.88 186 GLY B N 1
ATOM 3275 C CA . GLY B 1 186 ? -16.672 4.68 -3.504 1 95.88 186 GLY B CA 1
ATOM 3276 C C . GLY B 1 186 ? -15.852 3.408 -3.402 1 95.88 186 GLY B C 1
ATOM 3277 O O . GLY B 1 186 ? -16.188 2.506 -2.631 1 95.88 186 GLY B O 1
ATOM 3278 N N . ALA B 1 187 ? -14.828 3.334 -4.184 1 96.38 187 ALA B N 1
ATOM 3279 C CA . ALA B 1 187 ? -13.914 2.193 -4.152 1 96.38 187 ALA B CA 1
ATOM 3280 C C . ALA B 1 187 ? -13.25 2.064 -2.785 1 96.38 187 ALA B C 1
ATOM 3282 O O . ALA B 1 187 ? -13.125 0.961 -2.248 1 96.38 187 ALA B O 1
ATOM 3283 N N . SER B 1 188 ? -12.828 3.184 -2.24 1 97.56 188 SER B N 1
ATOM 3284 C CA . SER B 1 188 ? -12.195 3.182 -0.924 1 97.56 188 SER B CA 1
ATOM 3285 C C . SER B 1 188 ? -13.172 2.719 0.153 1 97.56 188 SER B C 1
ATOM 3287 O O . SER B 1 188 ? -12.805 1.956 1.048 1 97.56 188 SER B O 1
ATOM 3289 N N . VAL B 1 189 ? -14.367 3.164 0.073 1 97.62 189 VAL B N 1
ATOM 3290 C CA . VAL B 1 189 ? -15.406 2.773 1.012 1 97.62 189 VAL B CA 1
ATOM 3291 C C . VAL B 1 189 ? -15.664 1.271 0.906 1 97.62 189 VAL B C 1
ATOM 3293 O O . VAL B 1 189 ? -15.711 0.569 1.919 1 97.62 189 VAL B O 1
ATOM 3296 N N . LEU B 1 190 ? -15.82 0.838 -0.319 1 97 190 LEU B N 1
ATOM 3297 C CA . LEU B 1 190 ? -16.094 -0.571 -0.581 1 97 190 LEU B CA 1
ATOM 3298 C C . LEU B 1 190 ? -14.984 -1.453 -0.022 1 97 190 LEU B C 1
ATOM 3300 O O . LEU B 1 190 ? -15.258 -2.5 0.572 1 97 190 LEU B O 1
ATOM 3304 N N . GLN B 1 191 ? -13.781 -1.072 -0.233 1 97.75 191 GLN B N 1
ATOM 3305 C CA . GLN B 1 191 ? -12.633 -1.836 0.253 1 97.75 191 GLN B CA 1
ATOM 3306 C C . GLN B 1 191 ? -12.672 -1.974 1.772 1 97.75 191 GLN B C 1
ATOM 3308 O O . GLN B 1 191 ? -12.406 -3.051 2.309 1 97.75 191 GLN B O 1
ATOM 3313 N N . HIS B 1 192 ? -12.922 -0.871 2.449 1 98.06 192 HIS B N 1
ATOM 3314 C CA . HIS B 1 192 ? -13.016 -0.895 3.904 1 98.06 192 HIS B CA 1
ATOM 3315 C C . HIS B 1 192 ? -14.156 -1.792 4.367 1 98.06 192 HIS B C 1
ATOM 3317 O O . HIS B 1 192 ? -14 -2.574 5.305 1 98.06 192 HIS B O 1
ATOM 3323 N N . GLN B 1 193 ? -15.266 -1.75 3.693 1 97 193 GLN B N 1
ATOM 3324 C CA . GLN B 1 193 ? -16.453 -2.521 4.062 1 97 193 GLN B CA 1
ATOM 3325 C C . GLN B 1 193 ? -16.188 -4.02 3.908 1 97 193 GLN B C 1
ATOM 3327 O O . GLN B 1 193 ? -16.734 -4.824 4.668 1 97 193 GLN B O 1
ATOM 3332 N N . LEU B 1 194 ? -15.375 -4.371 3.006 1 97.62 194 LEU B N 1
ATOM 3333 C CA . LEU B 1 194 ? -15.18 -5.781 2.676 1 97.62 194 LEU B CA 1
ATOM 3334 C C . LEU B 1 194 ? -13.984 -6.355 3.432 1 97.62 194 LEU B C 1
ATOM 3336 O O . LEU B 1 194 ? -13.711 -7.555 3.348 1 97.62 194 LEU B O 1
ATOM 3340 N N . ALA B 1 195 ? -13.297 -5.5 4.172 1 98.12 195 ALA B N 1
ATOM 3341 C CA . ALA B 1 195 ? -12.094 -5.953 4.871 1 98.12 195 ALA B CA 1
ATOM 3342 C C . ALA B 1 195 ? -12.414 -7.105 5.82 1 98.12 195 ALA B C 1
ATOM 3344 O O . ALA B 1 195 ? -11.672 -8.086 5.891 1 98.12 195 ALA B O 1
ATOM 3345 N N . LEU B 1 196 ? -13.5 -6.969 6.562 1 97.06 196 LEU B N 1
ATOM 3346 C CA . LEU B 1 196 ? -13.875 -8.016 7.504 1 97.06 196 LEU B CA 1
ATOM 3347 C C . LEU B 1 196 ? -14.211 -9.312 6.773 1 97.06 196 LEU B C 1
ATOM 3349 O O . LEU B 1 196 ? -13.805 -10.391 7.199 1 97.06 196 LEU B O 1
ATOM 3353 N N . VAL B 1 197 ? -14.953 -9.18 5.684 1 97.25 197 VAL B N 1
ATOM 3354 C CA . VAL B 1 197 ? -15.312 -10.344 4.875 1 97.25 197 VAL B CA 1
ATOM 3355 C C . VAL B 1 197 ? -14.055 -11.016 4.352 1 97.25 197 VAL B C 1
ATOM 3357 O O . VAL B 1 197 ? -13.93 -12.242 4.395 1 97.25 197 VAL B O 1
ATOM 3360 N N . ALA B 1 198 ? -13.148 -10.242 3.885 1 98.06 198 ALA B N 1
ATOM 3361 C CA . ALA B 1 198 ? -11.891 -10.766 3.348 1 98.06 198 ALA B CA 1
ATOM 3362 C C . ALA B 1 198 ? -11.086 -11.477 4.434 1 98.06 198 ALA B C 1
ATOM 3364 O O . ALA B 1 198 ? -10.508 -12.539 4.191 1 98.06 198 ALA B O 1
ATOM 3365 N N . GLU B 1 199 ? -11 -10.883 5.629 1 98.12 199 GLU B N 1
ATOM 3366 C CA . GLU B 1 199 ? -10.297 -11.5 6.746 1 98.12 199 GLU B CA 1
ATOM 3367 C C . GLU B 1 199 ? -10.922 -12.836 7.125 1 98.12 199 GLU B C 1
ATOM 3369 O O . GLU B 1 199 ? -10.211 -13.812 7.379 1 98.12 199 GLU B O 1
ATOM 3374 N N . GLU B 1 200 ? -12.211 -12.852 7.18 1 96.81 200 GLU B N 1
ATOM 3375 C CA . GLU B 1 200 ? -12.906 -14.086 7.516 1 96.81 200 GLU B CA 1
ATOM 3376 C C . GLU B 1 200 ? -12.672 -15.164 6.453 1 96.81 200 GLU B C 1
ATOM 3378 O O . GLU B 1 200 ? -12.477 -16.328 6.785 1 96.81 200 GLU B O 1
ATOM 3383 N N . MET B 1 201 ? -12.758 -14.758 5.215 1 96.19 201 MET B N 1
ATOM 3384 C CA . MET B 1 201 ? -12.484 -15.688 4.117 1 96.19 201 MET B CA 1
ATOM 3385 C C . MET B 1 201 ? -11.055 -16.203 4.188 1 96.19 201 MET B C 1
ATOM 3387 O O . MET B 1 201 ? -10.805 -17.391 3.936 1 96.19 201 MET B O 1
ATOM 3391 N N . MET B 1 202 ? -10.141 -15.328 4.473 1 97.19 202 MET B N 1
ATOM 3392 C CA . MET B 1 202 ? -8.742 -15.703 4.645 1 97.19 202 MET B CA 1
ATOM 3393 C C . MET B 1 202 ? -8.586 -16.75 5.746 1 97.19 202 MET B C 1
ATOM 3395 O O . MET B 1 202 ? -7.934 -17.781 5.547 1 97.19 202 MET B O 1
ATOM 3399 N N . LYS B 1 203 ? -9.203 -16.594 6.875 1 97.06 203 LYS B N 1
ATOM 3400 C CA . LYS B 1 203 ? -9.109 -17.516 8.008 1 97.06 203 LYS B CA 1
ATOM 3401 C C . LYS B 1 203 ? -9.758 -18.859 7.684 1 97.06 203 LYS B C 1
ATOM 3403 O O . LYS B 1 203 ? -9.281 -19.906 8.125 1 97.06 203 LYS B O 1
ATOM 3408 N N . LYS B 1 204 ? -10.797 -18.75 6.953 1 96.69 204 LYS B N 1
ATOM 3409 C CA . LYS B 1 204 ? -11.5 -19.953 6.543 1 96.69 204 LYS B CA 1
ATOM 3410 C C . LYS B 1 204 ? -10.594 -20.875 5.727 1 96.69 204 LYS B C 1
ATOM 3412 O O . LYS B 1 204 ? -10.641 -22.094 5.883 1 96.69 204 LYS B O 1
ATOM 3417 N N . TRP B 1 205 ? -9.711 -20.312 4.883 1 96.94 205 TRP B N 1
ATOM 3418 C CA . TRP B 1 205 ? -9.023 -21.125 3.875 1 96.94 205 TRP B CA 1
ATOM 3419 C C . TRP B 1 205 ? -7.52 -21.172 4.152 1 96.94 205 TRP B C 1
ATOM 3421 O O . TRP B 1 205 ? -6.777 -21.859 3.463 1 96.94 205 TRP B O 1
ATOM 3431 N N . MET B 1 206 ? -7.059 -20.5 5.145 1 97.38 206 MET B N 1
ATOM 3432 C CA . MET B 1 206 ? -5.621 -20.359 5.359 1 97.38 206 MET B CA 1
ATOM 3433 C C . MET B 1 206 ? -5 -21.688 5.785 1 97.38 206 MET B C 1
ATOM 3435 O O . MET B 1 206 ? -5.688 -22.547 6.336 1 97.38 206 MET B O 1
ATOM 3439 N N . ASP B 1 207 ? -3.758 -21.875 5.531 1 97.75 207 ASP B N 1
ATOM 3440 C CA . ASP B 1 207 ? -2.883 -22.938 6.02 1 97.75 207 ASP B CA 1
ATOM 3441 C C . ASP B 1 207 ? -3.361 -24.312 5.539 1 97.75 207 ASP B C 1
ATOM 3443 O O . ASP B 1 207 ? -3.352 -25.281 6.305 1 97.75 207 ASP B O 1
ATOM 3447 N N . ARG B 1 208 ? -3.814 -24.328 4.344 1 96.62 208 ARG B N 1
ATOM 3448 C CA . ARG B 1 208 ? -4.242 -25.578 3.734 1 96.62 208 ARG B CA 1
ATOM 3449 C C . ARG B 1 208 ? -3.221 -26.078 2.713 1 96.62 208 ARG B C 1
ATOM 3451 O O . ARG B 1 208 ? -2.574 -25.266 2.039 1 96.62 208 ARG B O 1
ATOM 3458 N N . PRO B 1 209 ? -3.105 -27.438 2.611 1 95.94 209 PRO B N 1
ATOM 3459 C CA . PRO B 1 209 ? -2.227 -27.984 1.575 1 95.94 209 PRO B CA 1
ATOM 3460 C C . PRO B 1 209 ? -2.822 -27.859 0.173 1 95.94 209 PRO B C 1
ATOM 3462 O O . PRO B 1 209 ? -4.023 -27.625 0.026 1 95.94 209 PRO B O 1
ATOM 3465 N N . VAL B 1 210 ? -2.006 -27.984 -0.849 1 94.94 210 VAL B N 1
ATOM 3466 C CA . VAL B 1 210 ? -2.418 -27.75 -2.229 1 94.94 210 VAL B CA 1
ATOM 3467 C C . VAL B 1 210 ? -3.393 -28.844 -2.67 1 94.94 210 VAL B C 1
ATOM 3469 O O . VAL B 1 210 ? -4.195 -28.641 -3.584 1 94.94 210 VAL B O 1
ATOM 3472 N N . ASP B 1 211 ? -3.398 -29.984 -2.053 1 93.06 211 ASP B N 1
ATOM 3473 C CA . ASP B 1 211 ? -4.312 -31.062 -2.424 1 93.06 211 ASP B CA 1
ATOM 3474 C C . ASP B 1 211 ? -5.758 -30.703 -2.084 1 93.06 211 ASP B C 1
ATOM 3476 O O . ASP B 1 211 ? -6.695 -31.328 -2.582 1 93.06 211 ASP B O 1
ATOM 3480 N N . GLU B 1 212 ? -5.945 -29.656 -1.263 1 89.19 212 GLU B N 1
ATOM 3481 C CA . GLU B 1 212 ? -7.281 -29.203 -0.889 1 89.19 212 GLU B CA 1
ATOM 3482 C C . GLU B 1 212 ? -7.719 -28.016 -1.743 1 89.19 212 GLU B C 1
ATOM 3484 O O . GLU B 1 212 ? -8.844 -27.531 -1.607 1 89.19 212 GLU B O 1
ATOM 3489 N N . ALA B 1 213 ? -6.867 -27.625 -2.625 1 87 213 ALA B N 1
ATOM 3490 C CA . ALA B 1 213 ? -7.215 -26.5 -3.488 1 87 213 ALA B CA 1
ATOM 3491 C C . ALA B 1 213 ? -8.383 -26.859 -4.406 1 87 213 ALA B C 1
ATOM 3493 O O . ALA B 1 213 ? -8.414 -27.938 -4.988 1 87 213 ALA B O 1
ATOM 3494 N N . CYS B 1 214 ? -9.352 -26.062 -4.492 1 81.56 214 CYS B N 1
ATOM 3495 C CA . CYS B 1 214 ? -10.523 -26.312 -5.332 1 81.56 214 CYS B CA 1
ATOM 3496 C C . CYS B 1 214 ? -11.141 -25 -5.793 1 81.56 214 CYS B C 1
ATOM 3498 O O . CYS B 1 214 ? -10.953 -23.953 -5.164 1 81.56 214 CYS B O 1
ATOM 3500 N N . GLN B 1 215 ? -11.727 -25.094 -6.965 1 74.25 215 GLN B N 1
ATOM 350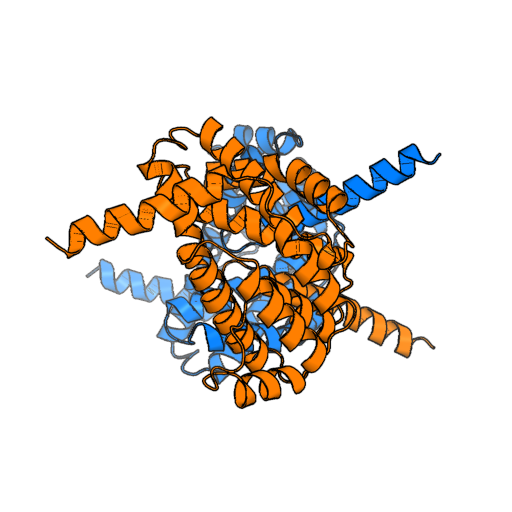1 C CA . GLN B 1 215 ? -12.508 -23.969 -7.438 1 74.25 215 GLN B CA 1
ATOM 3502 C C . GLN B 1 215 ? -13.945 -24.047 -6.941 1 74.25 215 GLN B C 1
ATOM 3504 O O . GLN B 1 215 ? -14.625 -25.047 -7.137 1 74.25 215 GLN B O 1
ATOM 3509 N N . VAL B 1 216 ? -14.289 -23.188 -6.254 1 62.88 216 VAL B N 1
ATOM 3510 C CA . VAL B 1 216 ? -15.633 -23.281 -5.684 1 62.88 216 VAL B CA 1
ATOM 3511 C C . VAL B 1 216 ? -16.578 -22.359 -6.449 1 62.88 216 VAL B C 1
ATOM 3513 O O . VAL B 1 216 ? -17.797 -22.547 -6.434 1 62.88 216 VAL B O 1
ATOM 3516 N N . ALA B 1 217 ? -16.141 -21.172 -6.934 1 60.09 217 ALA B N 1
ATOM 3517 C CA . ALA B 1 217 ? -17.141 -20.266 -7.527 1 60.09 217 ALA B CA 1
ATOM 3518 C C . ALA B 1 217 ? -17.109 -20.359 -9.047 1 60.09 217 ALA B C 1
ATOM 3520 O O . ALA B 1 217 ? -16.281 -19.719 -9.703 1 60.09 217 ALA B O 1
ATOM 3521 N N . PRO B 1 218 ? -17.984 -21.266 -9.672 1 54.62 218 PRO B N 1
ATOM 3522 C CA . PRO B 1 218 ? -18.078 -21.531 -11.109 1 54.62 218 PRO B CA 1
ATOM 3523 C C . PRO B 1 218 ? -18.422 -20.281 -11.914 1 54.62 218 PRO B C 1
ATOM 3525 O O . PRO B 1 218 ? -18.094 -20.203 -13.102 1 54.62 218 PRO B O 1
ATOM 3528 N N . MET B 1 219 ? -19.078 -19.391 -11.266 1 50.28 219 MET B N 1
ATOM 3529 C CA . MET B 1 219 ? -19.578 -18.266 -12.047 1 50.28 219 MET B CA 1
ATOM 3530 C C . MET B 1 219 ? -18.422 -17.469 -12.633 1 50.28 219 MET B C 1
ATOM 3532 O O . MET B 1 219 ? -18.516 -16.984 -13.766 1 50.28 219 MET B O 1
ATOM 3536 N N . LEU B 1 220 ? -17.297 -17.438 -11.922 1 54.34 220 LEU B N 1
ATOM 3537 C CA . LEU B 1 220 ? -16.156 -16.703 -12.438 1 54.34 220 LEU B CA 1
ATOM 3538 C C . LEU B 1 220 ? -15.57 -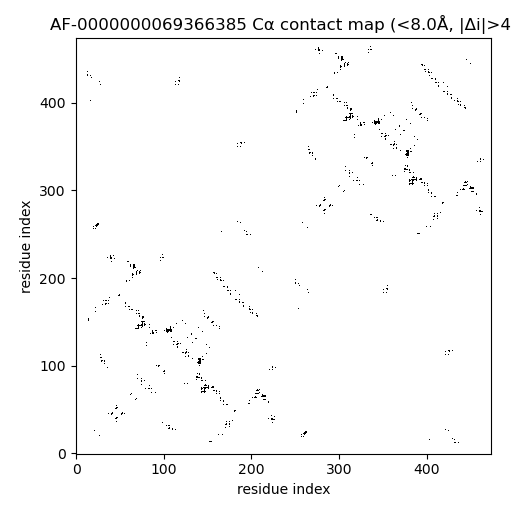17.375 -13.672 1 54.34 220 LEU B C 1
ATOM 3540 O O . LEU B 1 220 ? -15.172 -16.719 -14.633 1 54.34 220 LEU B O 1
ATOM 3544 N N . ASP B 1 221 ? -15.68 -18.672 -13.672 1 53.34 221 ASP B N 1
ATOM 3545 C CA . ASP B 1 221 ? -15.148 -19.453 -14.789 1 53.34 221 ASP B CA 1
ATOM 3546 C C . ASP B 1 221 ? -16.031 -19.312 -16.031 1 53.34 221 ASP B C 1
ATOM 3548 O O . ASP B 1 221 ? -15.531 -19.234 -17.156 1 53.34 221 ASP B O 1
ATOM 3552 N N . VAL B 1 222 ? -17.25 -19.188 -15.742 1 48.25 222 VAL B N 1
ATOM 3553 C CA . VAL B 1 222 ? -18.188 -19.094 -16.859 1 48.25 222 VAL B CA 1
ATOM 3554 C C . VAL B 1 222 ? -18.078 -17.703 -17.5 1 48.25 222 VAL B C 1
ATOM 3556 O O . VAL B 1 222 ? -18.062 -17.594 -18.734 1 48.25 222 VAL B O 1
ATOM 3559 N N . VAL B 1 223 ? -17.953 -16.734 -16.703 1 51.38 223 VAL B N 1
ATOM 3560 C CA . VAL B 1 223 ? -17.953 -15.359 -17.203 1 51.38 223 VAL B CA 1
ATOM 3561 C C . VAL B 1 223 ? -16.641 -15.086 -17.922 1 51.38 223 VAL B C 1
ATOM 3563 O O . VAL B 1 223 ? -16.625 -14.461 -18.984 1 51.38 223 VAL B O 1
ATOM 3566 N N . GLN B 1 224 ? -15.57 -15.641 -17.391 1 49.94 224 GLN B N 1
ATOM 3567 C CA . GLN B 1 224 ? -14.258 -15.422 -18 1 49.94 224 GLN B CA 1
ATOM 3568 C C . GLN B 1 224 ? -14.109 -16.203 -19.297 1 49.94 224 GLN B C 1
ATOM 3570 O O . GLN B 1 224 ? -13.438 -15.766 -20.219 1 49.94 224 GLN B O 1
ATOM 3575 N N . GLY B 1 225 ? -14.734 -17.406 -19.312 1 46.62 225 GLY B N 1
ATOM 3576 C CA . GLY B 1 225 ? -14.766 -18.234 -20.516 1 46.62 225 GLY B CA 1
ATOM 3577 C C . GLY B 1 225 ? -15.562 -17.625 -21.641 1 46.62 225 GLY B C 1
ATOM 3578 O O . GLY B 1 225 ? -15.211 -17.766 -22.812 1 46.62 225 GLY B O 1
ATOM 3579 N N . CYS B 1 226 ? -16.531 -16.828 -21.312 1 43.75 226 CYS B N 1
ATOM 3580 C CA . CYS B 1 226 ? -17.375 -16.219 -22.328 1 43.75 226 CYS B CA 1
ATOM 3581 C C . CYS B 1 226 ? -16.656 -15.039 -22.984 1 43.75 226 CYS B C 1
ATOM 3583 O O . CYS B 1 226 ? -16.922 -14.719 -24.141 1 43.75 226 CYS B O 1
ATOM 3585 N N . HIS B 1 227 ? -15.781 -14.344 -22.297 1 44.72 227 HIS B N 1
ATOM 3586 C CA . HIS B 1 227 ? -15.062 -13.203 -22.859 1 44.72 227 HIS B CA 1
ATOM 3587 C C . HIS B 1 227 ? -14.18 -13.633 -24.031 1 44.72 227 HIS B C 1
ATOM 3589 O O . HIS B 1 227 ? -14.031 -12.898 -25 1 44.72 227 HIS B O 1
ATOM 3595 N N . GLN B 1 228 ? -13.531 -14.742 -23.953 1 44.16 228 GLN B N 1
ATOM 3596 C CA . GLN B 1 228 ? -12.781 -15.227 -25.109 1 44.16 228 GLN B CA 1
ATOM 3597 C C . GLN B 1 228 ? -13.688 -15.352 -26.344 1 44.16 228 GLN B C 1
ATOM 3599 O O . GLN B 1 228 ? -13.266 -15.062 -27.453 1 44.16 228 GLN B O 1
ATOM 3604 N N . TYR B 1 229 ? -14.82 -15.656 -26.094 1 40.5 229 TYR B N 1
ATOM 3605 C CA . TYR B 1 229 ? -15.734 -15.797 -27.234 1 40.5 229 TYR B CA 1
ATOM 3606 C C . TYR B 1 229 ? -16.141 -14.438 -27.781 1 40.5 229 TYR B C 1
ATOM 3608 O O . TYR B 1 229 ? -16.266 -14.266 -29 1 40.5 229 TYR B O 1
ATOM 3616 N N . LEU B 1 230 ? -16.266 -13.477 -26.969 1 39.12 230 LEU B N 1
ATOM 3617 C CA . LEU B 1 230 ? -16.719 -12.18 -27.469 1 39.12 230 LEU B CA 1
ATOM 3618 C C . LEU B 1 230 ? -15.578 -11.438 -28.172 1 39.12 230 LEU B C 1
ATOM 3620 O O . LEU B 1 230 ? -15.797 -10.781 -29.188 1 39.12 230 LEU B O 1
ATOM 3624 N N . PHE B 1 231 ? -14.375 -11.438 -27.719 1 38.53 231 PHE B N 1
ATOM 3625 C CA . PHE B 1 231 ? -13.273 -10.797 -28.422 1 38.53 231 PHE B CA 1
ATOM 3626 C C . PHE B 1 231 ? -12.945 -11.547 -29.719 1 38.53 231 PHE B C 1
ATOM 3628 O O . PHE B 1 231 ? -12.508 -10.945 -30.688 1 38.53 231 PHE B O 1
ATOM 3635 N N . SER B 1 232 ? -13.055 -12.828 -29.766 1 35.69 232 SER B N 1
ATOM 3636 C CA . SER B 1 232 ? -12.859 -13.469 -31.062 1 35.69 232 SER B CA 1
ATOM 3637 C C . SER B 1 232 ? -13.867 -12.961 -32.094 1 35.69 232 SER B C 1
ATOM 3639 O O . SER B 1 232 ? -13.594 -12.977 -33.281 1 35.69 232 SER B O 1
ATOM 3641 N N . ARG B 1 233 ? -14.961 -12.539 -31.641 1 38.31 233 ARG B N 1
ATOM 3642 C CA . ARG B 1 233 ? -15.914 -12.062 -32.625 1 38.31 233 ARG B CA 1
ATOM 3643 C C . ARG B 1 233 ? -15.562 -10.648 -33.094 1 38.31 233 ARG B C 1
ATOM 3645 O O . ARG B 1 233 ? -15.977 -10.227 -34.188 1 38.31 233 ARG B O 1
ATOM 3652 N N . LEU B 1 234 ? -15.078 -9.844 -32.25 1 35.22 234 LEU B N 1
ATOM 3653 C CA . LEU B 1 234 ? -14.836 -8.492 -32.719 1 35.22 234 LEU B CA 1
ATOM 3654 C C . LEU B 1 234 ? -13.609 -8.445 -33.625 1 35.22 234 LEU B C 1
ATOM 3656 O O . LEU B 1 234 ? -13.516 -7.598 -34.5 1 35.22 234 LEU B O 1
ATOM 3660 N N . PHE B 1 235 ? -12.562 -9.195 -33.469 1 33.44 235 PHE B N 1
ATOM 3661 C CA . PHE B 1 235 ? -11.43 -9.094 -34.375 1 33.44 235 PHE B CA 1
ATOM 3662 C C . PHE B 1 235 ? -11.594 -10.062 -35.562 1 33.44 235 PHE B C 1
ATOM 3664 O O . PHE B 1 235 ? -10.742 -10.109 -36.438 1 33.44 235 PHE B O 1
ATOM 3671 N N . CYS B 1 236 ? -12.359 -11.07 -35.406 1 30.98 236 CYS B N 1
ATOM 3672 C CA . CYS B 1 236 ? -12.461 -11.883 -36.625 1 30.98 236 CYS B CA 1
ATOM 3673 C C . CYS B 1 236 ? -13.523 -11.328 -37.562 1 30.98 236 CYS B C 1
ATOM 3675 O O . CYS B 1 236 ? -13.82 -11.93 -38.594 1 30.98 236 CYS B O 1
ATOM 3677 N N . SER B 1 237 ? -14.055 -10.234 -37.188 1 27.52 237 SER B N 1
ATOM 3678 C CA . SER B 1 237 ? -14.758 -9.703 -38.344 1 27.52 237 SER B CA 1
ATOM 3679 C C . SER B 1 237 ? -13.867 -8.773 -39.156 1 27.52 237 SER B C 1
ATOM 3681 O O . SER B 1 237 ? -12.961 -8.141 -38.594 1 27.52 237 SER B O 1
#

InterPro domains:
  IPR002639 Urease accessory protein UreF [PF01730] (47-195)
  IPR002639 Urease accessory protein UreF [PIRSF009467] (16-237)
  IPR038277 UreF domain superfamily [G3DSA:1.10.4190.10] (15-216)

pLDDT: mean 86.94, std 16.75, range [27.52, 98.69]

Foldseek 3Di:
DVVVVVVVVVLVVVLVVVLCQLLDPVQPLPLLLVLLLVVLCVVVVCDDAPVSLLVVLLLLLLLCLQAQLQLLLVCQVDQDPVSLQVSQVVSLVADDFPSLLLSQLSSQLSSLVSLVVPPVVQPVSVVSCVPPVPVPSGRRGNRNSQSNSCNSSPHHSLVSLLSSLLSSSLSSLVSCCVVVNAPPVRSVVSSVVCSVVSNVSSVVRHPDHNVRRDGDRCVSRVSSNVVVVVVCVVVVD/DVVVVVVVVVLVVVLVVVLCVLLDPVQPLPLLLVLLLVVLCVVVVCDDAPVSLLVVLLLLLLLCLQAQLQLLLVCQVDQDPVSLQVSQVVSLVADDFPSLLLSQLSSQLSSLVSLVVPPVVQPVSVVSCVPPPPVPSGRRGNRNSQSNSCNSSPHHSLVSLLSSLLSSSLSSLVSCCVVVNAPPVRSVVSSVVCSVVSNVSSVVRHPDHNVRRDGDRCVSRVSSNVVVVVVCVVVVD

Secondary structure (DSSP, 8-state):
-HHHHHHHHHHHHHHHHHHHHHH-TTS-S-GGGGHHHHHHHHHTTS--SHHHHHHHHHHHHHHIIIIIHHHHHHHHHS--HHHHHHHHHHHHHH---HHHHHHHHHHHHHHHHHHHHH-TT-HHHHHHHHHHTTTSS----HHHHHHHHHHHHT--HHHHHHHHHHHHHHHHHHHHHHTTSS-HHHHHHHHHHHHHHHHHHHHHHTT--GGG-----HHHHHHHHHHHHHHHHHH--/-HHHHHHHHHHHHHHHHHHHHHH-TTS-S-GGGGHHHHHHHHHTTS--SHHHHHHHHHHHHHHIIIIIHHHHHHHHHS--HHHHHHHHHHHHHH---HHHHHHHHHHHHHHHHHHHHH-TT-HHHHHHHHHHTTTSS----HHHHHHHHHHHHT--HHHHHHHHHHHHHHHHHHHHHHTTSS-HHHHHHHHHHHHHHHHHHHHHHTT--GGG-----HHHHHHHHHHHHHHHHHH--

Sequence (474 aa):
MQANGMHEQLGSELLQWRQWQLLDSVLPTGGFAHSYGLEAAIQTTFVTNPIDLKSYIVQVLENTGSLLLPFVYCACKSPDIVAWSKLDRLLEATLTNEVSRKASASQGSALLRVAASVYLEVPSLKEMRDKFLGSGSVYFHHAPIFGLICGFLGFDSSTTQRMYMFMAMRDVISAATRLNLVGPLGASVLQHQLALVAEEMMKKWMDRPVDEACQVAPMLDVVQGCHQYLFSRLFCSMQANGMHEQLGSELLQWRQWQLLDSVLPTGGFAHSYGLEAAIQTTFVTNPIDLKSYIVQVLENTGSLLLPFVYCACKSPDIVAWSKLDRLLEATLTNEVSRKASASQGSALLRVAASVYLEVPSLKEMRDKFLGSGSVYFHHAPIFGLICGFLGFDSSTTQRMYMFMAMRDVISAATRLNLVGPLGASVLQHQLALVAEEMMKKWMDRPVDEACQVAPMLDVVQGCHQYLFSRLFCS

Solvent-accessible surface area (backbone atoms only — not comparable to full-atom values): 24569 Å² total; per-residue (Å²): 119,71,62,61,50,50,53,51,49,49,49,53,52,50,47,49,54,51,51,53,52,72,66,24,69,73,54,77,25,61,71,76,49,54,34,49,50,55,50,20,26,40,75,72,59,64,33,79,46,67,69,36,43,52,52,50,49,52,43,51,48,50,29,43,24,37,40,38,34,11,37,21,28,55,18,17,70,52,58,40,72,70,60,38,52,54,51,31,52,50,48,58,72,65,51,83,44,68,66,59,44,50,35,33,18,52,27,13,45,32,40,47,54,47,46,29,64,41,40,66,90,44,58,66,43,42,49,46,48,72,64,42,63,89,62,72,84,64,62,41,33,29,45,37,47,52,14,26,52,38,23,72,73,65,50,53,46,68,60,48,45,47,50,51,53,49,48,53,53,51,44,48,46,50,34,34,37,76,69,66,69,35,52,71,67,54,39,51,29,49,52,55,67,41,45,63,59,50,52,51,42,40,65,72,32,54,90,35,59,60,90,69,41,40,86,73,52,61,63,59,53,52,29,39,56,48,40,60,57,52,54,52,52,65,69,70,97,119,72,63,61,51,50,53,52,48,50,48,53,52,52,48,49,55,51,51,52,53,73,67,23,68,73,53,79,24,61,73,74,49,55,36,51,50,56,50,20,26,39,75,70,59,63,33,80,48,67,69,36,43,53,54,49,49,53,44,51,48,48,28,43,22,36,38,38,34,13,37,20,28,54,18,16,72,53,56,40,74,70,61,39,52,53,52,30,53,50,48,58,72,65,50,80,46,66,64,61,45,50,35,32,17,52,28,13,46,33,39,47,54,48,47,29,63,43,42,65,91,44,58,64,44,42,50,46,47,69,64,42,62,89,62,72,83,63,62,41,33,29,45,36,45,52,14,27,52,37,22,72,72,65,49,54,46,67,61,49,46,49,49,49,53,50,48,53,54,51,43,49,46,51,35,34,37,76,69,66,68,34,52,69,66,53,38,52,30,49,52,57,68,40,45,62,58,50,52,52,43,39,64,72,32,54,90,34,59,60,89,70,39,40,84,72,52,62,65,59,53,52,27,38,55,48,39,60,57,54,54,53,54,64,68,70,97